Protein AF-A0AB34JCM2-F1 (afdb_monomer)

Sequence (460 aa):
MRFLLFSLGAALAVLPPRTNLAAHYSKSKYFVYRPPQKAAAPPQSQSLVVANSSTLPPAAPATRDASLAARLRAASSPPPALDDALGLPAGADERQLRRQFKRLASQLHPDVNDSADALDKFQRLTAEYEARLRECRSEAQRGELASAWVQLGGMSAVVALVFGTVVPAAATAAVARVASSLPPLPNPKRDVAEAIKEAEAIARGAMAAEEKAAARAAEQREAARHKAHEAFRAERAAVTAARHAKANEAAAGMALARLKQAAREAAREAARRVPPPPPPPRLPPPPPAARPAVARLRQRLSEVQKKAEEKAEEKAEEEEGGEEGEGVAPEWVVRQEAAESALLAARKRLHMCEMEAEMLHAVAARAAEAARALAAEAEAAELHVEAKAADSSVAREACDLRYREKAALEQTEEDARAVVASAAQFGIAVGAAASHALLSTMVAIVLGPAKENGERKDKS

pLDDT: mean 73.48, std 18.71, range [35.56, 98.06]

Organism: Prymnesium parvum (NCBI:txid97485)

Nearest PDB structures (foldseek):
  2ys8-assembly1_A  TM=6.391E-01  e=2.426E-03  Homo sapiens

Secondary structure (DSSP, 8-state):
--SSSSSSSSS-----------------------PPP-PPPPPP-----------PPPPP---HHHHHHHHHHHHTSPPS-GGGSS---TT--HHHHHHHHHHHHHHH-TTT---TTHHHHHHHHHHHHHHHHHHHHHHHHHHHHHHHHHHHHHHHHHHHHHHTTSHHHHHHHHHHHHHHTS---S-HHHHHHHHHHHHHHHHHHHHHHHHHHHHHHHHHHHHHHHHHHHHHHHHHHHHHHHHHHHHHHHHHHHHHHHHHHHHHHHHHHHHHHSPPPPPPP-PPPPPS--SSHHHHHHHHHHHHHHHHHHHHHHHHHHGGG-----S---HHHHHHHHHHHHHHHHHHHHHHHHHHHHHHHHHHHHHHHHHHHHHHHHHHHHHHHHHHHHHHHHHHHHHHHHHHHHHHHHHHHHHHHHHHHHHHHHHHHHHHHHHHHHHHHHHHHHH-------------

Radius of gyration: 55.61 Å; Cα contacts (8 Å, |Δi|>4): 45; chains: 1; bounding box: 149×67×178 Å

Mean predicted aligned error: 21.97 Å

InterPro domains:
  IPR001623 DnaJ domain [PF00226] (85-130)
  IPR001623 DnaJ domain [PS50076] (81-153)
  IPR001623 DnaJ domain [SM00271] (80-137)
  IPR001623 DnaJ domain [cd06257] (84-130)
  IPR036869 Chaperone J-domain superfamily [G3DSA:1.10.287.110] (69-137)
  IPR036869 Chaperone J-domain superfamily [SSF46565] (84-130)

Solvent-accessible surface area (backbone atoms only — not comparable to full-atom values): 27795 Å² total; per-residue (Å²): 145,86,84,88,81,78,87,86,78,85,87,86,85,86,76,83,83,87,83,77,85,84,89,89,89,76,86,83,86,79,81,81,80,75,77,82,78,80,76,77,79,78,85,88,78,82,86,79,92,76,89,80,89,80,86,85,81,87,87,76,96,73,60,72,68,59,56,51,55,48,50,52,50,62,69,62,47,74,72,76,70,72,68,60,79,77,72,53,66,100,79,57,50,67,69,55,52,53,53,46,49,54,53,52,48,64,63,33,30,57,93,75,26,89,54,91,59,20,57,60,52,38,52,50,54,51,55,50,50,54,53,51,52,52,50,46,50,51,49,54,49,42,49,53,46,46,56,48,41,56,60,46,50,66,42,49,60,52,44,50,63,43,60,70,66,40,55,66,51,57,54,48,51,54,51,49,53,55,58,72,72,52,77,90,66,96,51,71,73,63,56,52,57,50,52,50,52,51,52,54,51,51,52,52,52,51,54,54,49,49,52,52,49,52,51,54,54,51,52,51,51,51,53,50,50,51,53,52,51,52,52,52,50,52,50,53,50,51,53,51,51,53,51,50,52,55,50,49,53,52,50,52,52,51,50,51,51,51,53,54,49,51,53,52,51,52,51,53,53,53,55,68,70,48,74,78,75,75,79,74,75,84,72,72,81,82,71,87,78,75,77,62,53,64,61,52,50,54,54,50,51,54,53,51,51,52,51,51,52,56,53,50,55,56,51,57,67,61,62,79,75,70,82,92,74,90,85,69,89,54,74,64,57,63,52,46,54,52,49,52,50,51,49,52,52,50,51,54,52,50,52,51,53,50,52,52,51,51,52,52,50,52,51,52,50,53,52,51,52,52,50,52,52,54,49,53,53,50,53,51,51,51,53,52,51,51,52,53,49,48,55,51,46,51,53,46,52,55,49,51,50,52,51,50,54,50,52,52,51,54,49,53,51,51,52,50,49,50,51,53,52,50,52,50,53,49,51,52,52,52,50,51,53,51,50,50,52,51,51,52,51,50,50,53,63,73,67,44,83,78,75,81,76,76,88,75,86,85,89,130

Structure (mmCIF, N/CA/C/O backbone):
data_AF-A0AB34JCM2-F1
#
_entry.id   AF-A0AB34JCM2-F1
#
loop_
_atom_site.group_PDB
_atom_site.id
_atom_site.type_symbol
_atom_site.label_atom_id
_atom_site.label_alt_id
_atom_site.label_comp_id
_atom_site.label_asym_id
_atom_site.label_entity_id
_atom_site.label_seq_id
_atom_site.pdbx_PDB_ins_code
_atom_site.Cartn_x
_atom_site.Cartn_y
_atom_site.Cartn_z
_atom_site.occupancy
_atom_site.B_iso_or_equiv
_atom_site.auth_seq_id
_atom_site.auth_comp_id
_atom_site.auth_asym_id
_atom_site.auth_atom_id
_atom_site.pdbx_PDB_model_num
ATOM 1 N N . MET A 1 1 ? 28.490 -25.304 -66.374 1.00 47.66 1 MET A N 1
ATOM 2 C CA . MET A 1 1 ? 27.167 -24.940 -65.807 1.00 47.66 1 MET A CA 1
ATOM 3 C C . MET A 1 1 ? 26.306 -26.175 -65.489 1.00 47.66 1 MET A C 1
ATOM 5 O O . MET A 1 1 ? 25.189 -26.278 -65.969 1.00 47.66 1 MET A O 1
ATOM 9 N N . ARG A 1 2 ? 26.798 -27.132 -64.682 1.00 41.25 2 ARG A N 1
ATOM 10 C CA . ARG A 1 2 ? 26.009 -28.306 -64.228 1.00 41.25 2 ARG A CA 1
ATOM 11 C C . ARG A 1 2 ? 26.404 -28.820 -62.827 1.00 41.25 2 ARG A C 1
ATOM 13 O O . ARG A 1 2 ? 26.081 -29.941 -62.475 1.00 41.25 2 ARG A O 1
ATOM 20 N N . PHE A 1 3 ? 27.071 -27.988 -62.022 1.00 39.44 3 PHE A N 1
ATOM 21 C CA . PHE A 1 3 ? 27.558 -28.349 -60.677 1.00 39.44 3 PHE A CA 1
ATOM 22 C C . PHE A 1 3 ? 27.110 -27.378 -59.564 1.00 39.44 3 PHE A C 1
ATOM 24 O O . PHE A 1 3 ? 27.657 -27.393 -58.470 1.00 39.44 3 PHE A O 1
ATOM 31 N N . LEU A 1 4 ? 26.091 -26.548 -59.821 1.00 42.72 4 LEU A N 1
ATOM 32 C CA . LEU A 1 4 ? 25.550 -25.558 -58.871 1.00 42.72 4 LEU A CA 1
ATOM 33 C C . LEU A 1 4 ? 24.054 -25.781 -58.572 1.00 42.72 4 LEU A C 1
ATOM 35 O O . LEU A 1 4 ? 23.292 -24.832 -58.450 1.00 42.72 4 LEU A O 1
ATOM 39 N N . LEU A 1 5 ? 23.615 -27.042 -58.488 1.00 44.75 5 LEU A N 1
ATOM 40 C CA . LEU A 1 5 ? 22.230 -27.392 -58.119 1.00 44.75 5 LEU A CA 1
ATOM 41 C C . LEU A 1 5 ? 22.128 -28.548 -57.105 1.00 44.75 5 LEU A C 1
ATOM 43 O O . LEU A 1 5 ? 21.061 -29.130 -56.956 1.00 44.75 5 LEU A O 1
ATOM 47 N N . PHE A 1 6 ? 23.205 -28.879 -56.380 1.00 42.53 6 PHE A N 1
ATOM 48 C CA . PHE A 1 6 ? 23.190 -29.983 -55.400 1.00 42.53 6 PHE A CA 1
ATOM 49 C C . PHE A 1 6 ? 23.430 -29.563 -53.939 1.00 42.53 6 PHE A C 1
ATOM 51 O O . PHE A 1 6 ? 23.426 -30.405 -53.049 1.00 42.53 6 PHE A O 1
ATOM 58 N N . SER A 1 7 ? 23.593 -28.268 -53.658 1.00 36.78 7 SER A N 1
ATOM 59 C CA . SER A 1 7 ? 23.924 -27.752 -52.318 1.00 36.78 7 SER A CA 1
ATOM 60 C C . SER A 1 7 ? 22.790 -26.972 -51.635 1.00 36.78 7 SER A C 1
ATOM 62 O O . SER A 1 7 ? 23.045 -26.228 -50.695 1.00 36.78 7 SER A O 1
ATOM 64 N N . LEU A 1 8 ? 21.534 -27.168 -52.059 1.00 38.75 8 LEU A N 1
ATOM 65 C CA . LEU A 1 8 ? 20.350 -26.544 -51.439 1.00 38.75 8 LEU A CA 1
ATOM 66 C C . LEU A 1 8 ? 19.368 -27.555 -50.804 1.00 38.75 8 LEU A C 1
ATOM 68 O O . LEU A 1 8 ? 18.194 -27.250 -50.630 1.00 38.75 8 LEU A O 1
ATOM 72 N N . GLY A 1 9 ? 19.834 -28.768 -50.476 1.00 38.47 9 GLY A N 1
ATOM 73 C CA . GLY A 1 9 ? 18.984 -29.880 -50.018 1.00 38.47 9 GLY A CA 1
ATOM 74 C C . GLY A 1 9 ? 19.233 -30.407 -48.599 1.00 38.47 9 GLY A C 1
ATOM 75 O O . GLY A 1 9 ? 18.664 -31.434 -48.251 1.00 38.47 9 GLY A O 1
ATOM 76 N N . ALA A 1 10 ? 20.074 -29.766 -47.777 1.00 40.94 10 ALA A N 1
ATOM 77 C CA . ALA A 1 10 ? 20.547 -30.362 -46.515 1.00 40.94 10 ALA A CA 1
ATOM 78 C C . ALA A 1 10 ? 20.418 -29.462 -45.266 1.00 40.94 10 ALA A C 1
ATOM 80 O O . ALA A 1 10 ? 21.199 -29.600 -44.331 1.00 40.94 10 ALA A O 1
ATOM 81 N N . ALA A 1 11 ? 19.437 -28.551 -45.225 1.00 38.44 11 ALA A N 1
ATOM 82 C CA . ALA A 1 11 ? 19.205 -27.671 -44.066 1.00 38.44 11 ALA A CA 1
ATOM 83 C C . ALA A 1 11 ? 17.730 -27.607 -43.612 1.00 38.44 11 ALA A C 1
ATOM 85 O O . ALA A 1 11 ? 17.263 -26.581 -43.131 1.00 38.44 11 ALA A O 1
ATOM 86 N N . LEU A 1 12 ? 16.986 -28.709 -43.754 1.00 39.03 12 LEU A N 1
ATOM 87 C CA . LEU A 1 12 ? 15.613 -28.864 -43.247 1.00 39.03 12 LEU A CA 1
ATOM 88 C C . LEU A 1 12 ? 15.461 -30.227 -42.552 1.00 39.03 12 LEU A C 1
ATOM 90 O O . LEU A 1 12 ? 14.708 -31.083 -43.000 1.00 39.03 12 LEU A O 1
ATOM 94 N N . ALA A 1 13 ? 16.223 -30.468 -41.481 1.00 42.75 13 ALA A N 1
ATOM 95 C CA . ALA A 1 13 ? 16.088 -31.701 -40.700 1.00 42.75 13 ALA A CA 1
ATOM 96 C C . ALA A 1 13 ? 16.607 -31.581 -39.255 1.00 42.75 13 ALA A C 1
ATOM 98 O O . ALA A 1 13 ? 17.365 -32.434 -38.816 1.00 42.75 13 ALA A O 1
ATOM 99 N N . VAL A 1 14 ? 16.207 -30.554 -38.495 1.00 43.53 14 VAL A N 1
ATOM 100 C CA . VAL A 1 14 ? 16.269 -30.606 -37.018 1.00 43.53 14 VAL A CA 1
ATOM 101 C C . VAL A 1 14 ? 15.078 -29.836 -36.436 1.00 43.53 14 VAL A C 1
ATOM 103 O O . VAL A 1 14 ? 15.173 -28.663 -36.092 1.00 43.53 14 VAL A O 1
ATOM 106 N N . LEU A 1 15 ? 13.926 -30.501 -36.351 1.00 41.41 15 LEU A N 1
ATOM 107 C CA . LEU A 1 15 ? 12.809 -30.093 -35.496 1.00 41.41 15 LEU A CA 1
ATOM 108 C C . LEU A 1 15 ? 12.708 -31.120 -34.360 1.00 41.41 15 LEU A C 1
ATOM 110 O O . LEU A 1 15 ? 12.586 -32.310 -34.660 1.00 41.41 15 LEU A O 1
ATOM 114 N N . PRO A 1 16 ? 12.752 -30.718 -33.078 1.00 49.53 16 PRO A N 1
ATOM 115 C CA . PRO A 1 16 ? 12.452 -31.634 -31.987 1.00 49.53 16 PRO A CA 1
ATOM 116 C C . PRO A 1 16 ? 10.947 -31.975 -31.951 1.00 49.53 16 PRO A C 1
ATOM 118 O O . PRO A 1 16 ? 10.110 -31.189 -32.412 1.00 49.53 16 PRO A O 1
ATOM 121 N N . PRO A 1 17 ? 10.585 -33.159 -31.427 1.00 47.25 17 PRO A N 1
ATOM 122 C CA . PRO A 1 17 ? 9.231 -33.689 -31.497 1.00 47.25 17 PRO A CA 1
ATOM 123 C C . PRO A 1 17 ? 8.248 -32.904 -30.623 1.00 47.25 17 PRO A C 1
ATOM 125 O O . PRO A 1 17 ? 8.523 -32.558 -29.475 1.00 47.25 17 PRO A O 1
ATOM 128 N N . ARG A 1 18 ? 7.049 -32.694 -31.175 1.00 40.03 18 ARG A N 1
ATOM 129 C CA . ARG A 1 18 ? 5.849 -32.267 -30.453 1.00 40.03 18 ARG A CA 1
ATOM 130 C C . ARG A 1 18 ? 5.434 -33.358 -29.466 1.00 40.03 18 ARG A C 1
ATOM 132 O O . ARG A 1 18 ? 4.985 -34.421 -29.890 1.00 40.03 18 ARG A O 1
ATOM 139 N N . THR A 1 19 ? 5.510 -33.079 -28.170 1.00 50.91 19 THR A N 1
ATOM 140 C CA . THR A 1 19 ? 4.754 -33.828 -27.163 1.00 50.91 19 THR A CA 1
ATOM 141 C C . THR A 1 19 ? 3.374 -33.198 -26.993 1.00 50.91 19 THR A C 1
ATOM 143 O O . THR A 1 19 ? 3.213 -32.008 -26.728 1.00 50.91 19 THR A O 1
ATOM 146 N N . ASN A 1 20 ? 2.366 -34.029 -27.239 1.00 37.62 20 ASN A N 1
ATOM 147 C CA . ASN A 1 20 ? 0.951 -33.744 -27.070 1.00 37.62 20 ASN A CA 1
ATOM 148 C C . ASN A 1 20 ? 0.538 -33.841 -25.595 1.00 37.62 20 ASN A C 1
ATOM 150 O O . ASN A 1 20 ? 1.009 -34.719 -24.881 1.00 37.62 20 ASN A O 1
ATOM 154 N N . LEU A 1 21 ? -0.413 -32.970 -25.240 1.00 40.06 21 LEU A N 1
ATOM 155 C CA . LEU A 1 21 ? -1.563 -33.175 -24.350 1.00 40.06 21 LEU A CA 1
ATOM 156 C C . LEU A 1 21 ? -1.379 -33.980 -23.049 1.00 40.06 21 LEU A C 1
ATOM 158 O O . LEU A 1 21 ? -1.199 -35.190 -23.074 1.00 40.06 21 LEU A O 1
ATOM 162 N N . ALA A 1 22 ? -1.747 -33.362 -21.925 1.00 37.53 22 ALA A N 1
ATOM 163 C CA . ALA A 1 22 ? -3.061 -33.558 -21.287 1.00 37.53 22 ALA A CA 1
ATOM 164 C C . ALA A 1 22 ? -2.992 -33.301 -19.773 1.00 37.53 22 ALA A C 1
ATOM 166 O O . ALA A 1 22 ? -2.007 -33.611 -19.120 1.00 37.53 22 ALA A O 1
ATOM 167 N N . ALA A 1 23 ? -4.119 -32.827 -19.237 1.00 42.81 23 ALA A N 1
ATOM 168 C CA . ALA A 1 23 ? -4.474 -32.780 -17.819 1.00 42.81 23 ALA A CA 1
ATOM 169 C C . ALA A 1 23 ? -3.761 -31.723 -16.957 1.00 42.81 23 ALA A C 1
ATOM 171 O O . ALA A 1 23 ? -2.747 -31.988 -16.336 1.00 42.81 23 ALA A O 1
ATOM 172 N N . HIS A 1 24 ? -4.380 -30.544 -16.837 1.00 38.34 24 HIS A N 1
ATOM 173 C CA . HIS A 1 24 ? -4.705 -29.934 -15.536 1.00 38.34 24 HIS A CA 1
ATOM 174 C C . HIS A 1 24 ? -5.607 -28.703 -15.754 1.00 38.34 24 HIS A C 1
ATOM 176 O O . HIS A 1 24 ? -5.193 -27.557 -15.631 1.00 38.34 24 HIS A O 1
ATOM 182 N N . TYR A 1 25 ? -6.878 -28.944 -16.087 1.00 40.09 25 TYR A N 1
ATOM 183 C CA . TYR A 1 25 ? -7.949 -27.952 -15.941 1.00 40.09 25 TYR A CA 1
ATOM 184 C C . TYR A 1 25 ? -8.991 -28.539 -14.989 1.00 40.09 25 TYR A C 1
ATOM 186 O O . TYR A 1 25 ? -9.944 -29.200 -15.393 1.00 40.09 25 TYR A O 1
ATOM 194 N N . SER A 1 26 ? -8.765 -28.349 -13.690 1.00 40.44 26 SER A N 1
ATOM 195 C CA . SER A 1 26 ? -9.718 -28.711 -12.644 1.00 40.44 26 SER A CA 1
ATOM 196 C C . SER A 1 26 ? -10.169 -27.451 -11.915 1.00 40.44 26 SER A C 1
ATOM 198 O O . SER A 1 26 ? -9.426 -26.883 -11.125 1.00 40.44 26 SER A O 1
ATOM 200 N N . LYS A 1 27 ? -11.416 -27.068 -12.202 1.00 47.22 27 LYS A N 1
ATOM 201 C CA . LYS A 1 27 ? -12.420 -26.541 -11.265 1.00 47.22 27 LYS A CA 1
ATOM 202 C C . LYS A 1 27 ? -11.941 -25.518 -10.220 1.00 47.22 27 LYS A C 1
ATOM 204 O O . LYS A 1 27 ? -11.515 -25.887 -9.133 1.00 47.22 27 LYS A O 1
ATOM 209 N N . SER A 1 28 ? -12.305 -24.258 -10.437 1.00 35.56 28 SER A N 1
ATOM 210 C CA . SER A 1 28 ? -12.742 -23.383 -9.342 1.00 35.56 28 SER A CA 1
ATOM 211 C C . SER A 1 28 ? -13.878 -22.469 -9.809 1.00 35.56 28 SER A C 1
ATOM 213 O O . SER A 1 28 ? -13.707 -21.346 -10.272 1.00 35.56 28 SER A O 1
ATOM 215 N N . LYS A 1 29 ? -15.092 -23.018 -9.684 1.00 48.38 29 LYS A N 1
ATOM 216 C CA . LYS A 1 29 ? -16.341 -22.265 -9.561 1.00 48.38 29 LYS A CA 1
ATOM 217 C C . LYS A 1 29 ? -16.254 -21.404 -8.302 1.00 48.38 29 LYS A C 1
ATOM 219 O O . LYS A 1 29 ? -16.236 -21.993 -7.235 1.00 48.38 29 LYS A O 1
ATOM 224 N N . TYR A 1 30 ? -16.322 -20.081 -8.425 1.00 46.19 30 TYR A N 1
ATOM 225 C CA . TYR A 1 30 ? -17.041 -19.215 -7.479 1.00 46.19 30 TYR A CA 1
ATOM 226 C C . TYR A 1 30 ? -17.539 -17.978 -8.230 1.00 46.19 30 TYR A C 1
ATOM 228 O O . TYR A 1 30 ? -16.959 -16.899 -8.174 1.00 46.19 30 TYR A O 1
ATOM 236 N N . PHE A 1 31 ? -18.639 -18.156 -8.961 1.00 36.12 31 PHE A N 1
ATOM 237 C CA . PHE A 1 31 ? -19.516 -17.048 -9.318 1.00 36.12 31 PHE A CA 1
ATOM 238 C C . PHE A 1 31 ? -20.349 -16.763 -8.063 1.00 36.12 31 PHE A C 1
ATOM 240 O O . PHE A 1 31 ? -21.252 -17.528 -7.726 1.00 36.12 31 PHE A O 1
ATOM 247 N N . VAL A 1 32 ? -19.987 -15.729 -7.303 1.00 46.16 32 VAL A N 1
ATOM 248 C CA . VAL A 1 32 ? -20.791 -15.274 -6.163 1.00 46.16 32 VAL A CA 1
ATOM 249 C C . VAL A 1 32 ? -22.000 -14.540 -6.734 1.00 46.16 32 VAL A C 1
ATOM 251 O O . VAL A 1 32 ? -21.934 -13.364 -7.079 1.00 46.16 32 VAL A O 1
ATOM 254 N N . TYR A 1 33 ? -23.102 -15.273 -6.885 1.00 41.38 33 TYR A N 1
ATOM 255 C CA . TYR A 1 33 ? -24.411 -14.718 -7.203 1.00 41.38 33 TYR A CA 1
ATOM 256 C C . TYR A 1 33 ? -24.880 -13.869 -6.016 1.00 41.38 33 TYR A C 1
ATOM 258 O O . TYR A 1 33 ? -25.159 -14.389 -4.935 1.00 41.38 33 TYR A O 1
ATOM 266 N N . ARG A 1 34 ? -24.935 -12.549 -6.207 1.00 44.50 34 ARG A N 1
ATOM 267 C CA . ARG A 1 34 ? -25.562 -11.618 -5.267 1.00 44.50 34 ARG A CA 1
ATOM 268 C C . ARG A 1 34 ? -27.056 -11.580 -5.616 1.00 44.50 34 ARG A C 1
ATOM 270 O O . ARG A 1 34 ? -27.378 -11.123 -6.712 1.00 44.50 34 ARG A O 1
ATOM 277 N N . PRO A 1 35 ? -27.967 -12.085 -4.766 1.00 48.66 35 PRO A N 1
ATOM 278 C CA . PRO A 1 35 ? -29.389 -12.034 -5.077 1.00 48.66 35 PRO A CA 1
ATOM 279 C C . PRO A 1 35 ? -29.848 -10.568 -5.151 1.00 48.66 35 PRO A C 1
ATOM 281 O O . PRO A 1 35 ? -29.361 -9.744 -4.367 1.00 48.66 35 PRO A O 1
ATOM 284 N N . PRO A 1 36 ? -30.769 -10.224 -6.069 1.00 43.66 36 PRO A N 1
ATOM 285 C CA . PRO A 1 36 ? -31.322 -8.881 -6.139 1.00 43.66 36 PRO A CA 1
ATOM 286 C C . PRO A 1 36 ? -32.043 -8.569 -4.826 1.00 43.66 36 PRO A C 1
ATOM 288 O O . PRO A 1 36 ? -32.917 -9.319 -4.381 1.00 43.66 36 PRO A O 1
ATOM 291 N N . GLN A 1 37 ? -31.651 -7.467 -4.185 1.00 46.06 37 GLN A N 1
ATOM 292 C CA . GLN A 1 37 ? -32.399 -6.923 -3.061 1.00 46.06 37 GLN A CA 1
ATOM 293 C C . GLN A 1 37 ? -33.801 -6.579 -3.559 1.00 46.06 37 GLN A C 1
ATOM 295 O O . GLN A 1 37 ? -33.982 -5.775 -4.470 1.00 46.06 37 GLN A O 1
ATOM 300 N N . LYS A 1 38 ? -34.788 -7.246 -2.968 1.00 45.91 38 LYS A N 1
ATOM 301 C CA . LYS A 1 38 ? -36.210 -7.006 -3.171 1.00 45.91 38 LYS A CA 1
ATOM 302 C C . LYS A 1 38 ? -36.486 -5.548 -2.793 1.00 45.91 38 LYS A C 1
ATOM 304 O O . LYS A 1 38 ? -36.491 -5.214 -1.610 1.00 45.91 38 LYS A O 1
ATOM 309 N N . ALA A 1 39 ? -36.634 -4.689 -3.800 1.00 44.00 39 ALA A N 1
ATOM 310 C CA . ALA A 1 39 ? -36.988 -3.290 -3.624 1.00 44.00 39 ALA A CA 1
ATOM 311 C C . ALA A 1 39 ? -38.296 -3.209 -2.828 1.00 44.00 39 ALA A C 1
ATOM 313 O O . ALA A 1 39 ? -39.314 -3.788 -3.216 1.00 44.00 39 ALA A O 1
ATOM 314 N N . ALA A 1 40 ? -38.238 -2.543 -1.677 1.00 46.59 40 ALA A N 1
ATOM 315 C CA . ALA A 1 40 ? -39.418 -2.192 -0.912 1.00 46.59 40 ALA A CA 1
ATOM 316 C C . ALA A 1 40 ? -40.292 -1.264 -1.768 1.00 46.59 40 ALA A C 1
ATOM 318 O O . ALA A 1 40 ? -39.799 -0.304 -2.360 1.00 46.59 40 ALA A O 1
ATOM 319 N N . ALA A 1 41 ? -41.576 -1.602 -1.861 1.00 49.72 41 ALA A N 1
ATOM 320 C CA . ALA A 1 41 ? -42.571 -0.867 -2.624 1.00 49.72 41 ALA A CA 1
ATOM 321 C C . ALA A 1 41 ? -42.640 0.613 -2.193 1.00 49.72 41 ALA A C 1
ATOM 323 O O . ALA A 1 41 ? -42.600 0.891 -0.990 1.00 49.72 41 ALA A O 1
ATOM 324 N N . PRO A 1 42 ? -42.787 1.564 -3.133 1.00 56.88 42 PRO A N 1
ATOM 325 C CA . PRO A 1 42 ? -43.051 2.952 -2.785 1.00 56.88 42 PRO A CA 1
ATOM 326 C C . PRO A 1 42 ? -44.496 3.114 -2.276 1.00 56.88 42 PRO A C 1
ATOM 328 O O . PRO A 1 42 ? -45.409 2.475 -2.813 1.00 56.88 42 PRO A O 1
ATOM 331 N N . PRO A 1 4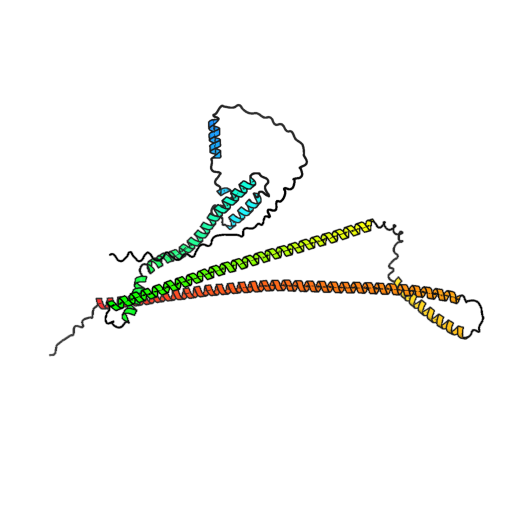3 ? -44.745 3.973 -1.270 1.00 49.75 43 PRO A N 1
ATOM 332 C CA . PRO A 1 43 ? -46.100 4.349 -0.904 1.00 49.75 43 PRO A CA 1
ATOM 333 C C . PRO A 1 43 ? -46.735 5.156 -2.041 1.00 49.75 43 PRO A C 1
ATOM 335 O O . PRO A 1 43 ? -46.170 6.125 -2.547 1.00 49.75 43 PRO A O 1
ATOM 338 N N . GLN A 1 44 ? -47.918 4.704 -2.446 1.00 47.47 44 GLN A N 1
ATOM 339 C CA . GLN A 1 44 ? -48.774 5.356 -3.423 1.00 47.47 44 GLN A CA 1
ATOM 340 C C . GLN A 1 44 ? -49.221 6.721 -2.892 1.00 47.47 44 GLN A C 1
ATOM 342 O O . GLN A 1 44 ? -49.920 6.793 -1.882 1.00 47.47 44 GLN A O 1
ATOM 347 N N . SER A 1 45 ? -48.873 7.781 -3.617 1.00 49.44 45 SER A N 1
ATOM 348 C CA . SER A 1 45 ? -49.458 9.108 -3.439 1.00 49.44 45 SER A CA 1
ATOM 349 C C . SER A 1 45 ? -50.307 9.429 -4.661 1.00 49.44 45 SER A C 1
ATOM 351 O O . SER A 1 45 ? -49.822 9.478 -5.789 1.00 49.44 45 SER A O 1
ATOM 353 N N . GLN A 1 46 ? -51.601 9.572 -4.398 1.00 53.59 46 GLN A N 1
ATOM 354 C CA . GLN A 1 46 ? -52.659 9.925 -5.333 1.00 53.59 46 GLN A CA 1
ATOM 355 C C . GLN A 1 46 ? -52.632 11.422 -5.694 1.00 53.59 46 GLN A C 1
ATOM 357 O O . GLN A 1 46 ? -52.012 12.228 -5.001 1.00 53.59 46 GLN A O 1
ATOM 362 N N . SER A 1 47 ? -53.448 11.764 -6.700 1.00 39.41 47 SER A N 1
ATOM 363 C CA . SER A 1 47 ? -53.786 13.096 -7.238 1.00 39.41 47 SER A CA 1
ATOM 364 C C . SER A 1 47 ? -52.782 13.633 -8.273 1.00 39.41 47 SER A C 1
ATOM 366 O O . SER A 1 47 ? -51.585 13.443 -8.139 1.00 39.41 47 SER A O 1
ATOM 368 N N . LEU A 1 48 ? -53.181 14.256 -9.380 1.00 43.12 48 LEU A N 1
ATOM 369 C CA . LEU A 1 48 ? -54.353 15.092 -9.596 1.00 43.12 48 LEU A CA 1
ATOM 370 C C . LEU A 1 48 ? -54.725 15.092 -11.091 1.00 43.12 48 LEU A C 1
ATOM 372 O O . LEU A 1 48 ? -53.870 15.178 -11.969 1.00 43.12 48 LEU A O 1
ATOM 376 N N . VAL A 1 49 ? -56.027 15.018 -11.346 1.00 46.31 49 VAL A N 1
ATOM 377 C CA . VAL A 1 49 ? -56.682 15.243 -12.636 1.00 46.31 49 VAL A CA 1
ATOM 378 C C . VAL A 1 49 ? -56.507 16.706 -13.047 1.00 46.31 49 VAL A C 1
ATOM 380 O O . VAL A 1 49 ? -56.954 17.585 -12.318 1.00 46.31 49 VAL A O 1
ATOM 383 N N . VAL A 1 50 ? -55.952 16.970 -14.232 1.00 42.03 50 VAL A N 1
ATOM 384 C CA . VAL A 1 50 ? -56.235 18.203 -14.984 1.00 42.03 50 VAL A CA 1
ATOM 385 C C . VAL A 1 50 ? -56.422 17.835 -16.449 1.00 42.03 50 VAL A C 1
ATOM 387 O O . VAL A 1 50 ? -55.490 17.451 -17.152 1.00 42.03 50 VAL A O 1
ATOM 390 N N .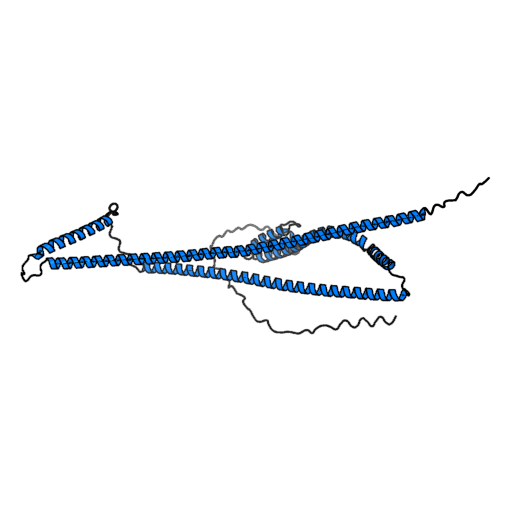 ALA A 1 51 ? -57.676 17.930 -16.880 1.00 44.84 51 ALA A N 1
ATOM 391 C CA . ALA A 1 51 ? -58.065 17.932 -18.274 1.00 44.84 51 ALA A CA 1
ATOM 392 C C . ALA A 1 51 ? -57.472 19.164 -18.967 1.00 44.84 51 ALA A C 1
ATOM 394 O O . ALA A 1 51 ? -57.571 20.271 -18.443 1.00 44.84 51 ALA A O 1
ATOM 395 N N . ASN A 1 52 ? -56.918 18.988 -20.165 1.00 39.19 52 ASN A N 1
ATOM 396 C CA . ASN A 1 52 ? -56.828 20.092 -21.109 1.00 39.19 52 ASN A CA 1
ATOM 397 C C . ASN A 1 52 ? -57.080 19.594 -22.531 1.00 39.19 52 ASN A C 1
ATOM 399 O O . ASN A 1 52 ? -56.229 19.026 -23.210 1.00 39.19 52 ASN A O 1
ATOM 403 N N . SER A 1 53 ? -58.324 19.797 -22.937 1.00 49.12 53 SER A N 1
ATOM 404 C CA . SER A 1 53 ? -58.828 19.790 -24.298 1.00 49.12 53 SER A CA 1
ATOM 405 C C . SER A 1 53 ? -58.375 21.057 -25.026 1.00 49.12 53 SER A C 1
ATOM 407 O O . SER A 1 53 ? -58.706 22.151 -24.575 1.00 49.12 53 SER A O 1
ATOM 409 N N . SER A 1 54 ? -57.690 20.927 -26.167 1.00 40.03 54 SER A N 1
ATOM 410 C CA . SER A 1 54 ? -57.714 21.940 -27.236 1.00 40.03 54 SER A CA 1
ATOM 411 C C . SER A 1 54 ? -57.180 21.404 -28.571 1.00 40.03 54 SER A C 1
ATOM 413 O O . SER A 1 54 ? -55.995 21.142 -28.743 1.00 40.03 54 SER A O 1
ATOM 415 N N . THR A 1 55 ? -58.145 21.228 -29.480 1.00 41.31 55 THR A N 1
ATOM 416 C CA . THR A 1 55 ? -58.159 21.693 -30.881 1.00 41.31 55 THR A CA 1
ATOM 417 C C . THR A 1 55 ? -57.052 21.252 -31.851 1.00 41.31 55 THR A C 1
ATOM 419 O O . THR A 1 55 ? -56.026 21.898 -32.041 1.00 41.31 55 THR A O 1
ATOM 422 N N . LEU A 1 56 ? -57.384 20.195 -32.602 1.00 42.47 56 LEU A N 1
ATOM 423 C CA . LEU A 1 56 ? -56.821 19.837 -33.909 1.00 42.47 56 LEU A CA 1
ATOM 424 C C . LEU A 1 56 ? -57.362 20.756 -35.030 1.00 42.47 56 LEU A C 1
ATOM 426 O O . LEU A 1 56 ? -58.580 20.928 -35.110 1.00 42.47 56 LEU A O 1
ATOM 430 N N . PRO A 1 57 ? -56.517 21.262 -35.948 1.00 62.69 57 PRO A N 1
ATOM 431 C CA . PRO A 1 57 ? -56.948 21.733 -37.265 1.00 62.69 57 PRO A CA 1
ATOM 432 C C . PRO A 1 57 ? -56.991 20.592 -38.313 1.00 62.69 57 PRO A C 1
ATOM 434 O O . PRO A 1 57 ? -56.328 19.563 -38.143 1.00 62.69 57 PRO A O 1
ATOM 437 N N . PRO A 1 58 ? -57.784 20.748 -39.393 1.00 54.56 58 PRO A N 1
ATOM 438 C CA . PRO A 1 58 ? -58.112 19.679 -40.334 1.00 54.56 58 PRO A CA 1
ATOM 439 C C . PRO A 1 58 ? -56.978 19.355 -41.315 1.00 54.56 58 PRO A C 1
ATOM 441 O O . PRO A 1 58 ? -56.241 20.220 -41.787 1.00 54.56 58 PRO A O 1
ATOM 444 N N . ALA A 1 59 ? -56.883 18.064 -41.623 1.00 42.50 59 ALA A N 1
ATOM 445 C CA . ALA A 1 59 ? -55.878 17.438 -42.464 1.00 42.50 59 ALA A CA 1
ATOM 446 C C . ALA A 1 59 ? -56.019 17.801 -43.953 1.00 42.50 59 ALA A C 1
ATOM 448 O O . ALA A 1 59 ? -57.081 17.626 -44.548 1.00 42.50 59 ALA A O 1
ATOM 449 N N . ALA A 1 60 ? -54.904 18.199 -44.568 1.00 50.50 60 ALA A N 1
ATOM 450 C CA . ALA A 1 60 ? -54.707 18.132 -46.012 1.00 50.50 60 ALA A CA 1
ATOM 451 C C . ALA A 1 60 ? -54.097 16.761 -46.385 1.00 50.50 60 ALA A C 1
ATOM 453 O O . ALA A 1 60 ? -53.189 16.290 -45.690 1.00 50.50 60 ALA A O 1
ATOM 454 N N . PRO A 1 61 ? -54.555 16.094 -47.461 1.00 60.31 61 PRO A N 1
ATOM 455 C CA . PRO A 1 61 ? -54.042 14.791 -47.869 1.00 60.31 61 PRO A CA 1
ATOM 456 C C . PRO A 1 61 ? -52.726 14.950 -48.644 1.00 60.31 61 PRO A C 1
ATOM 458 O O . PRO A 1 61 ? -52.719 15.053 -49.867 1.00 60.31 61 PRO A O 1
ATOM 461 N N . ALA A 1 62 ? -51.596 14.957 -47.936 1.00 51.88 62 ALA A N 1
ATOM 462 C CA . ALA A 1 62 ? -50.268 14.913 -48.545 1.00 51.88 62 ALA A CA 1
ATOM 463 C C . ALA A 1 62 ? -49.536 13.620 -48.145 1.00 51.88 62 ALA A C 1
ATOM 465 O O . ALA A 1 62 ? -49.061 13.463 -47.023 1.00 51.88 62 ALA A O 1
ATOM 466 N N . THR A 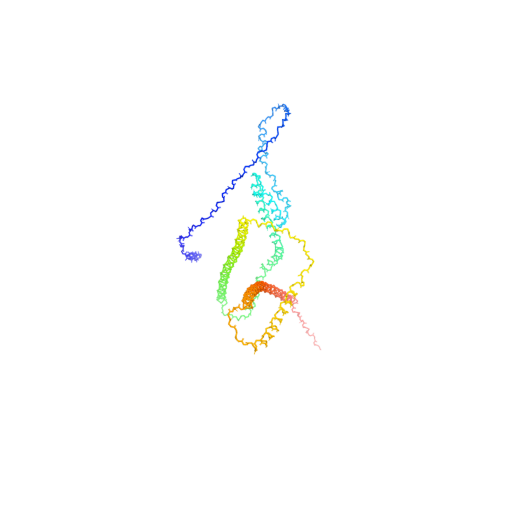1 63 ? -49.532 12.671 -49.085 1.00 56.22 63 THR A N 1
ATOM 467 C CA . THR A 1 63 ? -48.487 11.658 -49.329 1.00 56.22 63 THR A CA 1
ATOM 468 C C . THR A 1 63 ? -47.826 11.021 -48.094 1.00 56.22 63 THR A C 1
ATOM 470 O O . THR A 1 63 ? -46.691 11.324 -47.719 1.00 56.22 63 THR A O 1
ATOM 473 N N . ARG A 1 64 ? -48.499 10.014 -47.514 1.00 57.25 64 ARG A N 1
ATOM 474 C CA . ARG A 1 64 ? -47.933 9.114 -46.483 1.00 57.25 64 ARG A CA 1
ATOM 475 C C . ARG A 1 64 ? -46.558 8.544 -46.867 1.00 57.25 64 ARG A C 1
ATOM 477 O O . ARG A 1 64 ? -45.702 8.427 -45.989 1.00 57.25 64 ARG A O 1
ATOM 484 N N . ASP A 1 65 ? -46.315 8.312 -48.156 1.00 57.38 65 ASP A N 1
ATOM 485 C CA . ASP A 1 65 ? -45.064 7.727 -48.655 1.00 57.38 65 ASP A CA 1
ATOM 486 C C . ASP A 1 65 ? -43.871 8.698 -48.597 1.00 57.38 65 ASP A C 1
ATOM 488 O O . ASP A 1 65 ? -42.740 8.279 -48.350 1.00 57.38 65 ASP A O 1
ATOM 492 N N . ALA A 1 66 ? -44.107 10.012 -48.699 1.00 59.25 66 ALA A N 1
ATOM 493 C CA . ALA A 1 66 ? -43.045 11.011 -48.570 1.00 59.25 66 ALA A CA 1
ATOM 494 C C . ALA A 1 66 ? -42.589 11.187 -47.110 1.00 59.25 66 ALA A C 1
ATOM 496 O O . ALA A 1 66 ? -41.396 11.349 -46.850 1.00 59.25 66 ALA A O 1
ATOM 497 N N . SER A 1 67 ? -43.506 11.088 -46.138 1.00 59.34 67 SER A N 1
ATOM 498 C CA . SER A 1 67 ? -43.155 11.193 -44.714 1.00 59.34 67 SER A CA 1
ATOM 499 C C . SER A 1 67 ? -42.367 9.985 -44.203 1.00 59.34 67 SER A C 1
ATOM 501 O O . SER A 1 67 ? -41.532 10.126 -43.311 1.00 59.34 67 SER A O 1
ATOM 503 N N . LEU A 1 68 ? -42.596 8.801 -44.782 1.00 67.56 68 LEU A N 1
ATOM 504 C CA . LEU A 1 68 ? -41.917 7.573 -44.377 1.00 67.56 68 LEU A CA 1
ATOM 505 C C . LEU A 1 68 ? -40.505 7.533 -44.971 1.00 67.56 68 LEU A C 1
ATOM 507 O O . LEU A 1 68 ? -39.554 7.237 -44.252 1.00 67.56 68 LEU A O 1
ATOM 511 N N . ALA A 1 69 ? -40.338 7.979 -46.220 1.00 67.88 69 ALA A N 1
ATOM 512 C CA . ALA A 1 69 ? -39.023 8.199 -46.819 1.00 67.88 69 ALA A CA 1
ATOM 513 C C . ALA A 1 69 ? -38.222 9.308 -46.107 1.00 67.88 69 ALA A C 1
ATOM 515 O O . ALA A 1 69 ? -37.018 9.157 -45.907 1.00 67.88 69 ALA 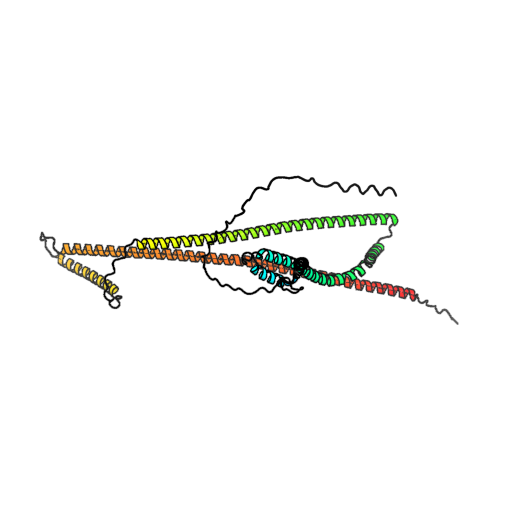A O 1
ATOM 516 N N . ALA A 1 70 ? -38.870 10.392 -45.659 1.00 63.56 70 ALA A N 1
ATOM 517 C CA . ALA A 1 70 ? -38.224 11.440 -44.863 1.00 63.56 70 ALA A CA 1
ATOM 518 C C . ALA A 1 70 ? -37.847 10.957 -43.450 1.00 63.56 70 ALA A C 1
ATOM 520 O O . ALA A 1 70 ? -36.761 11.272 -42.972 1.00 63.56 70 ALA A O 1
ATOM 521 N N . ARG A 1 71 ? -38.689 10.140 -42.801 1.00 65.62 71 ARG A N 1
ATOM 522 C CA . ARG A 1 71 ? -38.386 9.518 -41.499 1.00 65.62 71 ARG A CA 1
ATOM 523 C C . ARG A 1 71 ? -37.273 8.477 -41.591 1.00 65.62 71 ARG A C 1
ATOM 525 O O . ARG A 1 71 ? -36.426 8.437 -40.707 1.00 65.62 71 ARG A O 1
ATOM 532 N N . LEU A 1 72 ? -37.229 7.689 -42.665 1.00 70.44 72 LEU A N 1
ATOM 533 C CA . LEU A 1 72 ? -36.141 6.742 -42.910 1.00 70.44 72 LEU A CA 1
ATOM 534 C C . LEU A 1 72 ? -34.835 7.451 -43.300 1.00 70.44 72 LEU A C 1
ATOM 536 O O . LEU A 1 72 ? -33.784 7.027 -42.838 1.00 70.44 72 LEU A O 1
ATOM 540 N N . ARG A 1 73 ? -34.873 8.570 -44.044 1.00 65.12 73 ARG A N 1
ATOM 541 C CA . ARG A 1 73 ? -33.682 9.418 -44.276 1.00 65.12 73 ARG A CA 1
ATOM 542 C C . ARG A 1 73 ? -33.207 10.149 -43.023 1.00 65.12 73 ARG A C 1
ATOM 544 O O . ARG A 1 73 ? -32.006 10.271 -42.834 1.00 65.12 73 ARG A O 1
ATOM 551 N N . ALA A 1 74 ? -34.114 10.610 -42.163 1.00 53.81 74 ALA A N 1
ATOM 552 C CA . ALA A 1 74 ? -33.751 11.220 -40.883 1.00 53.81 74 ALA A CA 1
ATOM 553 C C . ALA A 1 74 ? -33.156 10.186 -39.910 1.00 53.81 74 ALA A C 1
ATOM 555 O O . ALA A 1 74 ? -32.223 10.504 -39.181 1.00 53.81 74 ALA A O 1
ATOM 556 N N . ALA A 1 75 ? -33.637 8.938 -39.946 1.00 57.44 75 ALA A N 1
ATOM 557 C CA . ALA A 1 75 ? -33.059 7.821 -39.199 1.00 57.44 75 ALA A CA 1
ATOM 558 C C . ALA A 1 75 ? -31.760 7.270 -39.823 1.00 57.44 75 ALA A C 1
ATOM 560 O O . ALA A 1 75 ? -30.997 6.605 -39.128 1.00 57.44 75 ALA A O 1
ATOM 561 N N . SER A 1 76 ? -31.497 7.544 -41.110 1.00 48.16 76 SER A N 1
ATOM 562 C CA . SER A 1 76 ? -30.248 7.187 -41.800 1.00 48.16 76 SER A CA 1
ATOM 563 C C . SER A 1 76 ? -29.261 8.348 -41.933 1.00 48.16 76 SER A C 1
ATOM 565 O O . SER A 1 76 ? -28.242 8.189 -42.611 1.00 48.16 76 SER A O 1
ATOM 567 N N . SER A 1 77 ? -29.535 9.510 -41.331 1.00 42.09 77 SER A N 1
ATOM 568 C CA . SER A 1 77 ? -28.480 10.497 -41.124 1.00 42.09 77 SER A CA 1
ATOM 569 C C . SER A 1 77 ? -27.439 9.821 -40.234 1.00 42.09 77 SER A C 1
ATOM 571 O O . SER A 1 77 ? -27.832 9.286 -39.191 1.00 42.09 77 SER A O 1
ATOM 573 N N . PRO A 1 78 ? -26.145 9.792 -40.612 1.00 56.41 78 PRO A N 1
ATOM 574 C CA . PRO A 1 78 ? -25.120 9.351 -39.680 1.00 56.41 78 PRO A CA 1
ATOM 575 C C . PRO A 1 78 ? -25.340 10.135 -38.378 1.0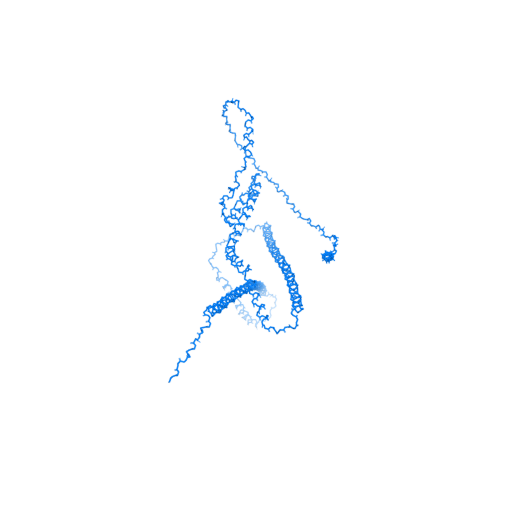0 56.41 78 PRO A C 1
ATOM 577 O O . PRO A 1 78 ? -25.640 11.337 -38.459 1.00 56.41 78 PRO A O 1
ATOM 580 N N . PRO A 1 79 ? -25.315 9.472 -37.204 1.00 58.00 79 PRO A N 1
ATOM 581 C CA . PRO A 1 79 ? -25.442 10.178 -35.936 1.00 58.00 79 PRO A CA 1
ATOM 582 C C . PRO A 1 79 ? -24.484 11.376 -35.972 1.00 58.00 79 PRO A C 1
ATOM 584 O O . PRO A 1 79 ? -23.396 11.221 -36.541 1.00 58.00 79 PRO A O 1
ATOM 587 N N . PRO A 1 80 ? -24.906 12.561 -35.478 1.00 55.66 80 PRO A N 1
ATOM 588 C CA . PRO A 1 80 ? -24.089 13.773 -35.531 1.00 55.66 80 PRO A CA 1
ATOM 589 C C . PRO A 1 80 ? -22.660 13.410 -35.141 1.00 55.66 80 PRO A C 1
ATOM 591 O O . PRO A 1 80 ? -22.482 12.647 -34.187 1.00 55.66 80 PRO A O 1
ATOM 594 N N . ALA A 1 81 ? -21.701 13.838 -35.972 1.00 55.62 81 ALA A N 1
ATOM 595 C CA . ALA A 1 81 ? -20.319 13.376 -35.929 1.00 55.62 81 ALA A CA 1
ATOM 596 C C . ALA A 1 81 ? -19.849 13.276 -34.474 1.00 55.62 81 ALA A C 1
ATOM 598 O O . ALA A 1 81 ? -19.977 14.227 -33.705 1.00 55.62 81 ALA A O 1
ATOM 599 N N . LEU A 1 82 ? -19.383 12.080 -34.108 1.00 53.06 82 LEU A N 1
ATOM 600 C CA . LEU A 1 82 ? -19.115 11.653 -32.733 1.00 53.06 82 LEU A CA 1
ATOM 601 C C . LEU A 1 82 ? -18.143 12.580 -31.978 1.00 53.06 82 LEU A C 1
ATOM 603 O O . LEU A 1 82 ? -18.058 12.495 -30.764 1.00 53.06 82 LEU A O 1
ATOM 607 N N . ASP A 1 83 ? -17.451 13.478 -32.678 1.00 56.00 83 ASP A N 1
ATOM 608 C CA . ASP A 1 83 ? -16.446 14.401 -32.152 1.00 56.00 83 ASP A CA 1
ATOM 609 C C . ASP A 1 83 ? -16.943 15.356 -31.054 1.00 56.00 83 ASP A C 1
ATOM 611 O O . ASP A 1 83 ? -16.127 15.875 -30.284 1.00 56.00 83 ASP A O 1
ATOM 615 N N . ASP A 1 84 ? -18.259 15.555 -30.938 1.00 68.12 84 ASP A N 1
ATOM 616 C CA . ASP A 1 84 ? -18.855 16.433 -29.929 1.00 68.12 84 ASP A CA 1
ATOM 617 C C . ASP A 1 84 ? -19.079 15.760 -28.561 1.00 68.12 84 ASP A C 1
ATOM 619 O O . ASP A 1 84 ? -19.297 16.466 -27.572 1.00 68.12 84 ASP A O 1
ATOM 623 N N . ALA A 1 85 ? -19.020 14.426 -28.437 1.00 75.31 85 ALA A N 1
ATOM 624 C CA . ALA A 1 85 ? -19.458 13.767 -27.199 1.00 75.31 85 ALA A CA 1
ATOM 625 C C . ALA A 1 85 ? -18.503 14.010 -26.017 1.00 75.31 85 ALA A C 1
ATOM 627 O O . ALA A 1 85 ? -18.943 14.156 -24.872 1.00 75.31 85 ALA A O 1
ATOM 628 N N . LEU A 1 86 ? -17.196 14.094 -26.282 1.00 83.25 86 LEU A N 1
ATOM 629 C CA . LEU A 1 86 ? -16.194 14.468 -25.280 1.00 83.25 86 LEU A CA 1
ATOM 630 C C . LEU A 1 86 ? -16.045 15.991 -25.112 1.00 83.25 86 LEU A C 1
ATOM 632 O O . LEU A 1 86 ? -15.440 16.433 -24.129 1.00 83.25 86 LEU A O 1
ATOM 636 N N . GLY A 1 87 ? -16.588 16.794 -26.039 1.00 89.75 87 GLY A N 1
ATOM 637 C CA . GLY A 1 87 ? -16.514 18.260 -26.025 1.00 89.75 87 GLY A CA 1
ATOM 638 C C . GLY A 1 87 ? -15.081 18.807 -26.021 1.00 89.75 87 GLY A C 1
ATOM 639 O O . GLY A 1 87 ? -14.819 19.868 -25.451 1.00 89.75 87 GLY A O 1
ATOM 640 N N . LEU A 1 88 ? -14.132 18.048 -26.577 1.00 91.38 88 LEU A N 1
ATOM 641 C CA . LEU A 1 88 ? -12.712 18.388 -26.614 1.00 91.38 88 LEU A CA 1
ATOM 642 C C . LEU A 1 88 ? -12.275 18.705 -28.051 1.00 91.38 88 LEU A C 1
ATOM 644 O O . LEU A 1 88 ? -12.649 17.966 -28.966 1.00 91.38 88 LEU A O 1
ATOM 648 N N . PRO A 1 89 ? -11.428 19.730 -28.267 1.00 88.44 89 PRO A N 1
ATOM 649 C CA . PRO A 1 89 ? -10.877 20.015 -29.590 1.00 88.44 89 PRO A CA 1
ATOM 650 C C . PRO A 1 89 ? -10.028 18.837 -30.103 1.00 88.44 89 PRO A C 1
ATOM 652 O O . PRO A 1 89 ? -9.509 18.049 -29.310 1.00 88.44 89 PRO A O 1
ATOM 655 N N . ALA A 1 90 ? -9.855 18.738 -31.425 1.00 84.00 90 ALA A N 1
ATOM 656 C CA . ALA A 1 90 ? -9.158 17.633 -32.104 1.00 84.00 90 ALA A CA 1
ATOM 657 C C . ALA A 1 90 ? -7.657 17.477 -31.753 1.00 84.00 90 ALA A C 1
ATOM 659 O O . ALA A 1 90 ? -7.040 16.509 -32.165 1.00 84.00 90 ALA A O 1
ATOM 660 N N . GLY A 1 91 ? -7.078 18.387 -30.961 1.00 83.00 91 GLY A N 1
ATOM 661 C CA . GLY A 1 91 ? -5.694 18.318 -30.467 1.00 83.00 91 GLY A CA 1
ATOM 662 C C . GLY A 1 91 ? -5.584 18.306 -28.940 1.00 83.00 91 GLY A C 1
ATOM 663 O O . GLY A 1 91 ? -4.597 18.787 -28.389 1.00 83.00 91 GLY A O 1
ATOM 664 N N . ALA A 1 92 ? -6.626 17.863 -28.230 1.00 89.62 92 ALA A N 1
ATOM 665 C CA . ALA A 1 92 ? -6.588 17.791 -26.772 1.00 89.62 92 ALA A CA 1
ATOM 666 C C . ALA A 1 92 ? -5.536 16.774 -26.291 1.00 89.62 92 ALA A C 1
ATOM 668 O O . ALA A 1 92 ? -5.499 15.635 -26.753 1.00 89.62 92 ALA A O 1
ATOM 669 N N . ASP A 1 93 ? -4.715 17.182 -25.320 1.00 88.50 93 ASP A N 1
ATOM 670 C CA . ASP A 1 93 ? -3.682 16.326 -24.728 1.00 88.50 93 ASP A CA 1
ATOM 671 C C . ASP A 1 93 ? -4.306 15.103 -24.027 1.00 88.50 93 ASP A C 1
ATOM 673 O O . ASP A 1 93 ? -5.418 15.164 -23.487 1.00 88.50 93 ASP A O 1
ATOM 677 N N . GLU A 1 94 ? -3.565 13.996 -23.950 1.00 91.62 94 GLU A N 1
ATOM 678 C CA . GLU A 1 94 ? -4.007 12.746 -23.323 1.00 91.62 94 GLU A CA 1
ATOM 679 C C . GLU A 1 94 ? -4.487 12.981 -21.880 1.00 91.62 94 GLU A C 1
ATOM 681 O O . GLU A 1 94 ? -5.455 12.372 -21.411 1.00 91.62 94 GLU A O 1
ATOM 686 N N . ARG A 1 95 ? -3.853 13.917 -21.163 1.00 88.31 95 ARG A N 1
ATOM 687 C CA . ARG A 1 95 ? -4.259 14.308 -19.806 1.00 88.31 95 ARG A CA 1
ATOM 688 C C . ARG A 1 95 ? -5.653 14.934 -19.775 1.00 88.31 95 ARG A C 1
ATOM 690 O O . ARG A 1 95 ? -6.432 14.642 -18.864 1.00 88.31 95 ARG A O 1
ATOM 697 N N . GLN A 1 96 ? -5.973 15.783 -20.750 1.00 92.00 96 GLN A N 1
ATOM 698 C CA . GLN A 1 96 ? -7.284 16.424 -20.876 1.00 92.00 96 GLN A CA 1
ATOM 699 C C . GLN A 1 96 ? -8.350 15.401 -21.276 1.00 92.00 96 GLN A C 1
ATOM 701 O O . GLN A 1 96 ? -9.418 15.369 -20.658 1.00 92.00 96 GLN A O 1
ATOM 706 N N . LEU A 1 97 ? -8.013 14.506 -22.212 1.00 93.69 97 LEU A N 1
ATOM 707 C CA . LEU A 1 97 ? -8.857 13.393 -22.642 1.00 93.69 97 LEU A CA 1
ATOM 708 C C . LEU A 1 97 ? -9.232 12.481 -21.463 1.00 93.69 97 LEU A C 1
ATOM 710 O O . LEU A 1 97 ? -10.412 12.259 -21.194 1.00 93.69 97 LEU A O 1
ATOM 714 N N . ARG A 1 98 ? -8.241 12.032 -20.678 1.00 93.88 98 ARG A N 1
ATOM 715 C CA . ARG A 1 98 ? -8.456 11.211 -19.470 1.00 93.88 98 ARG A CA 1
ATOM 716 C C . ARG A 1 98 ? -9.308 11.922 -18.420 1.00 93.88 98 ARG A C 1
ATOM 718 O O . ARG A 1 98 ? -10.154 11.295 -17.779 1.00 93.88 98 ARG A O 1
ATOM 725 N N . ARG A 1 99 ? -9.091 13.227 -18.216 1.00 95.06 99 ARG A N 1
ATOM 726 C CA . ARG A 1 99 ? -9.835 14.020 -17.226 1.00 95.06 99 ARG A CA 1
ATOM 727 C C . ARG A 1 99 ? -11.309 14.154 -17.606 1.00 95.06 99 ARG A C 1
ATOM 729 O O . ARG A 1 99 ? -12.160 13.959 -16.738 1.00 95.06 99 ARG A O 1
ATOM 736 N N . GLN A 1 100 ? -11.608 14.463 -18.868 1.00 95.81 100 GLN A N 1
ATOM 737 C CA . GLN A 1 100 ? -12.991 14.559 -19.343 1.00 95.81 100 GLN A CA 1
ATOM 738 C C . GLN A 1 100 ? -13.681 13.203 -19.367 1.00 95.81 100 GLN A C 1
ATOM 740 O O . GLN A 1 100 ? -14.790 13.090 -18.847 1.00 95.81 100 GLN A O 1
ATOM 745 N N . PHE A 1 101 ? -13.000 12.164 -19.859 1.00 96.12 101 PHE A N 1
ATOM 746 C CA . PHE A 1 101 ? -13.526 10.804 -19.826 1.00 96.12 101 PHE A CA 1
ATOM 747 C C . PHE A 1 101 ? -13.917 10.402 -18.403 1.00 96.12 101 PHE A C 1
ATOM 749 O O . PHE A 1 101 ? -15.045 9.986 -18.182 1.00 96.12 101 PHE A O 1
ATOM 756 N N . LYS A 1 102 ? -13.048 10.618 -17.404 1.00 96.81 102 LYS A N 1
ATOM 757 C CA . LYS A 1 102 ? -13.364 10.301 -16.002 1.00 96.81 102 LYS A CA 1
ATOM 758 C C . LYS A 1 102 ? -14.591 11.065 -15.489 1.00 96.81 102 LYS A C 1
ATOM 760 O O . LYS A 1 102 ? -15.403 10.491 -14.764 1.00 96.81 102 LYS A O 1
ATOM 765 N N . ARG A 1 103 ? -14.733 12.344 -15.855 1.00 97.00 103 ARG A N 1
ATOM 766 C CA . ARG A 1 103 ? -15.887 13.169 -15.469 1.00 97.00 103 ARG A CA 1
ATOM 767 C C . ARG A 1 103 ? -17.179 12.618 -16.075 1.00 97.00 103 ARG A C 1
ATOM 769 O O . ARG A 1 103 ? -18.116 12.342 -15.332 1.00 97.00 103 ARG A O 1
ATOM 776 N N . LEU A 1 104 ? -17.208 12.406 -17.388 1.00 95.69 104 LEU A N 1
ATOM 777 C CA . LEU A 1 104 ? -18.383 11.903 -18.105 1.00 95.69 104 LEU A CA 1
ATOM 778 C C . LEU A 1 104 ? -18.717 10.456 -17.729 1.00 95.69 104 LEU A C 1
ATOM 780 O O . LEU A 1 104 ? -19.879 10.144 -17.498 1.00 95.69 104 LEU A O 1
ATOM 784 N N . ALA A 1 105 ? -17.709 9.601 -17.553 1.00 96.12 105 ALA A N 1
ATOM 785 C CA . ALA A 1 105 ? -17.872 8.223 -17.103 1.00 96.12 105 ALA A CA 1
ATOM 786 C C . ALA A 1 105 ? -18.550 8.155 -15.730 1.00 96.12 105 ALA A C 1
ATOM 788 O O . ALA A 1 105 ? -19.421 7.320 -15.533 1.00 96.12 105 ALA A O 1
ATOM 789 N N . SER A 1 106 ? -18.208 9.055 -14.798 1.00 96.56 106 SER A N 1
ATOM 790 C CA . SER A 1 106 ? -18.874 9.113 -13.488 1.00 96.56 106 SER A CA 1
ATOM 791 C C . SER A 1 106 ? -20.333 9.588 -13.552 1.00 96.56 106 SER A C 1
ATOM 793 O O . SER A 1 106 ? -21.130 9.191 -12.711 1.00 96.56 106 SER A O 1
ATOM 795 N N . GLN A 1 107 ? -20.694 10.402 -14.550 1.00 95.75 107 GLN A N 1
ATOM 796 C CA . GLN A 1 107 ? -22.056 10.923 -14.743 1.00 95.75 107 GLN A CA 1
ATOM 797 C C . GLN A 1 107 ? -22.957 9.961 -15.533 1.00 95.75 107 GLN A C 1
ATOM 799 O O . GLN A 1 107 ? -24.169 9.924 -15.328 1.00 95.75 107 GLN A O 1
ATOM 804 N N . LEU A 1 108 ? -22.366 9.195 -16.453 1.00 96.19 108 LEU A N 1
ATOM 805 C CA . LEU A 1 108 ? -23.057 8.256 -17.339 1.00 96.19 108 LEU A CA 1
ATOM 806 C C . LEU A 1 108 ? -22.950 6.797 -16.869 1.00 96.19 108 LEU A C 1
ATOM 808 O O . LEU A 1 108 ? -23.381 5.902 -17.588 1.00 96.19 108 LEU A O 1
ATOM 812 N N . HIS A 1 109 ? -22.373 6.534 -15.693 1.00 96.00 109 HIS A N 1
ATOM 813 C CA . HIS A 1 109 ? -22.256 5.174 -15.172 1.00 96.00 109 HIS A CA 1
ATOM 814 C C . HIS A 1 109 ? -23.651 4.576 -14.904 1.00 96.00 109 HIS A C 1
ATOM 816 O O . HIS A 1 109 ? -24.458 5.244 -14.251 1.00 96.00 109 HIS A O 1
ATOM 822 N N . PRO A 1 110 ? -23.937 3.326 -15.321 1.00 97.19 110 PRO A N 1
ATOM 823 C CA . PRO A 1 110 ? -25.254 2.708 -15.128 1.00 97.19 110 PRO A CA 1
ATOM 824 C C . PRO A 1 110 ? -25.655 2.569 -13.650 1.00 97.19 110 PRO A C 1
ATOM 826 O O . PRO A 1 110 ? -26.836 2.562 -13.340 1.00 97.19 110 PRO A O 1
ATOM 829 N N . ASP A 1 111 ? -24.688 2.515 -12.728 1.00 96.38 111 ASP A N 1
ATOM 830 C CA . ASP A 1 111 ? -24.981 2.472 -11.282 1.00 96.38 111 ASP A CA 1
ATOM 831 C C . ASP A 1 111 ? -25.460 3.816 -10.701 1.00 96.38 111 ASP A C 1
ATOM 833 O O . ASP A 1 111 ? -26.029 3.842 -9.615 1.00 96.38 111 ASP A O 1
ATOM 837 N N . VAL A 1 112 ? -25.162 4.937 -11.366 1.00 97.12 112 VAL A N 1
ATOM 838 C CA . VAL A 1 112 ? -25.503 6.293 -10.887 1.00 97.12 112 VAL A CA 1
ATOM 839 C C . VAL A 1 112 ? -26.664 6.883 -11.690 1.00 97.12 112 VAL A C 1
ATOM 841 O O . VAL A 1 112 ? -27.344 7.793 -11.220 1.00 97.12 112 VAL A O 1
ATOM 844 N N . ASN A 1 113 ? -26.882 6.388 -12.908 1.00 96.12 113 ASN A N 1
ATOM 845 C CA . ASN A 1 113 ? -27.859 6.916 -13.842 1.00 96.12 113 ASN A CA 1
ATOM 846 C C . ASN A 1 113 ? -28.916 5.855 -14.168 1.00 96.12 113 ASN A C 1
ATOM 848 O O . ASN A 1 113 ? -28.644 4.916 -14.910 1.00 96.12 113 ASN A O 1
ATOM 852 N N . ASP A 1 114 ? -30.135 6.060 -13.665 1.00 97.12 114 ASP A N 1
ATOM 853 C CA . ASP A 1 114 ? -31.264 5.128 -13.807 1.00 97.12 114 ASP A CA 1
ATOM 854 C C . ASP A 1 114 ? -31.899 5.113 -15.212 1.00 97.12 114 ASP A C 1
ATOM 856 O O . ASP A 1 114 ? -32.892 4.421 -15.451 1.00 97.12 114 ASP A O 1
ATOM 860 N N . SER A 1 115 ? -31.383 5.900 -16.164 1.00 96.12 115 SER A N 1
ATOM 861 C CA . SER A 1 115 ? -31.921 5.894 -17.526 1.00 96.12 115 SER A CA 1
ATOM 862 C C . SER A 1 115 ? -31.620 4.573 -18.240 1.00 96.12 115 SER A C 1
ATOM 864 O O . SER A 1 115 ? -30.504 4.060 -18.189 1.00 96.12 115 SER A O 1
ATOM 866 N N . ALA A 1 116 ? -32.606 4.045 -18.973 1.00 95.25 116 ALA A N 1
ATOM 867 C CA . ALA A 1 116 ? -32.453 2.801 -19.735 1.00 95.25 116 ALA A CA 1
ATOM 868 C C . ALA A 1 116 ? -31.307 2.865 -20.770 1.00 95.25 116 ALA A C 1
ATOM 870 O O . ALA A 1 116 ? -30.693 1.848 -21.074 1.00 95.25 116 ALA A O 1
ATOM 871 N N . ASP A 1 117 ? -30.968 4.071 -21.238 1.00 93.62 117 ASP A N 1
ATOM 872 C CA . ASP A 1 117 ? -29.905 4.315 -22.218 1.00 93.62 117 ASP A CA 1
ATOM 873 C C . ASP A 1 117 ? -28.518 4.543 -21.583 1.00 93.62 117 ASP A C 1
ATOM 875 O O . ASP A 1 117 ? -27.555 4.831 -22.300 1.00 93.62 117 ASP A O 1
ATOM 879 N N . ALA A 1 118 ? -28.387 4.505 -20.249 1.00 93.38 118 ALA A N 1
ATOM 880 C CA . ALA A 1 118 ? -27.127 4.816 -19.566 1.00 93.38 118 ALA A CA 1
ATOM 881 C C . ALA A 1 118 ? -25.995 3.873 -20.001 1.00 93.38 118 ALA A C 1
ATOM 883 O O . ALA A 1 118 ? -24.881 4.321 -20.279 1.00 93.38 118 ALA A O 1
ATOM 884 N N . LEU A 1 119 ? -26.305 2.580 -20.140 1.00 94.56 119 LEU A N 1
ATOM 885 C CA . LEU A 1 119 ? -25.355 1.567 -20.593 1.00 94.56 119 LEU A CA 1
ATOM 886 C C . LEU A 1 119 ? -24.842 1.863 -22.010 1.00 94.56 119 LEU A C 1
ATOM 888 O O . LEU A 1 119 ? -23.632 1.867 -22.237 1.00 94.56 119 LEU A O 1
ATOM 892 N N . ASP A 1 120 ? -25.745 2.174 -22.938 1.00 95.19 120 ASP A N 1
ATOM 893 C CA . ASP A 1 120 ? -25.398 2.453 -24.334 1.00 95.19 120 ASP A CA 1
ATOM 894 C C . ASP A 1 120 ? -24.566 3.735 -24.460 1.00 95.19 120 ASP A C 1
ATOM 896 O O . ASP A 1 120 ? -23.584 3.785 -25.205 1.00 95.19 120 ASP A O 1
ATOM 900 N N . LYS A 1 121 ? -24.907 4.775 -23.689 1.00 94.19 121 LYS A N 1
ATOM 901 C CA . LYS A 1 121 ? -24.142 6.032 -23.635 1.00 94.19 121 LYS A CA 1
ATOM 902 C C . LYS A 1 121 ? -22.742 5.815 -23.068 1.00 94.19 121 LYS A C 1
ATOM 904 O O . LYS A 1 121 ? -21.778 6.360 -23.603 1.00 94.19 121 LYS A O 1
ATOM 909 N N . PHE A 1 122 ? -22.611 4.992 -22.029 1.00 95.12 122 PHE A N 1
ATOM 910 C CA . PHE A 1 122 ? -21.319 4.659 -21.439 1.00 95.12 122 PHE A CA 1
ATOM 911 C C . PHE A 1 122 ? -20.433 3.848 -22.397 1.00 95.12 122 PHE A C 1
ATOM 913 O O . PHE A 1 122 ? -19.237 4.126 -22.523 1.00 95.12 122 PHE A O 1
ATOM 920 N N . GLN A 1 123 ? -21.008 2.884 -23.122 1.00 94.56 123 GLN A N 1
ATOM 921 C CA . GLN A 1 123 ? -20.279 2.108 -24.130 1.00 94.56 123 GLN A CA 1
ATOM 922 C C . GLN A 1 123 ? -19.778 2.995 -25.274 1.00 94.56 123 GLN A C 1
ATOM 924 O O . GLN A 1 123 ? -18.615 2.888 -25.662 1.00 94.56 123 GLN A O 1
ATOM 929 N N . ARG A 1 124 ? -20.615 3.921 -25.761 1.00 92.56 124 ARG A N 1
ATOM 930 C CA . ARG A 1 124 ? -20.226 4.900 -26.790 1.00 92.56 124 ARG A CA 1
ATOM 931 C C . ARG A 1 124 ? -19.092 5.809 -26.318 1.00 92.56 124 ARG A C 1
ATOM 933 O O . ARG A 1 124 ? -18.088 5.917 -27.013 1.00 92.56 124 ARG A O 1
ATOM 940 N N . LEU A 1 125 ? -19.208 6.369 -25.111 1.00 94.69 125 LEU A N 1
ATOM 941 C CA . LEU A 1 125 ? -18.155 7.182 -24.492 1.00 94.69 125 LEU A CA 1
ATOM 942 C C . LEU A 1 125 ? -16.824 6.418 -24.398 1.00 94.69 125 LEU A C 1
ATOM 944 O O . LEU A 1 125 ? -15.759 6.977 -24.653 1.00 94.69 125 LEU A O 1
ATOM 948 N N . THR A 1 126 ? -16.879 5.136 -24.030 1.00 94.75 126 THR A N 1
ATOM 949 C CA . THR A 1 126 ? -15.686 4.285 -23.913 1.00 94.75 126 THR A CA 1
ATOM 950 C C . THR A 1 126 ? -15.039 4.023 -25.272 1.00 94.75 126 THR A C 1
ATOM 952 O O . THR A 1 126 ? -13.825 4.171 -25.404 1.00 94.75 126 THR A O 1
ATOM 955 N N . ALA A 1 127 ? -15.834 3.687 -26.291 1.00 93.56 127 ALA A N 1
ATOM 956 C CA . ALA A 1 127 ? -15.337 3.448 -27.645 1.00 93.56 127 ALA A CA 1
ATOM 957 C C . ALA A 1 127 ? -14.657 4.694 -28.240 1.00 93.56 127 ALA A C 1
ATOM 959 O O . ALA A 1 127 ? -13.591 4.595 -28.846 1.00 93.56 127 ALA A O 1
ATOM 960 N N . GLU A 1 128 ? -15.238 5.872 -28.018 1.00 92.81 128 GLU A N 1
ATOM 961 C CA . GLU A 1 128 ? -14.689 7.144 -28.489 1.00 92.81 128 GLU A CA 1
ATOM 962 C C . GLU A 1 128 ? -13.403 7.534 -27.754 1.00 92.81 128 GLU A C 1
ATOM 964 O O . GLU A 1 128 ? -12.424 7.948 -28.378 1.00 92.81 128 GLU A O 1
ATOM 969 N N . TYR A 1 129 ? -13.359 7.328 -26.434 1.00 94.31 129 TYR A N 1
ATOM 970 C CA . TYR A 1 129 ? -12.138 7.509 -25.652 1.00 94.31 129 TYR A CA 1
ATOM 971 C C . TYR A 1 129 ? -10.999 6.624 -26.169 1.00 94.31 129 TYR A C 1
ATOM 973 O O . TYR A 1 129 ? -9.880 7.106 -26.334 1.00 94.31 129 TYR A O 1
ATOM 981 N N . GLU A 1 130 ? -11.263 5.349 -26.465 1.00 92.62 130 GLU A N 1
ATOM 982 C CA . GLU A 1 130 ? -10.252 4.452 -27.031 1.00 92.62 130 GLU A CA 1
ATOM 983 C C . GLU A 1 130 ? -9.792 4.881 -28.428 1.00 92.62 130 GLU A C 1
ATOM 985 O O . GLU A 1 130 ? -8.596 4.790 -28.721 1.00 92.62 130 GLU A O 1
ATOM 990 N N . ALA A 1 131 ? -10.709 5.356 -29.277 1.00 90.94 131 ALA A N 1
ATOM 991 C CA . ALA A 1 131 ? -10.382 5.875 -30.602 1.00 90.94 131 ALA A CA 1
ATOM 992 C C . ALA A 1 131 ? -9.447 7.091 -30.503 1.00 90.94 131 ALA A C 1
ATOM 994 O O . ALA A 1 131 ? -8.334 7.050 -31.034 1.00 90.94 131 ALA A O 1
ATOM 995 N N . ARG A 1 132 ? -9.820 8.106 -29.710 1.00 88.44 132 ARG A N 1
ATOM 996 C CA . ARG A 1 132 ? -8.979 9.294 -29.497 1.00 88.44 132 ARG A CA 1
ATOM 997 C C . ARG A 1 132 ? -7.669 8.980 -28.790 1.00 88.44 132 ARG A C 1
ATOM 999 O O . ARG A 1 132 ? -6.645 9.574 -29.101 1.00 88.44 132 ARG A O 1
ATOM 1006 N N . LEU A 1 133 ? -7.645 8.011 -27.877 1.00 89.38 133 LEU A N 1
ATOM 1007 C CA . LEU A 1 133 ? -6.405 7.602 -27.219 1.00 89.38 133 LEU A CA 1
ATOM 1008 C C . LEU A 1 133 ? -5.402 6.992 -28.214 1.00 89.38 133 LEU A C 1
ATOM 1010 O O . LEU A 1 133 ? -4.193 7.184 -28.063 1.00 89.38 133 LEU A O 1
ATOM 1014 N N . ARG A 1 134 ? -5.882 6.270 -29.237 1.00 87.38 134 ARG A N 1
ATOM 1015 C CA . ARG A 1 134 ? -5.031 5.763 -30.328 1.00 87.38 134 ARG A CA 1
ATOM 1016 C C . ARG A 1 134 ? -4.498 6.905 -31.194 1.00 87.38 134 ARG A C 1
ATOM 1018 O O . ARG A 1 134 ? -3.324 6.871 -31.556 1.00 87.38 134 ARG A O 1
ATOM 1025 N N . GLU A 1 135 ? -5.315 7.920 -31.461 1.00 84.88 135 GLU A N 1
ATOM 1026 C CA . GLU A 1 135 ? -4.910 9.122 -32.200 1.00 84.88 135 GLU A CA 1
ATOM 1027 C C . GLU A 1 135 ? -3.860 9.932 -31.431 1.00 84.88 135 GLU A C 1
ATOM 1029 O O . GLU A 1 135 ? -2.773 10.148 -31.971 1.00 84.88 135 GLU A O 1
ATOM 1034 N N . CYS A 1 136 ? -4.106 10.251 -30.151 1.00 80.19 136 CYS A N 1
ATOM 1035 C CA . CYS A 1 136 ? -3.164 10.954 -29.272 1.00 80.19 136 CYS A CA 1
ATOM 1036 C C . CYS A 1 136 ? -1.832 10.208 -29.144 1.00 80.19 136 CYS A C 1
ATOM 1038 O O . CYS A 1 136 ? -0.772 10.825 -29.220 1.00 80.19 136 CYS A O 1
ATOM 1040 N N . ARG A 1 137 ? -1.856 8.873 -28.990 1.00 71.38 137 ARG A N 1
ATOM 1041 C CA . ARG A 1 137 ? -0.622 8.070 -28.997 1.00 71.38 137 ARG A CA 1
ATOM 1042 C C . ARG A 1 137 ? 0.111 8.197 -30.317 1.00 71.38 137 ARG A C 1
ATOM 1044 O O . ARG A 1 137 ? 1.325 8.332 -30.302 1.00 71.38 137 ARG A O 1
ATOM 1051 N N . SER A 1 138 ? -0.606 8.171 -31.436 1.00 66.44 138 SER A N 1
ATOM 1052 C CA . SER A 1 138 ? 0.011 8.284 -32.752 1.00 66.44 138 SER A CA 1
ATOM 1053 C C . SER A 1 138 ? 0.578 9.674 -33.018 1.00 66.44 138 SER A C 1
ATOM 1055 O O . SER A 1 138 ? 1.549 9.761 -33.752 1.00 66.44 138 SER A O 1
ATOM 1057 N N . GLU A 1 139 ? 0.009 10.741 -32.450 1.00 66.81 139 GLU A N 1
ATOM 1058 C CA . GLU A 1 139 ? 0.507 12.111 -32.607 1.00 66.81 139 GLU A CA 1
ATOM 1059 C C . GLU A 1 139 ? 1.644 12.435 -31.646 1.00 66.81 139 GLU A C 1
ATOM 1061 O O . GLU A 1 139 ? 2.623 13.026 -32.077 1.00 66.81 139 GLU A O 1
ATOM 1066 N N . ALA A 1 140 ? 1.588 11.987 -30.390 1.00 65.19 140 ALA A N 1
ATOM 1067 C CA . ALA A 1 140 ? 2.720 12.086 -29.471 1.00 65.19 140 ALA A CA 1
ATOM 1068 C C . ALA A 1 140 ? 3.899 11.231 -29.963 1.00 65.19 140 ALA A C 1
ATOM 1070 O O . ALA A 1 140 ? 5.022 11.720 -30.031 1.00 65.19 140 ALA A O 1
ATOM 1071 N N . GLN A 1 141 ? 3.637 9.999 -30.425 1.00 63.12 141 GLN A N 1
ATOM 1072 C CA . GLN A 1 141 ? 4.652 9.169 -31.079 1.00 63.12 141 GLN A CA 1
ATOM 1073 C C . GLN A 1 141 ? 5.093 9.750 -32.420 1.00 63.12 141 GLN A C 1
ATOM 1075 O O . GLN A 1 141 ? 6.259 9.608 -32.748 1.00 63.12 141 GLN A O 1
ATOM 1080 N N . ARG A 1 142 ? 4.228 10.417 -33.200 1.00 60.03 142 ARG A N 1
ATOM 1081 C CA . ARG A 1 142 ? 4.644 11.137 -34.419 1.00 60.03 142 ARG A CA 1
ATOM 1082 C C . ARG A 1 142 ? 5.413 12.410 -34.104 1.00 60.03 142 ARG A C 1
ATOM 1084 O O . ARG A 1 142 ? 6.269 12.755 -34.895 1.00 60.03 142 ARG A O 1
ATOM 1091 N N . GLY A 1 143 ? 5.155 13.080 -32.988 1.00 63.69 143 GLY A N 1
ATOM 1092 C CA . GLY A 1 143 ? 5.904 14.239 -32.514 1.00 63.69 143 GLY A CA 1
ATOM 1093 C C . GLY A 1 143 ? 7.294 13.828 -32.047 1.00 63.69 143 GLY A C 1
ATOM 1094 O O . GLY A 1 143 ? 8.275 14.400 -32.506 1.00 63.69 143 GLY A O 1
ATOM 1095 N N . GLU A 1 144 ? 7.382 12.763 -31.246 1.00 62.38 144 GLU A N 1
ATOM 1096 C CA . GLU A 1 144 ? 8.646 12.144 -30.840 1.00 62.38 144 GLU A CA 1
ATOM 1097 C C . GLU A 1 144 ? 9.395 11.552 -32.035 1.00 62.38 144 GLU A C 1
ATOM 1099 O O . GLU A 1 144 ? 10.596 11.767 -32.164 1.00 62.38 144 GLU A O 1
ATOM 1104 N N . LEU A 1 145 ? 8.702 10.873 -32.956 1.00 51.69 145 LEU A N 1
ATOM 1105 C CA . LEU A 1 145 ? 9.293 10.367 -34.192 1.00 51.69 145 LEU A CA 1
ATOM 1106 C C . LEU A 1 145 ? 9.635 11.484 -35.166 1.00 51.69 145 LEU A C 1
ATOM 1108 O O . LEU A 1 145 ? 10.589 11.299 -35.888 1.00 51.69 145 LEU A O 1
ATOM 1112 N N . ALA A 1 146 ? 8.943 12.623 -35.204 1.00 53.47 146 ALA A N 1
ATOM 1113 C CA . ALA A 1 146 ? 9.300 13.765 -36.045 1.00 53.47 146 ALA A CA 1
ATOM 1114 C C . ALA A 1 146 ? 10.495 14.518 -35.458 1.00 53.47 146 ALA A C 1
ATOM 1116 O O . ALA A 1 146 ? 11.398 14.871 -36.207 1.00 53.47 146 ALA A O 1
ATOM 1117 N N . SER A 1 147 ? 10.580 14.689 -34.133 1.00 59.84 147 SER A N 1
ATOM 1118 C CA . SER A 1 147 ? 11.790 15.207 -33.484 1.00 59.84 147 SER A CA 1
ATOM 1119 C C . SER A 1 147 ? 12.963 14.237 -33.623 1.00 59.84 147 SER A C 1
ATOM 1121 O O . SER A 1 147 ? 14.079 14.662 -33.915 1.00 59.84 147 SER A O 1
ATOM 1123 N N . ALA A 1 148 ? 12.703 12.930 -33.518 1.00 56.16 148 ALA A N 1
ATOM 1124 C CA . ALA A 1 148 ? 13.702 11.892 -33.725 1.00 56.16 148 ALA A CA 1
ATOM 1125 C C . ALA A 1 148 ? 14.064 11.739 -35.206 1.00 56.16 148 ALA A C 1
ATOM 1127 O O . ALA A 1 148 ? 15.217 11.476 -35.486 1.00 56.16 148 ALA A O 1
ATOM 1128 N N . TRP A 1 149 ? 13.154 11.953 -36.161 1.00 49.72 149 TRP A N 1
ATOM 1129 C CA . TRP A 1 149 ? 13.425 11.946 -37.607 1.00 49.72 149 TRP A CA 1
ATOM 1130 C C . TRP A 1 149 ? 14.090 13.234 -38.081 1.00 49.72 149 TRP A C 1
ATOM 1132 O O . TRP A 1 149 ? 14.849 13.186 -39.037 1.00 49.72 149 TRP A O 1
ATOM 1142 N N . VAL A 1 150 ? 13.876 14.375 -37.430 1.00 58.56 150 VAL A N 1
ATOM 1143 C CA . VAL A 1 150 ? 14.673 15.586 -37.676 1.00 58.56 150 VAL A CA 1
ATOM 1144 C C . VAL A 1 150 ? 16.092 15.399 -37.116 1.00 58.56 150 VAL A C 1
ATOM 1146 O O . VAL A 1 150 ? 17.054 15.818 -37.757 1.00 58.56 150 VAL A O 1
ATOM 1149 N N . GLN A 1 151 ? 16.256 14.668 -36.005 1.00 54.69 151 GLN A N 1
ATOM 1150 C CA . GLN A 1 151 ? 17.571 14.288 -35.467 1.00 54.69 151 GLN A CA 1
ATOM 1151 C C . GLN A 1 151 ? 18.264 13.141 -36.238 1.00 54.69 151 GLN A C 1
ATOM 1153 O O . GLN A 1 151 ? 19.469 13.212 -36.465 1.00 54.69 151 GLN A O 1
ATOM 1158 N N . LEU A 1 152 ? 17.540 12.113 -36.698 1.00 48.56 152 LEU A N 1
ATOM 1159 C CA . LEU A 1 152 ? 18.087 10.983 -37.472 1.00 48.56 152 LEU A CA 1
ATOM 1160 C C . LEU A 1 152 ? 18.184 11.289 -38.971 1.00 48.56 152 LEU A C 1
ATOM 1162 O O . LEU A 1 152 ? 19.138 10.880 -39.623 1.00 48.56 152 LEU A O 1
ATOM 1166 N N . GLY A 1 153 ? 17.221 12.008 -39.541 1.00 41.50 153 GLY A N 1
ATOM 1167 C CA . GLY A 1 153 ? 17.172 12.378 -40.959 1.00 41.50 153 GLY A CA 1
ATOM 1168 C C . GLY A 1 153 ? 18.179 13.468 -41.325 1.00 41.50 153 GLY A C 1
ATOM 1169 O O . GLY A 1 153 ? 18.714 13.446 -42.433 1.00 41.50 153 GLY A O 1
ATOM 1170 N N . GLY A 1 154 ? 18.540 14.334 -40.370 1.00 45.72 154 GLY A N 1
ATOM 1171 C CA . GLY A 1 154 ? 19.696 15.227 -40.492 1.00 45.72 154 GLY A CA 1
ATOM 1172 C C . GLY A 1 154 ? 21.034 14.479 -40.578 1.00 45.72 154 GLY A C 1
ATOM 1173 O O . GLY A 1 154 ? 21.976 14.984 -41.182 1.00 45.72 154 GLY A O 1
ATOM 1174 N N . MET A 1 155 ? 21.111 13.246 -40.056 1.00 46.56 155 MET A N 1
ATOM 1175 C CA . MET A 1 155 ? 22.301 12.394 -40.157 1.00 46.56 155 MET A CA 1
ATOM 1176 C C . MET A 1 155 ? 22.225 11.343 -41.269 1.00 46.56 155 MET A C 1
ATOM 1178 O O . MET A 1 155 ? 23.264 10.984 -41.810 1.00 46.56 155 MET A O 1
ATOM 1182 N N . SER A 1 156 ? 21.046 10.885 -41.696 1.00 41.38 156 SER A N 1
ATOM 1183 C CA . SER A 1 156 ? 20.939 9.888 -42.773 1.00 41.38 156 SER A CA 1
ATOM 1184 C C . SER A 1 156 ? 21.334 10.444 -44.142 1.00 41.38 156 SER A C 1
ATOM 1186 O O . SER A 1 156 ? 21.838 9.684 -44.965 1.00 41.38 156 SER A O 1
ATOM 1188 N N . ALA A 1 157 ? 21.156 11.745 -44.399 1.00 47.28 157 ALA A N 1
ATOM 1189 C CA . ALA A 1 157 ? 21.658 12.362 -45.627 1.00 47.28 157 ALA A CA 1
ATOM 1190 C C . ALA A 1 157 ? 23.196 12.424 -45.640 1.00 47.28 157 ALA A C 1
ATOM 1192 O O . ALA A 1 157 ? 23.802 12.206 -46.682 1.00 47.28 157 ALA A O 1
ATOM 1193 N N . VAL A 1 158 ? 23.831 12.622 -44.478 1.00 49.75 158 VAL A N 1
ATOM 1194 C CA . VAL A 1 158 ? 25.297 12.639 -44.333 1.00 49.75 158 VAL A CA 1
ATOM 1195 C C . VAL A 1 158 ? 25.868 11.221 -44.313 1.00 49.75 158 VAL A C 1
ATOM 1197 O O . VAL A 1 158 ? 26.878 10.967 -44.952 1.00 49.75 158 VAL A O 1
ATOM 1200 N N . VAL A 1 159 ? 25.199 10.256 -43.680 1.00 50.03 159 VAL A N 1
ATOM 1201 C CA . VAL A 1 159 ? 25.619 8.848 -43.678 1.00 50.03 159 VAL A CA 1
ATOM 1202 C C . VAL A 1 159 ? 25.383 8.199 -45.043 1.00 50.03 159 VAL A C 1
ATOM 1204 O O . VAL A 1 159 ? 26.226 7.426 -45.465 1.00 50.03 159 VAL A O 1
ATOM 1207 N N . ALA A 1 160 ? 24.347 8.548 -45.810 1.00 47.25 160 ALA A N 1
ATOM 1208 C CA . ALA A 1 160 ? 24.225 8.075 -47.195 1.00 47.25 160 ALA A CA 1
ATOM 1209 C C . ALA A 1 160 ? 25.279 8.708 -48.131 1.00 47.25 160 ALA A C 1
ATOM 1211 O O . ALA A 1 160 ? 25.782 8.024 -49.022 1.00 47.25 160 ALA A O 1
ATOM 1212 N N . LEU A 1 161 ? 25.686 9.965 -47.898 1.00 48.53 161 LEU A N 1
ATOM 1213 C CA . LEU A 1 161 ? 26.773 10.618 -48.650 1.00 48.53 161 LEU A CA 1
ATOM 1214 C C . LEU A 1 161 ? 28.177 10.154 -48.228 1.00 48.53 161 LEU A C 1
ATOM 1216 O O . LEU A 1 161 ? 29.084 10.165 -49.054 1.00 48.53 161 LEU A O 1
ATOM 1220 N N . VAL A 1 162 ? 28.358 9.720 -46.978 1.00 51.34 162 VAL A N 1
ATOM 1221 C CA . VAL A 1 162 ? 29.645 9.246 -46.439 1.00 51.34 162 VAL A CA 1
ATOM 1222 C C . VAL A 1 162 ? 29.788 7.724 -46.581 1.00 51.34 162 VAL A C 1
ATOM 1224 O O . VAL A 1 162 ? 30.842 7.244 -46.983 1.00 51.34 162 VAL A O 1
ATOM 1227 N N . PHE A 1 163 ? 28.742 6.928 -46.361 1.00 46.78 163 PHE A N 1
ATOM 1228 C CA . PHE A 1 163 ? 28.806 5.466 -46.501 1.00 46.78 163 PHE A CA 1
ATOM 1229 C C . PHE A 1 163 ? 28.459 4.947 -47.903 1.00 46.78 163 PHE A C 1
ATOM 1231 O O . PHE A 1 163 ? 28.867 3.839 -48.240 1.00 46.78 163 PHE A O 1
ATOM 1238 N N . GLY A 1 164 ? 27.788 5.737 -48.749 1.00 43.06 164 GLY A N 1
ATOM 1239 C CA . GLY A 1 164 ? 27.525 5.368 -50.146 1.00 43.06 164 GLY A CA 1
ATOM 1240 C C . GLY A 1 164 ? 28.744 5.485 -51.071 1.00 43.06 164 GLY A C 1
ATOM 1241 O O . GLY A 1 164 ? 28.766 4.855 -52.125 1.00 43.06 164 GLY A O 1
ATOM 1242 N N . THR A 1 165 ? 29.769 6.260 -50.692 1.00 47.97 165 THR A N 1
ATOM 1243 C CA . THR A 1 165 ? 30.944 6.516 -51.552 1.00 47.97 165 THR A CA 1
ATOM 1244 C C . THR A 1 165 ? 32.303 6.440 -50.846 1.00 47.97 165 THR A C 1
ATOM 1246 O O . THR A 1 165 ? 33.307 6.283 -51.539 1.00 47.97 165 THR A O 1
ATOM 1249 N N . VAL A 1 166 ? 32.387 6.484 -49.503 1.00 47.53 166 VAL A N 1
ATOM 1250 C CA . VAL A 1 166 ? 33.688 6.586 -48.794 1.00 47.53 166 VAL A CA 1
ATOM 1251 C C . VAL A 1 166 ? 34.130 5.289 -48.100 1.00 47.53 166 VAL A C 1
ATOM 1253 O O . VAL A 1 166 ? 35.330 5.094 -47.890 1.00 47.53 166 VAL A O 1
ATOM 1256 N N . VAL A 1 167 ? 33.236 4.325 -47.844 1.00 45.88 167 VAL A N 1
ATOM 1257 C CA . VAL A 1 167 ? 33.668 2.999 -47.343 1.00 45.88 167 VAL A CA 1
ATOM 1258 C C . VAL A 1 167 ? 34.548 2.219 -48.333 1.00 45.88 167 VAL A C 1
ATOM 1260 O O . VAL A 1 167 ? 35.475 1.556 -47.861 1.00 45.88 167 VAL A O 1
ATOM 1263 N N . PRO A 1 168 ? 34.414 2.337 -49.674 1.00 50.03 168 PRO A N 1
ATOM 1264 C CA . PRO A 1 168 ? 35.391 1.724 -50.566 1.00 50.03 168 PRO A CA 1
ATOM 1265 C C . PRO A 1 168 ? 36.783 2.343 -50.396 1.00 50.03 168 PRO A C 1
ATOM 1267 O O . PRO A 1 168 ? 37.767 1.621 -50.492 1.00 50.03 168 PRO A O 1
ATOM 1270 N N . ALA A 1 169 ? 36.888 3.648 -50.107 1.00 50.38 169 ALA A N 1
ATOM 1271 C CA . ALA A 1 169 ? 38.151 4.392 -50.101 1.00 50.38 169 ALA A CA 1
ATOM 1272 C C . ALA A 1 169 ? 38.983 4.189 -48.821 1.00 50.38 169 ALA A C 1
ATOM 1274 O O . ALA A 1 169 ? 40.195 3.990 -48.893 1.00 50.38 169 ALA A O 1
ATOM 1275 N N . ALA A 1 170 ? 38.354 4.183 -47.642 1.00 52.06 170 ALA A N 1
ATOM 1276 C CA . ALA A 1 170 ? 39.081 3.957 -46.388 1.00 52.06 170 ALA A CA 1
ATOM 1277 C C . ALA A 1 170 ? 39.519 2.488 -46.235 1.00 52.06 170 ALA A C 1
ATOM 1279 O O . ALA A 1 170 ? 40.643 2.216 -45.807 1.00 52.06 170 ALA A O 1
ATOM 1280 N N . ALA A 1 171 ? 38.676 1.541 -46.665 1.00 54.00 171 ALA A N 1
ATOM 1281 C CA . ALA A 1 171 ? 39.040 0.128 -46.709 1.00 54.00 171 ALA A CA 1
ATOM 1282 C C . ALA A 1 171 ? 40.130 -0.149 -47.765 1.00 54.00 171 ALA A C 1
ATOM 1284 O O . ALA A 1 171 ? 41.075 -0.879 -47.474 1.00 54.00 171 ALA A O 1
ATOM 1285 N N . THR A 1 172 ? 40.085 0.482 -48.950 1.00 55.62 172 THR A N 1
ATOM 1286 C CA . THR A 1 172 ? 41.172 0.351 -49.947 1.00 55.62 172 THR A CA 1
ATOM 1287 C C . THR A 1 172 ? 42.472 1.010 -49.502 1.00 55.62 172 THR A C 1
ATOM 1289 O O . THR A 1 172 ? 43.528 0.452 -49.775 1.00 55.62 172 THR A O 1
ATOM 1292 N N . ALA A 1 173 ? 42.441 2.128 -48.772 1.00 59.84 173 ALA A N 1
ATOM 1293 C CA . ALA A 1 173 ? 43.654 2.756 -48.243 1.00 59.84 173 ALA A CA 1
ATOM 1294 C C . ALA A 1 173 ? 44.321 1.911 -47.142 1.00 59.84 173 ALA A C 1
ATOM 1296 O O . ALA A 1 173 ? 45.546 1.789 -47.125 1.00 59.84 173 ALA A O 1
ATOM 1297 N N . ALA A 1 174 ? 43.538 1.285 -46.256 1.00 60.19 174 ALA A N 1
ATOM 1298 C CA . ALA A 1 174 ? 44.063 0.361 -45.250 1.00 60.19 174 ALA A CA 1
ATOM 1299 C C . ALA A 1 174 ? 44.643 -0.910 -45.897 1.00 60.19 174 ALA A C 1
ATOM 1301 O O . ALA A 1 174 ? 45.751 -1.324 -45.555 1.00 60.19 174 ALA A O 1
ATOM 1302 N N . VAL A 1 175 ? 43.955 -1.467 -46.899 1.00 62.81 175 VAL A N 1
ATOM 1303 C CA . VAL A 1 175 ? 44.448 -2.612 -47.682 1.00 62.81 175 VAL A CA 1
ATOM 1304 C C . VAL A 1 175 ? 45.698 -2.244 -48.490 1.00 62.81 175 VAL A C 1
ATOM 1306 O O . VAL A 1 175 ? 46.640 -3.027 -48.514 1.00 62.81 175 VAL A O 1
ATOM 1309 N N . ALA A 1 176 ? 45.776 -1.047 -49.081 1.00 64.19 176 ALA A N 1
ATOM 1310 C CA . ALA A 1 176 ? 46.951 -0.579 -49.820 1.00 64.19 176 ALA A CA 1
ATOM 1311 C C . ALA A 1 176 ? 48.171 -0.368 -48.910 1.00 64.19 176 ALA A C 1
ATOM 1313 O O . ALA A 1 176 ? 49.293 -0.690 -49.299 1.00 64.19 176 ALA A O 1
ATOM 1314 N N . ARG A 1 177 ? 47.965 0.117 -47.678 1.00 67.94 177 ARG A N 1
ATOM 1315 C CA . ARG A 1 177 ? 49.051 0.291 -46.701 1.00 67.94 177 ARG A CA 1
ATOM 1316 C C . ARG A 1 177 ? 49.602 -1.051 -46.226 1.00 67.94 177 ARG A C 1
ATOM 1318 O O . ARG A 1 177 ? 50.817 -1.225 -46.214 1.00 67.94 177 ARG A O 1
ATOM 1325 N N . VAL A 1 178 ? 48.727 -2.013 -45.931 1.00 64.31 178 VAL A N 1
ATOM 1326 C CA . VAL A 1 178 ? 49.132 -3.385 -45.582 1.00 64.31 178 VAL A CA 1
ATOM 1327 C C . VAL A 1 178 ? 49.794 -4.084 -46.779 1.00 64.31 178 VAL A C 1
ATOM 1329 O O . VAL A 1 178 ? 50.834 -4.721 -46.614 1.00 64.31 178 VAL A O 1
ATOM 1332 N N . ALA A 1 179 ? 49.277 -3.886 -47.997 1.00 59.88 179 ALA A N 1
ATOM 1333 C CA . ALA A 1 179 ? 49.866 -4.416 -49.228 1.00 59.88 179 ALA A CA 1
ATOM 1334 C C . ALA A 1 179 ? 51.262 -3.840 -49.520 1.00 59.88 179 ALA A C 1
ATOM 1336 O O . ALA A 1 179 ? 52.118 -4.558 -50.024 1.00 59.88 179 ALA A O 1
ATOM 1337 N N . SER A 1 180 ? 51.523 -2.576 -49.163 1.00 68.25 180 SER A N 1
ATOM 1338 C CA . SER A 1 180 ? 52.838 -1.940 -49.343 1.00 68.25 180 SER A CA 1
ATOM 1339 C C . SER A 1 180 ? 53.903 -2.378 -48.328 1.00 68.25 180 SER A C 1
ATOM 1341 O O . SER A 1 180 ? 55.087 -2.156 -48.561 1.00 68.25 180 SER A O 1
ATOM 1343 N N . SER A 1 181 ? 53.500 -3.007 -47.217 1.00 68.31 181 SER A N 1
ATOM 1344 C CA . SER A 1 181 ? 54.416 -3.512 -46.181 1.00 68.31 181 SER A CA 1
ATOM 1345 C C . SER A 1 181 ? 54.740 -5.005 -46.293 1.00 68.31 181 SER A C 1
ATOM 1347 O O . SER A 1 181 ? 55.552 -5.508 -45.519 1.00 68.31 181 SER A O 1
ATOM 1349 N N . LEU A 1 182 ? 54.111 -5.729 -47.225 1.00 56.38 182 LEU A N 1
ATOM 1350 C CA . LEU A 1 182 ? 54.342 -7.161 -47.407 1.00 56.38 182 LEU A CA 1
ATOM 1351 C C . LEU A 1 182 ? 55.502 -7.400 -48.396 1.00 56.38 182 LEU A C 1
ATOM 1353 O O . LEU A 1 182 ? 55.530 -6.781 -49.461 1.00 56.38 182 LEU A O 1
ATOM 1357 N N . PRO A 1 183 ? 56.467 -8.284 -48.076 1.00 73.38 183 PRO A N 1
ATOM 1358 C CA . PRO A 1 183 ? 57.546 -8.639 -48.995 1.00 73.38 183 PRO A CA 1
ATOM 1359 C C . PRO A 1 183 ? 56.984 -9.271 -50.285 1.00 73.38 183 PRO A C 1
ATOM 1361 O O . PRO A 1 183 ? 55.942 -9.928 -50.232 1.00 73.38 183 PRO A O 1
ATOM 1364 N N . PRO A 1 184 ? 57.647 -9.100 -51.447 1.00 63.25 184 PRO A N 1
ATOM 1365 C CA . PRO A 1 184 ? 57.164 -9.624 -52.723 1.00 63.25 184 PRO A CA 1
ATOM 1366 C C . PRO A 1 184 ? 57.071 -11.153 -52.667 1.00 63.25 184 PRO A C 1
ATOM 1368 O O . PRO A 1 184 ? 58.081 -11.854 -52.609 1.00 63.25 184 PRO A O 1
ATOM 1371 N N . LEU A 1 185 ? 55.840 -11.666 -52.656 1.00 55.53 185 LEU A N 1
ATOM 1372 C CA . LEU A 1 185 ? 55.568 -13.097 -52.583 1.00 55.53 185 LEU A CA 1
ATOM 1373 C C . LEU A 1 185 ? 55.883 -13.785 -53.927 1.00 55.53 185 LEU A C 1
ATOM 1375 O O . LEU A 1 185 ? 55.529 -13.257 -54.986 1.00 55.53 185 LEU A O 1
ATOM 1379 N N . PRO A 1 186 ? 56.513 -14.974 -53.918 1.00 56.47 186 PRO A N 1
ATOM 1380 C CA . PRO A 1 186 ? 56.988 -15.647 -55.126 1.00 56.47 186 PRO A CA 1
ATOM 1381 C C . PRO A 1 186 ? 55.899 -16.279 -56.021 1.00 56.47 186 PRO A C 1
ATOM 1383 O O . PRO A 1 186 ? 56.253 -16.907 -57.016 1.00 56.47 186 PRO A O 1
ATOM 1386 N N . ASN A 1 187 ? 54.593 -16.125 -55.753 1.00 63.31 187 ASN A N 1
ATOM 1387 C CA . ASN A 1 187 ? 53.532 -16.520 -56.697 1.00 63.31 187 ASN A CA 1
ATOM 1388 C C . ASN A 1 187 ? 52.182 -15.806 -56.422 1.00 63.31 187 ASN A C 1
ATOM 1390 O O . ASN A 1 187 ? 51.291 -16.358 -55.773 1.00 63.31 187 ASN A O 1
ATOM 1394 N N . PRO A 1 188 ? 51.941 -14.612 -56.998 1.00 66.31 188 PRO A N 1
ATOM 1395 C CA . PRO A 1 188 ? 50.862 -13.711 -56.569 1.00 66.31 188 PRO A CA 1
ATOM 1396 C C . PRO A 1 188 ? 49.441 -14.257 -56.773 1.00 66.31 188 PRO A C 1
ATOM 1398 O O . PRO A 1 188 ? 48.501 -13.786 -56.145 1.00 66.31 188 PRO A O 1
ATOM 1401 N N . LYS A 1 189 ? 49.240 -15.245 -57.652 1.00 71.50 189 LYS A N 1
ATOM 1402 C CA . LYS A 1 189 ? 47.896 -15.774 -57.940 1.00 71.50 189 LYS A CA 1
ATOM 1403 C C . LYS A 1 189 ? 47.437 -16.850 -56.957 1.00 71.50 189 LYS A C 1
ATOM 1405 O O . LYS A 1 189 ? 46.237 -16.968 -56.727 1.00 71.50 189 LYS A O 1
ATOM 1410 N N . ARG A 1 190 ? 48.361 -17.646 -56.409 1.00 70.56 190 ARG A N 1
ATOM 1411 C CA . ARG A 1 190 ? 48.016 -18.728 -55.475 1.00 70.56 190 ARG A CA 1
ATOM 1412 C C . ARG A 1 190 ? 47.821 -18.177 -54.062 1.00 70.56 190 ARG A C 1
ATOM 1414 O O . ARG A 1 190 ? 46.836 -18.524 -53.418 1.00 70.56 190 ARG A O 1
ATOM 1421 N N . ASP A 1 191 ? 48.667 -17.229 -53.672 1.00 77.12 191 ASP A N 1
ATOM 1422 C CA . ASP A 1 191 ? 48.689 -16.674 -52.316 1.00 77.12 191 ASP A CA 1
ATOM 1423 C C . ASP A 1 191 ? 47.496 -15.738 -52.051 1.00 77.12 191 ASP A C 1
ATOM 1425 O O . ASP A 1 191 ? 46.912 -15.760 -50.972 1.00 77.12 191 ASP A O 1
ATOM 1429 N N . VAL A 1 192 ? 47.037 -14.982 -53.060 1.00 80.62 192 VAL A N 1
ATOM 1430 C CA . VAL A 1 192 ? 45.838 -14.128 -52.929 1.00 80.62 192 VAL A CA 1
ATOM 1431 C C . VAL A 1 192 ? 44.564 -14.965 -52.777 1.00 80.62 192 VAL A C 1
ATOM 1433 O O . VAL A 1 192 ? 43.678 -14.607 -52.005 1.00 80.62 192 VAL A O 1
ATOM 1436 N N . ALA A 1 193 ? 44.461 -16.098 -53.477 1.00 80.94 193 ALA A N 1
ATOM 1437 C CA . ALA A 1 193 ? 43.294 -16.972 -53.371 1.00 80.94 193 ALA A CA 1
ATOM 1438 C C . ALA A 1 193 ? 43.215 -17.682 -52.008 1.00 80.94 193 ALA A C 1
ATOM 1440 O O . ALA A 1 193 ? 42.113 -17.897 -51.502 1.00 80.94 193 ALA A O 1
ATOM 1441 N N . GLU A 1 194 ? 44.355 -18.042 -51.408 1.00 86.62 194 GLU A N 1
ATOM 1442 C CA . GLU A 1 194 ? 44.394 -18.566 -50.036 1.00 86.62 194 GLU A CA 1
ATOM 1443 C C . GLU A 1 194 ? 44.098 -17.475 -49.001 1.00 86.62 194 GLU A C 1
ATOM 1445 O O . GLU A 1 194 ? 43.254 -17.698 -48.135 1.00 86.62 194 GLU A O 1
ATOM 1450 N N . ALA A 1 195 ? 44.655 -16.269 -49.155 1.00 82.31 195 ALA A N 1
ATOM 1451 C CA . ALA A 1 195 ? 44.376 -15.144 -48.260 1.00 82.31 195 ALA A CA 1
ATOM 1452 C C . ALA A 1 195 ? 42.889 -14.732 -48.258 1.00 82.31 195 ALA A C 1
ATOM 1454 O O . ALA A 1 195 ? 42.323 -14.456 -47.201 1.00 82.31 195 ALA A O 1
ATOM 1455 N N . ILE A 1 196 ? 42.221 -14.739 -49.421 1.00 85.19 196 ILE A N 1
ATOM 1456 C CA . ILE A 1 196 ? 40.773 -14.475 -49.506 1.00 85.19 196 ILE A CA 1
ATOM 1457 C C . ILE A 1 196 ? 39.980 -15.561 -48.766 1.00 85.19 196 ILE A C 1
ATOM 1459 O O . ILE A 1 196 ? 39.067 -15.240 -48.008 1.00 85.19 196 ILE A O 1
ATOM 1463 N N . LYS A 1 197 ? 40.343 -16.841 -48.929 1.00 91.00 197 LYS A N 1
ATOM 1464 C CA . LYS A 1 197 ? 39.676 -17.949 -48.223 1.00 91.00 197 LYS A CA 1
ATOM 1465 C C . LYS A 1 197 ? 39.866 -17.871 -46.709 1.00 91.00 197 LYS A C 1
ATOM 1467 O O . LYS A 1 197 ? 38.930 -18.178 -45.970 1.00 91.00 197 LYS A O 1
ATOM 1472 N N . GLU A 1 198 ? 41.048 -17.472 -46.249 1.00 91.81 198 GLU A N 1
ATOM 1473 C CA . GLU A 1 198 ? 41.335 -17.284 -44.827 1.00 91.81 198 GLU A CA 1
ATOM 1474 C C . GLU A 1 198 ? 40.538 -16.104 -44.251 1.00 91.81 198 GLU A C 1
ATOM 1476 O O . GLU A 1 198 ? 39.871 -16.255 -43.227 1.00 91.81 198 GLU A O 1
ATOM 1481 N N . ALA A 1 199 ? 40.482 -14.973 -44.960 1.00 87.19 199 ALA A N 1
ATOM 1482 C CA . ALA A 1 199 ? 39.659 -13.827 -44.570 1.00 87.19 199 ALA A CA 1
ATOM 1483 C C . ALA A 1 199 ? 38.158 -14.175 -44.510 1.00 87.19 199 ALA A C 1
ATOM 1485 O O . ALA A 1 199 ? 37.474 -13.812 -43.551 1.00 87.19 199 ALA A O 1
ATOM 1486 N N . GLU A 1 200 ? 37.640 -14.937 -45.479 1.00 93.38 200 GLU A N 1
ATOM 1487 C CA . GLU A 1 200 ? 36.258 -15.436 -45.460 1.00 93.38 200 GLU A CA 1
ATOM 1488 C C . GLU A 1 200 ? 35.991 -16.408 -44.300 1.00 93.38 200 GLU A C 1
ATOM 1490 O O . GLU A 1 200 ? 34.875 -16.459 -43.775 1.00 93.38 200 GLU A O 1
ATOM 1495 N N . ALA A 1 201 ? 36.981 -17.212 -43.901 1.00 93.25 201 ALA A N 1
ATOM 1496 C CA . ALA A 1 201 ? 36.862 -18.100 -42.748 1.00 93.25 201 ALA A CA 1
ATOM 1497 C C . ALA A 1 201 ? 36.810 -17.303 -41.435 1.00 93.25 201 ALA A C 1
ATOM 1499 O O . ALA A 1 201 ? 35.956 -17.581 -40.590 1.00 93.25 201 ALA A O 1
ATOM 1500 N N . ILE A 1 202 ? 37.650 -16.272 -41.298 1.00 91.62 202 ILE A N 1
ATOM 1501 C CA . ILE A 1 202 ? 37.657 -15.370 -40.138 1.00 91.62 202 ILE A CA 1
ATOM 1502 C C . ILE A 1 202 ? 36.331 -14.605 -40.043 1.00 91.62 202 ILE A C 1
ATOM 1504 O O . ILE A 1 202 ? 35.716 -14.584 -38.978 1.00 91.62 202 ILE A O 1
ATOM 1508 N N . ALA A 1 203 ? 35.838 -14.047 -41.154 1.00 90.62 203 ALA A N 1
ATOM 1509 C CA . ALA A 1 203 ? 34.566 -13.325 -41.184 1.00 90.62 203 ALA A CA 1
ATOM 1510 C C . ALA A 1 203 ? 33.379 -14.225 -40.797 1.00 90.62 203 ALA A C 1
ATOM 1512 O O . ALA A 1 203 ? 32.539 -13.834 -39.987 1.00 90.62 203 ALA A O 1
ATOM 1513 N N . ARG A 1 204 ? 33.333 -15.466 -41.305 1.00 93.94 204 ARG A N 1
ATOM 1514 C CA . ARG A 1 204 ? 32.310 -16.446 -40.896 1.00 93.94 204 ARG A CA 1
ATOM 1515 C C . ARG A 1 204 ? 32.419 -16.818 -39.419 1.00 93.94 204 ARG A C 1
ATOM 1517 O O . ARG A 1 204 ? 31.393 -16.958 -38.757 1.00 93.94 204 ARG A O 1
ATOM 1524 N N . GLY A 1 205 ? 33.639 -16.947 -38.897 1.00 94.94 205 GLY A N 1
ATOM 1525 C CA . GLY A 1 205 ? 33.884 -17.171 -37.473 1.00 94.94 205 GLY A CA 1
ATOM 1526 C C . GLY A 1 205 ? 33.367 -16.026 -36.598 1.00 94.94 205 GLY A C 1
ATOM 1527 O O . GLY A 1 205 ? 32.704 -16.282 -35.594 1.00 94.94 205 GLY A O 1
ATOM 1528 N N . ALA A 1 206 ? 33.606 -14.777 -37.007 1.00 91.50 206 ALA A N 1
ATOM 1529 C CA . ALA A 1 206 ? 33.140 -13.586 -36.301 1.00 91.50 206 ALA A CA 1
ATOM 1530 C C . ALA A 1 206 ? 31.605 -13.484 -36.289 1.00 91.50 206 ALA A C 1
ATOM 1532 O O . ALA A 1 206 ? 31.018 -13.346 -35.218 1.00 91.50 206 ALA A O 1
ATOM 1533 N N . MET A 1 207 ? 30.948 -13.667 -37.440 1.00 93.31 207 MET A N 1
ATOM 1534 C CA . MET A 1 207 ? 29.479 -13.652 -37.530 1.00 93.31 207 MET A CA 1
ATOM 1535 C C . MET A 1 207 ? 28.839 -14.743 -36.656 1.00 93.31 207 MET A C 1
ATOM 1537 O O . MET A 1 207 ? 27.870 -14.487 -35.945 1.00 93.31 207 MET A O 1
ATOM 1541 N N . ALA A 1 208 ? 29.413 -15.953 -36.638 1.00 95.31 208 ALA A N 1
ATOM 1542 C CA . ALA A 1 208 ? 28.932 -17.038 -35.781 1.00 95.31 208 ALA A CA 1
ATOM 1543 C C . ALA A 1 208 ? 29.154 -16.759 -34.281 1.00 95.31 208 ALA A C 1
ATOM 1545 O O . ALA A 1 208 ? 28.386 -17.229 -33.435 1.00 95.31 208 ALA A O 1
ATOM 1546 N N . ALA A 1 209 ? 30.207 -16.017 -33.924 1.00 93.75 209 ALA A N 1
ATOM 1547 C CA . ALA A 1 209 ? 30.446 -15.586 -32.550 1.00 93.75 209 ALA A CA 1
ATOM 1548 C C . ALA A 1 209 ? 29.447 -14.501 -32.115 1.00 93.75 209 ALA A C 1
ATOM 1550 O O . ALA A 1 209 ? 28.905 -14.594 -31.012 1.00 93.75 209 ALA A O 1
ATOM 1551 N N . GLU A 1 210 ? 29.148 -13.531 -32.985 1.00 92.44 210 GLU A N 1
ATOM 1552 C CA . GLU A 1 210 ? 28.122 -12.509 -32.742 1.00 92.44 210 GLU A CA 1
ATOM 1553 C C . GLU A 1 210 ? 26.727 -13.121 -32.604 1.00 92.44 210 GLU A C 1
ATOM 1555 O O . GLU A 1 210 ? 26.006 -12.786 -31.666 1.00 92.44 210 GLU A O 1
ATOM 1560 N N . GLU A 1 211 ? 26.365 -14.079 -33.459 1.00 96.19 211 GLU A N 1
ATOM 1561 C CA . GLU A 1 211 ? 25.084 -14.786 -33.367 1.00 96.19 211 GLU A CA 1
ATOM 1562 C C . GLU A 1 211 ? 24.946 -15.528 -32.026 1.00 96.19 211 GLU A C 1
ATOM 1564 O O . GLU A 1 211 ? 23.922 -15.424 -31.345 1.00 96.19 211 GLU A O 1
ATOM 1569 N N . LYS A 1 212 ? 26.010 -16.207 -31.572 1.00 96.50 212 LYS A N 1
ATOM 1570 C CA . LYS A 1 212 ? 26.038 -16.850 -30.247 1.00 96.50 212 LYS A CA 1
ATOM 1571 C C . LYS A 1 212 ? 25.944 -15.840 -29.104 1.00 96.50 212 LYS A C 1
ATOM 1573 O O . LYS A 1 212 ? 25.289 -16.122 -28.099 1.00 96.50 212 LYS A O 1
ATOM 1578 N N . ALA A 1 213 ? 26.592 -14.683 -29.223 1.00 93.81 213 ALA A N 1
ATOM 1579 C CA . ALA A 1 213 ? 26.507 -13.621 -28.223 1.00 93.81 213 ALA A CA 1
ATOM 1580 C C . ALA A 1 213 ? 25.092 -13.022 -28.162 1.00 93.81 213 ALA A C 1
ATOM 1582 O O . ALA A 1 213 ? 24.544 -12.851 -27.072 1.00 93.81 213 ALA A O 1
ATOM 1583 N N . ALA A 1 214 ? 24.464 -12.791 -29.318 1.00 93.81 214 ALA A N 1
ATOM 1584 C CA . ALA A 1 214 ? 23.089 -12.318 -29.422 1.00 93.81 214 ALA A CA 1
ATOM 1585 C C . ALA A 1 214 ? 22.092 -13.322 -28.820 1.00 93.81 214 ALA A C 1
ATOM 1587 O O . ALA A 1 214 ? 21.199 -12.918 -28.073 1.00 93.81 214 ALA A O 1
ATOM 1588 N N . ALA A 1 215 ? 22.280 -14.623 -29.063 1.00 96.25 215 ALA A N 1
ATOM 1589 C CA . ALA A 1 215 ? 21.459 -15.677 -28.467 1.00 96.25 215 ALA A CA 1
ATOM 1590 C C . ALA A 1 215 ? 21.563 -15.694 -26.930 1.00 96.25 215 ALA A C 1
ATOM 1592 O O . ALA A 1 215 ? 20.542 -15.705 -26.243 1.00 96.25 215 ALA A O 1
ATOM 1593 N N . ARG A 1 216 ? 22.780 -15.597 -26.375 1.00 97.38 216 ARG A N 1
ATOM 1594 C CA . ARG A 1 216 ? 22.989 -15.499 -24.916 1.00 97.38 216 ARG A CA 1
ATOM 1595 C C . ARG A 1 216 ? 22.360 -14.238 -24.326 1.00 97.38 216 ARG A C 1
ATOM 1597 O O . ARG A 1 216 ? 21.764 -14.291 -23.254 1.00 97.38 216 ARG A O 1
ATOM 1604 N N . ALA A 1 217 ? 22.462 -13.107 -25.021 1.00 94.00 217 ALA A N 1
ATOM 1605 C CA . ALA A 1 217 ? 21.832 -11.864 -24.588 1.00 94.00 217 ALA A CA 1
ATOM 1606 C C . ALA A 1 217 ? 20.295 -11.962 -24.601 1.00 94.00 217 ALA A C 1
ATOM 1608 O O . ALA A 1 217 ? 19.635 -11.414 -23.717 1.00 94.00 217 ALA A O 1
ATOM 1609 N N . ALA A 1 218 ? 19.710 -12.670 -25.572 1.00 95.38 218 ALA A N 1
ATOM 1610 C CA . ALA A 1 218 ? 18.273 -12.932 -25.613 1.00 95.38 218 ALA A CA 1
ATOM 1611 C C . ALA A 1 218 ? 17.823 -13.813 -24.436 1.00 95.38 218 ALA A C 1
ATOM 1613 O O . ALA A 1 218 ? 16.885 -13.441 -23.731 1.00 95.38 218 ALA A O 1
ATOM 1614 N N . GLU A 1 219 ? 18.542 -14.902 -24.156 1.00 97.50 219 GLU A N 1
ATOM 1615 C CA . GLU A 1 219 ? 18.274 -15.787 -23.013 1.00 97.50 219 GLU A CA 1
ATOM 1616 C C . GLU A 1 219 ? 18.354 -15.031 -21.675 1.00 97.50 219 GLU A C 1
ATOM 1618 O O . GLU A 1 219 ? 17.456 -15.127 -20.837 1.00 97.50 219 GLU A O 1
ATOM 1623 N N . GLN A 1 220 ? 19.371 -14.181 -21.495 1.00 96.12 220 GLN A N 1
ATOM 1624 C CA . GLN A 1 220 ? 19.495 -13.337 -20.301 1.00 96.12 220 GLN A CA 1
ATOM 1625 C C . GLN A 1 220 ? 18.332 -12.347 -20.153 1.00 96.12 220 GLN A C 1
ATOM 1627 O O . GLN A 1 220 ? 17.851 -12.117 -19.040 1.00 96.12 220 GLN A O 1
ATOM 1632 N N . ARG A 1 221 ? 17.838 -11.772 -21.258 1.00 96.69 221 ARG A N 1
ATOM 1633 C CA . ARG A 1 221 ? 16.664 -10.883 -21.239 1.00 96.69 221 ARG A CA 1
ATOM 1634 C C . ARG A 1 221 ? 15.392 -11.635 -20.856 1.00 96.69 221 ARG A C 1
ATOM 1636 O O . ARG A 1 221 ? 14.575 -11.089 -20.115 1.00 96.69 221 ARG A O 1
ATOM 1643 N N . GLU A 1 222 ? 15.211 -12.865 -21.325 1.00 97.00 222 GLU A N 1
ATOM 1644 C CA . GLU A 1 222 ? 14.070 -13.700 -20.936 1.00 97.00 222 GLU A CA 1
ATOM 1645 C C . GLU A 1 222 ? 14.138 -14.110 -19.461 1.00 97.00 222 GLU A C 1
ATOM 1647 O O . GLU A 1 222 ? 13.149 -13.953 -18.741 1.00 97.00 222 GLU A O 1
ATOM 1652 N N . ALA A 1 223 ? 15.314 -14.511 -18.971 1.00 96.50 223 ALA A N 1
ATOM 1653 C CA . ALA A 1 223 ? 15.533 -14.798 -17.554 1.00 96.50 223 ALA A CA 1
ATOM 1654 C C . ALA A 1 223 ? 15.248 -13.570 -16.668 1.00 96.50 223 ALA A C 1
ATOM 1656 O O . ALA A 1 223 ? 14.570 -13.674 -15.642 1.00 96.50 223 ALA A O 1
ATOM 1657 N N . ALA A 1 224 ? 15.691 -12.381 -17.090 1.00 94.44 224 ALA A N 1
ATOM 1658 C CA . ALA A 1 224 ? 15.402 -11.130 -16.392 1.00 94.44 224 ALA A CA 1
ATOM 1659 C C . ALA A 1 224 ? 13.897 -10.806 -16.374 1.00 94.44 224 ALA A C 1
ATOM 1661 O O . ALA A 1 224 ? 13.370 -10.390 -15.341 1.00 94.44 224 ALA A O 1
ATOM 1662 N N . ARG A 1 225 ? 13.179 -11.045 -17.483 1.00 96.56 225 ARG A N 1
ATOM 1663 C CA . ARG A 1 225 ? 11.715 -10.888 -17.549 1.00 96.56 225 ARG A CA 1
ATOM 1664 C C . ARG A 1 225 ? 10.994 -11.854 -16.612 1.00 96.56 225 ARG A C 1
ATOM 1666 O O . ARG A 1 225 ? 10.069 -11.431 -15.920 1.00 96.56 225 ARG A O 1
ATOM 1673 N N . HIS A 1 226 ? 11.423 -13.116 -16.553 1.00 96.56 226 HIS A N 1
ATOM 1674 C CA . HIS A 1 226 ? 10.849 -14.100 -15.634 1.00 96.56 226 HIS A CA 1
ATOM 1675 C C . HIS A 1 226 ? 11.037 -13.667 -14.176 1.00 96.56 226 HIS A C 1
ATOM 1677 O O . HIS A 1 226 ? 10.064 -13.582 -13.428 1.00 96.56 226 HIS A O 1
ATOM 1683 N N . LYS A 1 227 ? 12.261 -13.271 -13.807 1.00 96.25 227 LYS A N 1
ATOM 1684 C CA . LYS A 1 227 ? 12.582 -12.772 -12.464 1.00 96.25 227 LYS A CA 1
ATOM 1685 C C . LYS A 1 227 ? 11.771 -11.524 -12.095 1.00 96.25 227 LYS A C 1
ATOM 1687 O O . LYS A 1 227 ? 11.268 -11.424 -10.979 1.00 96.25 227 LYS A O 1
ATOM 1692 N N . ALA A 1 228 ? 11.594 -10.588 -13.029 1.00 94.56 228 ALA A N 1
ATOM 1693 C CA . ALA A 1 228 ? 10.766 -9.401 -12.813 1.00 94.56 228 ALA A CA 1
ATOM 1694 C C . ALA A 1 228 ? 9.285 -9.758 -12.588 1.00 94.56 228 ALA A C 1
ATOM 1696 O O . ALA A 1 228 ? 8.626 -9.185 -11.721 1.00 94.56 228 ALA A O 1
ATOM 1697 N N . HIS A 1 229 ? 8.761 -10.734 -13.331 1.00 96.69 229 HIS A N 1
ATOM 1698 C CA . HIS A 1 229 ? 7.386 -11.195 -13.172 1.00 96.69 229 HIS A CA 1
ATOM 1699 C C . HIS A 1 229 ? 7.162 -11.950 -11.849 1.00 96.69 229 HIS A C 1
ATOM 1701 O O . HIS A 1 229 ? 6.120 -11.779 -11.213 1.00 96.69 229 HIS A O 1
ATOM 1707 N N . GLU A 1 230 ? 8.136 -12.742 -11.395 1.00 96.50 230 GLU A N 1
ATOM 1708 C CA . GLU A 1 230 ? 8.107 -13.373 -10.070 1.00 96.50 230 GLU A CA 1
ATOM 1709 C C . GLU A 1 230 ? 8.141 -12.341 -8.941 1.00 96.50 230 GLU A C 1
ATOM 1711 O O . GLU A 1 230 ? 7.322 -12.421 -8.025 1.00 96.50 230 GLU A O 1
ATOM 1716 N N . ALA A 1 231 ? 9.006 -11.327 -9.043 1.00 94.19 231 ALA A N 1
ATOM 1717 C CA . ALA A 1 231 ? 9.053 -10.226 -8.082 1.00 94.19 231 ALA A CA 1
ATOM 1718 C C . ALA A 1 231 ? 7.705 -9.487 -8.002 1.00 94.19 231 ALA A C 1
ATOM 1720 O O . ALA A 1 231 ? 7.175 -9.274 -6.912 1.00 94.19 231 ALA A O 1
ATOM 1721 N N . PHE A 1 232 ? 7.089 -9.186 -9.149 1.00 96.06 232 PHE A N 1
ATOM 1722 C CA . PHE A 1 232 ? 5.769 -8.553 -9.201 1.00 96.06 232 PHE A CA 1
ATOM 1723 C C . PHE A 1 232 ? 4.659 -9.427 -8.590 1.00 96.06 232 PHE A C 1
ATOM 1725 O O . PHE A 1 232 ? 3.758 -8.928 -7.910 1.00 96.06 232 PHE A O 1
ATOM 1732 N N . ARG A 1 233 ? 4.705 -10.750 -8.803 1.00 97.12 233 ARG A N 1
ATOM 1733 C CA . ARG A 1 233 ? 3.772 -11.689 -8.158 1.00 97.12 233 ARG A CA 1
ATOM 1734 C C . ARG A 1 233 ? 3.946 -11.703 -6.640 1.00 97.12 233 ARG A C 1
ATOM 1736 O O . ARG A 1 233 ? 2.937 -11.668 -5.936 1.00 97.12 233 ARG A O 1
ATOM 1743 N N . ALA A 1 234 ? 5.185 -11.725 -6.151 1.00 94.69 234 ALA A N 1
ATOM 1744 C CA . ALA A 1 234 ? 5.486 -11.673 -4.723 1.00 94.69 234 ALA A CA 1
ATOM 1745 C C . ALA A 1 234 ? 4.989 -10.363 -4.087 1.00 94.69 234 ALA A C 1
ATOM 1747 O O . ALA A 1 234 ? 4.345 -10.392 -3.039 1.00 94.69 234 ALA A O 1
ATOM 1748 N N . GLU A 1 235 ? 5.184 -9.228 -4.762 1.00 95.12 235 GLU A N 1
ATOM 1749 C CA . GLU A 1 235 ? 4.685 -7.926 -4.312 1.00 95.12 235 GLU A CA 1
ATOM 1750 C C . GLU A 1 235 ? 3.152 -7.903 -4.223 1.00 95.12 235 GLU A C 1
ATOM 1752 O O . GLU A 1 235 ? 2.588 -7.523 -3.193 1.00 95.12 235 GLU A O 1
ATOM 1757 N N . ARG A 1 236 ? 2.441 -8.384 -5.255 1.00 97.06 236 ARG A N 1
ATOM 1758 C CA . ARG A 1 236 ? 0.971 -8.483 -5.196 1.00 97.06 236 ARG A CA 1
ATOM 1759 C C . ARG A 1 236 ? 0.506 -9.397 -4.066 1.00 97.06 236 ARG A C 1
ATOM 1761 O O . ARG A 1 236 ? -0.463 -9.046 -3.393 1.00 97.06 236 ARG A O 1
ATOM 1768 N N . ALA A 1 237 ? 1.182 -10.525 -3.845 1.00 95.00 237 ALA A N 1
ATOM 1769 C CA . ALA A 1 237 ? 0.867 -11.437 -2.748 1.00 95.00 237 ALA A CA 1
ATOM 1770 C C . ALA A 1 237 ? 1.028 -10.746 -1.381 1.00 95.00 237 ALA A C 1
ATOM 1772 O O . ALA A 1 237 ? 0.114 -10.804 -0.554 1.00 95.00 237 ALA A O 1
ATOM 1773 N N . ALA A 1 238 ? 2.121 -10.005 -1.178 1.00 93.06 238 ALA A N 1
ATOM 1774 C CA . ALA A 1 238 ? 2.357 -9.228 0.037 1.00 93.06 238 ALA A CA 1
ATOM 1775 C C . ALA A 1 238 ? 1.276 -8.155 0.261 1.00 93.06 238 ALA A C 1
ATOM 1777 O O . ALA A 1 238 ? 0.720 -8.049 1.355 1.00 93.06 238 ALA A O 1
ATOM 1778 N N . VAL A 1 239 ? 0.888 -7.416 -0.786 1.00 95.94 239 VAL A N 1
ATOM 1779 C CA . VAL A 1 239 ? -0.195 -6.419 -0.707 1.00 95.94 239 VAL A CA 1
ATOM 1780 C C . VAL A 1 239 ? -1.535 -7.073 -0.359 1.00 95.94 239 VAL A C 1
ATOM 1782 O O . VAL A 1 239 ? -2.296 -6.534 0.449 1.00 95.94 239 VAL A O 1
ATOM 1785 N N . THR A 1 240 ? -1.848 -8.238 -0.937 1.00 95.31 240 THR A N 1
ATOM 1786 C CA . THR A 1 240 ? -3.072 -8.971 -0.579 1.00 95.31 240 THR A CA 1
ATOM 1787 C C . THR A 1 240 ? -3.042 -9.466 0.863 1.00 95.31 240 THR A C 1
ATOM 1789 O O . THR A 1 240 ? -4.031 -9.288 1.573 1.00 95.31 240 THR A O 1
ATOM 1792 N N . ALA A 1 241 ? -1.909 -9.992 1.336 1.00 93.44 241 ALA A N 1
ATOM 1793 C CA . ALA A 1 241 ? -1.743 -10.424 2.721 1.00 93.44 241 ALA A CA 1
ATOM 1794 C C . ALA A 1 241 ? -1.923 -9.255 3.704 1.00 93.44 241 ALA A C 1
ATOM 1796 O O . ALA A 1 241 ? -2.675 -9.376 4.670 1.00 93.44 241 ALA A O 1
ATOM 1797 N N . ALA A 1 242 ? -1.342 -8.088 3.409 1.00 93.25 242 ALA A N 1
ATOM 1798 C CA . ALA A 1 242 ? -1.509 -6.880 4.218 1.00 93.25 242 ALA A CA 1
ATOM 1799 C C . ALA A 1 242 ? -2.975 -6.408 4.282 1.00 93.25 242 ALA A C 1
ATOM 1801 O O . ALA A 1 242 ? -3.460 -6.001 5.339 1.00 93.25 242 ALA A O 1
ATOM 1802 N N . ARG A 1 243 ? -3.723 -6.502 3.172 1.00 95.81 243 ARG A N 1
ATOM 1803 C CA . ARG A 1 243 ? -5.166 -6.198 3.164 1.00 95.81 243 ARG A CA 1
ATOM 1804 C C . ARG A 1 243 ? -5.965 -7.172 4.025 1.00 95.81 243 ARG A C 1
ATOM 1806 O O . ARG A 1 243 ? -6.865 -6.730 4.735 1.00 95.81 243 ARG A O 1
ATOM 1813 N N . HIS A 1 244 ? -5.639 -8.463 3.986 1.00 95.19 244 HIS A N 1
ATOM 1814 C CA . HIS A 1 244 ? -6.279 -9.462 4.843 1.00 95.19 244 HIS A CA 1
ATOM 1815 C C . HIS A 1 244 ? -5.966 -9.235 6.325 1.00 95.19 244 HIS A C 1
ATOM 1817 O O . HIS A 1 244 ? -6.883 -9.290 7.140 1.00 95.19 244 HIS A O 1
ATOM 1823 N N . ALA A 1 245 ? -4.722 -8.896 6.671 1.00 93.62 245 ALA A N 1
ATOM 1824 C CA . ALA A 1 245 ? -4.348 -8.545 8.041 1.00 93.62 245 ALA A CA 1
ATOM 1825 C C . ALA A 1 245 ? -5.173 -7.355 8.563 1.00 93.62 245 ALA A C 1
ATOM 1827 O O . ALA A 1 245 ? -5.832 -7.465 9.594 1.00 93.62 245 ALA A O 1
ATOM 1828 N N . LYS A 1 246 ? -5.263 -6.269 7.784 1.00 94.38 246 LYS A N 1
ATOM 1829 C CA . LYS A 1 246 ? -6.070 -5.092 8.145 1.00 94.38 246 LYS A CA 1
ATOM 1830 C C . LYS A 1 246 ? -7.569 -5.401 8.255 1.00 94.38 246 LYS A C 1
ATOM 1832 O O . LYS A 1 246 ? -8.263 -4.849 9.107 1.00 94.38 246 LYS A O 1
ATOM 1837 N N . ALA A 1 247 ? -8.090 -6.280 7.398 1.00 95.00 247 ALA A N 1
ATOM 1838 C CA . ALA A 1 247 ? -9.477 -6.732 7.485 1.00 95.00 247 ALA A CA 1
ATOM 1839 C C . ALA A 1 247 ? -9.735 -7.543 8.767 1.00 95.00 247 ALA A C 1
ATOM 1841 O O . ALA A 1 247 ? -10.777 -7.366 9.398 1.00 95.00 247 ALA A O 1
ATOM 1842 N N . ASN A 1 248 ? -8.779 -8.379 9.183 1.00 94.44 248 ASN A N 1
ATOM 1843 C CA . ASN A 1 248 ? -8.863 -9.143 10.427 1.00 94.44 248 ASN A CA 1
ATOM 1844 C C . ASN A 1 248 ? -8.804 -8.233 11.661 1.00 94.44 248 ASN A C 1
ATOM 1846 O O . ASN A 1 248 ? -9.599 -8.415 12.580 1.00 94.44 248 ASN A O 1
ATOM 1850 N N . GLU A 1 249 ? -7.941 -7.215 11.665 1.00 95.06 249 GLU A N 1
ATOM 1851 C CA . GLU A 1 249 ? -7.901 -6.197 12.727 1.00 95.06 249 GLU A CA 1
ATOM 1852 C C . GLU A 1 249 ? -9.236 -5.448 12.844 1.00 95.06 249 GLU A C 1
ATOM 1854 O O . GLU A 1 249 ? -9.782 -5.300 13.938 1.00 95.06 249 GLU A O 1
ATOM 1859 N N . ALA A 1 250 ? -9.818 -5.034 11.714 1.00 94.44 250 ALA A N 1
ATOM 1860 C CA . ALA A 1 250 ? -11.128 -4.388 11.698 1.00 94.44 250 ALA A CA 1
ATOM 1861 C C . ALA A 1 250 ? -12.239 -5.323 12.211 1.00 94.44 250 ALA A C 1
ATOM 1863 O O . ALA A 1 250 ? -13.110 -4.898 12.974 1.00 94.44 250 ALA A O 1
ATOM 1864 N N . ALA A 1 251 ? -12.200 -6.606 11.835 1.00 95.12 251 ALA A N 1
ATOM 1865 C CA . ALA A 1 251 ? -13.137 -7.611 12.328 1.00 95.12 251 ALA A CA 1
ATOM 1866 C C . ALA A 1 251 ? -13.004 -7.827 13.845 1.00 95.12 251 ALA A C 1
ATOM 1868 O O . ALA A 1 251 ? -14.019 -7.861 14.546 1.00 95.12 251 ALA A O 1
ATOM 1869 N N . ALA A 1 252 ? -11.776 -7.894 14.366 1.00 94.94 252 ALA A N 1
ATOM 1870 C CA . ALA A 1 252 ? -11.504 -7.989 15.798 1.00 94.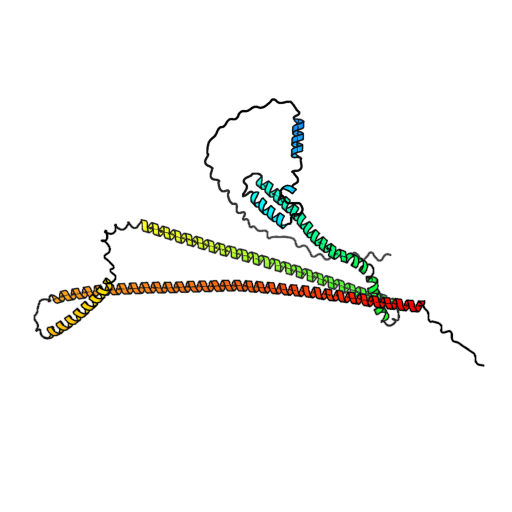94 252 ALA A CA 1
ATOM 1871 C C . ALA A 1 252 ? -12.002 -6.745 16.555 1.00 94.94 252 ALA A C 1
ATOM 1873 O O . ALA A 1 252 ? -12.669 -6.870 17.585 1.00 94.94 252 ALA A O 1
ATOM 1874 N N . GLY A 1 253 ? -11.778 -5.546 16.006 1.00 95.88 253 GLY A N 1
ATOM 1875 C CA . GLY A 1 253 ? -12.297 -4.294 16.560 1.00 95.88 253 GLY A CA 1
ATOM 1876 C C . GLY A 1 253 ? -13.827 -4.268 16.641 1.00 95.88 253 GLY A C 1
ATOM 1877 O O . GLY A 1 253 ? -14.391 -3.910 17.678 1.00 95.88 253 GLY A O 1
ATOM 1878 N N . MET A 1 254 ? -14.518 -4.719 15.588 1.00 97.19 254 MET A N 1
ATOM 1879 C CA . MET A 1 254 ? -15.980 -4.851 15.598 1.00 97.19 254 MET A CA 1
ATOM 1880 C C . MET A 1 254 ? -16.471 -5.890 16.614 1.00 97.19 254 MET A C 1
ATOM 1882 O O . MET A 1 254 ? -17.478 -5.658 17.286 1.00 97.19 254 MET A O 1
ATOM 1886 N N . ALA A 1 255 ? -15.775 -7.021 16.759 1.00 96.00 255 ALA A N 1
ATOM 1887 C CA . ALA A 1 255 ? -16.114 -8.039 17.752 1.00 96.00 255 ALA A CA 1
ATOM 1888 C C . ALA A 1 255 ? -15.986 -7.494 19.187 1.00 96.00 255 ALA A C 1
ATOM 1890 O O . ALA A 1 255 ? -16.903 -7.657 19.994 1.00 96.00 255 ALA A O 1
ATOM 1891 N N . LEU A 1 256 ? -14.907 -6.762 19.483 1.00 97.50 256 LEU A N 1
ATOM 1892 C CA . LEU A 1 256 ? -14.714 -6.109 20.779 1.00 97.50 256 LEU A CA 1
ATOM 1893 C C . LEU A 1 256 ? -15.790 -5.049 21.057 1.00 97.50 256 LEU A C 1
ATOM 1895 O O . LEU A 1 256 ? -16.298 -4.960 22.176 1.00 97.50 256 LEU A O 1
ATOM 1899 N N . ALA A 1 257 ? -16.171 -4.259 20.049 1.00 96.50 257 ALA A N 1
ATOM 1900 C CA . ALA A 1 257 ? -17.248 -3.279 20.177 1.00 96.50 257 ALA A CA 1
ATOM 1901 C C . ALA A 1 257 ? -18.592 -3.947 20.520 1.00 96.50 257 ALA A C 1
ATOM 1903 O O . ALA A 1 257 ? -19.297 -3.478 21.416 1.00 96.50 257 ALA A O 1
ATOM 1904 N N . ARG A 1 258 ? -18.910 -5.081 19.878 1.00 98.06 258 ARG A N 1
ATOM 1905 C CA . ARG A 1 258 ? -20.110 -5.880 20.182 1.00 98.06 258 ARG A CA 1
ATOM 1906 C C . ARG A 1 258 ? -20.088 -6.438 21.602 1.00 98.06 258 ARG A C 1
ATOM 1908 O O . ARG A 1 258 ? -21.095 -6.337 22.294 1.00 98.06 258 ARG A O 1
ATOM 1915 N N . LEU A 1 259 ? -18.948 -6.953 22.068 1.00 97.56 259 LEU A N 1
ATOM 1916 C CA . LEU A 1 259 ? -18.80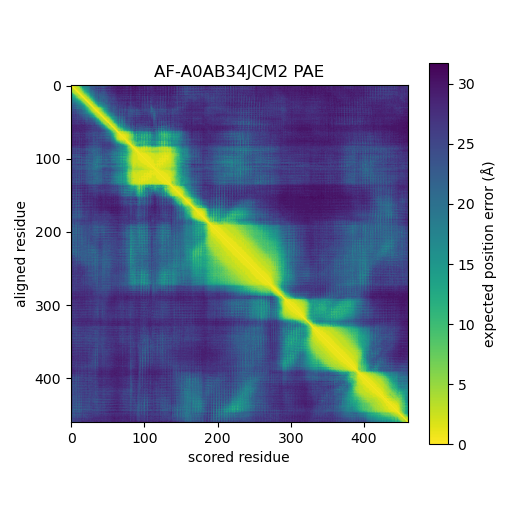1 -7.423 23.451 1.00 97.56 259 LEU A CA 1
ATOM 1917 C C . LEU A 1 259 ? -19.005 -6.290 24.466 1.00 97.56 259 LEU A C 1
ATOM 1919 O O . LEU A 1 259 ? -19.733 -6.461 25.442 1.00 97.56 259 LEU A O 1
ATOM 1923 N N . LYS A 1 260 ? -18.429 -5.105 24.220 1.00 97.19 260 LYS A N 1
ATOM 1924 C CA . LYS A 1 260 ? -18.636 -3.922 25.076 1.00 97.19 260 LYS A CA 1
ATOM 1925 C C . LYS A 1 260 ? -20.100 -3.483 25.107 1.00 97.19 260 LYS A C 1
ATOM 1927 O O . LYS A 1 260 ? -20.594 -3.086 26.161 1.00 97.19 260 LYS A O 1
ATOM 1932 N N . GLN A 1 261 ? -20.794 -3.539 23.972 1.00 97.69 261 GLN A N 1
ATOM 1933 C CA . GLN A 1 261 ? -22.219 -3.230 23.909 1.00 97.69 261 GLN A CA 1
ATOM 1934 C C . GLN A 1 261 ? -23.051 -4.254 24.692 1.00 97.69 261 GLN A C 1
ATOM 1936 O O . GLN A 1 261 ? -23.840 -3.849 25.543 1.00 97.69 261 GLN A O 1
ATOM 1941 N N . ALA A 1 262 ? -22.812 -5.551 24.484 1.00 96.62 262 ALA A N 1
ATOM 1942 C CA . ALA A 1 262 ? -23.491 -6.620 25.213 1.00 96.62 262 ALA A CA 1
ATOM 1943 C C . ALA A 1 262 ? -23.280 -6.502 26.734 1.00 96.62 262 ALA A C 1
ATOM 1945 O O . ALA A 1 262 ? -24.228 -6.628 27.503 1.00 96.62 262 ALA A O 1
ATOM 1946 N N . ALA A 1 263 ? -22.065 -6.163 27.181 1.00 95.81 263 ALA A N 1
ATOM 1947 C CA . ALA A 1 263 ? -21.776 -5.928 28.596 1.00 95.81 263 ALA A CA 1
ATOM 1948 C C . ALA A 1 263 ? -22.570 -4.741 29.176 1.00 95.81 263 ALA A C 1
ATOM 1950 O O . ALA A 1 263 ? -23.081 -4.816 30.293 1.00 95.81 263 ALA A O 1
ATOM 1951 N N . ARG A 1 264 ? -22.721 -3.646 28.415 1.00 97.56 264 ARG A N 1
ATOM 1952 C CA . ARG A 1 264 ? -23.542 -2.491 28.826 1.00 97.56 264 ARG A CA 1
ATOM 1953 C C . ARG A 1 264 ? -25.026 -2.840 28.899 1.00 97.56 264 ARG A C 1
ATOM 1955 O O . ARG A 1 264 ? -25.711 -2.370 29.803 1.00 97.56 264 ARG A O 1
ATOM 1962 N N . GLU A 1 265 ? -25.526 -3.629 27.956 1.00 97.19 265 GLU A N 1
ATOM 1963 C CA . GLU A 1 265 ? -26.914 -4.101 27.952 1.00 97.19 265 GLU A CA 1
ATOM 1964 C C . GLU A 1 265 ? -27.181 -5.034 29.139 1.00 97.19 265 GLU A C 1
ATOM 1966 O O . GLU A 1 265 ? -28.139 -4.805 29.876 1.00 97.19 265 GLU A O 1
ATOM 1971 N N . ALA A 1 266 ? -26.276 -5.974 29.420 1.00 95.75 266 ALA A N 1
ATOM 1972 C CA . ALA A 1 266 ? -26.353 -6.838 30.597 1.00 95.75 266 ALA A CA 1
ATOM 1973 C C . ALA A 1 266 ? -26.345 -6.035 31.911 1.00 95.75 266 ALA A C 1
ATOM 1975 O O . ALA A 1 266 ? -27.149 -6.303 32.802 1.00 95.75 266 ALA A O 1
ATOM 1976 N N . ALA A 1 267 ? -25.500 -5.003 32.024 1.00 95.19 267 ALA A N 1
ATOM 1977 C CA . ALA A 1 267 ? -25.480 -4.118 33.191 1.00 95.19 267 ALA A CA 1
ATOM 1978 C C . ALA A 1 267 ? -26.791 -3.328 33.354 1.00 95.19 267 ALA A C 1
ATOM 1980 O O . ALA A 1 267 ? -27.296 -3.179 34.467 1.00 95.19 267 ALA A O 1
ATOM 1981 N N . ARG A 1 268 ? -27.377 -2.849 32.247 1.00 96.81 268 ARG A N 1
ATOM 1982 C CA . ARG A 1 268 ? -28.692 -2.186 32.260 1.00 96.81 268 ARG A CA 1
ATOM 1983 C C . ARG A 1 268 ? -29.796 -3.141 32.691 1.00 96.81 268 ARG A C 1
ATOM 1985 O O . ARG A 1 268 ? -30.682 -2.735 33.436 1.00 96.81 268 ARG A O 1
ATOM 1992 N N . GLU A 1 269 ? -29.758 -4.386 32.235 1.00 96.69 269 GLU A N 1
ATOM 1993 C CA . GLU A 1 269 ? -30.750 -5.381 32.626 1.00 96.69 269 GLU A CA 1
ATOM 1994 C C . GLU A 1 269 ? -30.602 -5.796 34.093 1.00 96.69 269 GLU A C 1
ATOM 1996 O O . GLU A 1 269 ? -31.602 -5.871 34.805 1.00 96.69 269 GLU A O 1
ATOM 2001 N N . ALA A 1 270 ? -29.371 -5.953 34.585 1.00 94.62 270 ALA A N 1
ATOM 2002 C CA . ALA A 1 270 ? -29.106 -6.163 36.005 1.00 94.62 270 ALA A CA 1
ATOM 2003 C C . ALA A 1 270 ? -29.652 -5.002 36.855 1.00 94.62 270 ALA A C 1
ATOM 2005 O O . ALA A 1 270 ? -30.359 -5.240 37.831 1.00 94.62 270 ALA A O 1
ATOM 2006 N N . ALA A 1 271 ? -29.424 -3.752 36.438 1.00 93.25 271 ALA A N 1
ATOM 2007 C CA . ALA A 1 271 ? -29.956 -2.573 37.122 1.00 93.25 271 ALA A CA 1
ATOM 2008 C C . ALA A 1 271 ? -31.494 -2.518 37.127 1.00 93.25 271 ALA A C 1
ATOM 2010 O O . ALA A 1 271 ? -32.075 -2.043 38.095 1.00 93.25 271 ALA A O 1
ATOM 2011 N N . ARG A 1 272 ? -32.166 -3.032 36.085 1.00 94.81 272 ARG A N 1
ATOM 2012 C CA . ARG A 1 272 ? -33.639 -3.136 36.046 1.00 94.81 272 ARG A CA 1
ATOM 2013 C C . ARG A 1 272 ? -34.196 -4.181 37.012 1.00 94.81 272 ARG A C 1
ATOM 2015 O O . ARG A 1 272 ? -35.346 -4.058 37.418 1.00 94.81 272 ARG A O 1
ATOM 2022 N N . ARG A 1 273 ? -33.418 -5.217 37.343 1.00 94.25 273 ARG A N 1
ATOM 2023 C CA . ARG A 1 273 ? -33.829 -6.269 38.289 1.00 94.25 273 ARG A CA 1
ATOM 2024 C C . ARG A 1 273 ? -33.657 -5.852 39.746 1.00 94.25 273 ARG A C 1
ATOM 2026 O O . ARG A 1 273 ? -34.342 -6.398 40.605 1.00 94.25 273 ARG A O 1
ATOM 2033 N N . VAL A 1 274 ? -32.763 -4.907 40.027 1.00 92.31 274 VAL A N 1
ATOM 2034 C CA . VAL A 1 274 ? -32.616 -4.345 41.370 1.00 92.31 274 VAL A CA 1
ATOM 2035 C C . VAL A 1 274 ? -33.766 -3.356 41.591 1.00 92.31 274 VAL A C 1
ATOM 2037 O O . VAL A 1 274 ? -33.876 -2.392 40.831 1.00 92.31 274 VAL A O 1
ATOM 2040 N N . PRO A 1 275 ? -34.651 -3.572 42.583 1.00 89.12 275 PRO A N 1
ATOM 2041 C CA . PRO A 1 275 ? -35.692 -2.602 42.89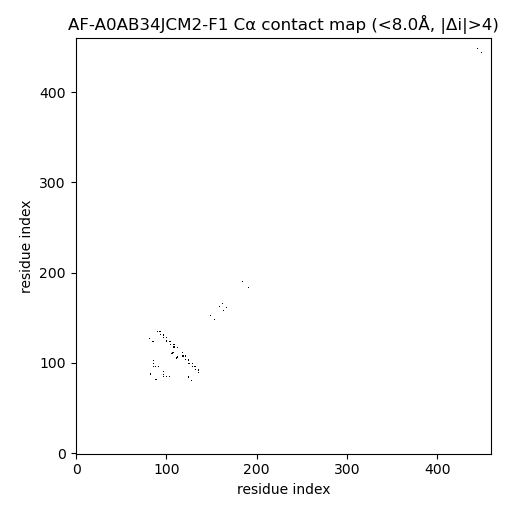3 1.00 89.12 275 PRO A CA 1
ATOM 2042 C C . PRO A 1 275 ? -35.037 -1.251 43.210 1.00 89.12 275 PRO A C 1
ATOM 2044 O O . PRO A 1 275 ? -33.967 -1.231 43.829 1.00 89.12 275 PRO A O 1
ATOM 2047 N N . PRO A 1 276 ? -35.633 -0.123 42.777 1.00 85.81 276 PRO A N 1
ATOM 2048 C CA . PRO A 1 276 ? -35.072 1.187 43.065 1.00 85.81 276 PRO A CA 1
ATOM 2049 C C . PRO A 1 276 ? -34.856 1.299 44.578 1.00 85.81 276 PRO A C 1
ATOM 2051 O O . PRO A 1 276 ? -35.754 0.922 45.341 1.00 85.81 276 PRO A O 1
ATOM 2054 N N . PRO A 1 277 ? -33.675 1.761 45.028 1.00 83.88 277 PRO A N 1
ATOM 2055 C CA . PRO A 1 277 ? -33.446 1.934 46.449 1.00 83.88 277 PRO A CA 1
ATOM 2056 C C . PRO A 1 277 ? -34.538 2.857 47.003 1.00 83.88 277 PRO A C 1
ATOM 2058 O O . PRO A 1 277 ? -34.946 3.798 46.307 1.00 83.88 277 PRO A O 1
ATOM 2061 N N . PRO A 1 278 ? -35.040 2.594 48.222 1.00 86.44 278 PRO A N 1
ATOM 2062 C CA . PRO A 1 278 ? -36.008 3.480 48.846 1.00 86.44 278 PRO A CA 1
ATOM 2063 C C . PRO A 1 278 ? -35.459 4.912 48.822 1.00 86.44 278 PRO A C 1
ATOM 2065 O O . PRO A 1 278 ? -34.243 5.095 48.961 1.00 86.44 278 PRO A O 1
ATOM 2068 N N . PRO A 1 279 ? -36.322 5.922 48.604 1.00 84.06 279 PRO A N 1
ATOM 2069 C CA . PRO A 1 279 ? -35.885 7.307 48.550 1.00 84.06 279 PRO A CA 1
ATOM 2070 C C . PRO A 1 279 ? -35.054 7.595 49.802 1.00 84.06 279 PRO A C 1
ATOM 2072 O O . PRO A 1 279 ? -35.506 7.266 50.906 1.00 84.06 279 PRO A O 1
ATOM 2075 N N . PRO A 1 280 ? -33.837 8.149 49.654 1.00 79.19 280 PRO A N 1
ATOM 2076 C CA . PRO A 1 280 ? -33.016 8.433 50.812 1.00 79.19 280 PRO A CA 1
ATOM 2077 C C . PRO A 1 280 ? -33.824 9.342 51.745 1.00 79.19 280 PRO A C 1
ATOM 2079 O O . PRO A 1 280 ? -34.489 10.270 51.261 1.00 79.19 280 PRO A O 1
ATOM 2082 N N . PRO A 1 281 ? -33.818 9.081 53.064 1.00 80.12 281 PRO A N 1
ATOM 2083 C CA . PRO A 1 281 ? -34.442 9.988 54.014 1.00 80.12 281 PRO A CA 1
ATOM 2084 C C . PRO A 1 281 ? -33.905 11.393 53.744 1.00 80.12 281 PRO A C 1
ATOM 2086 O O . PRO A 1 281 ? -32.706 11.555 53.506 1.00 80.12 281 PRO A O 1
ATOM 2089 N N . ARG A 1 282 ? -34.800 12.391 53.709 1.00 71.25 282 ARG A N 1
ATOM 2090 C CA . ARG A 1 282 ? -34.438 13.791 53.449 1.00 71.25 282 ARG A CA 1
ATOM 2091 C C . ARG A 1 282 ? -33.318 14.173 54.408 1.00 71.25 282 ARG A C 1
ATOM 2093 O O . ARG A 1 282 ? -33.560 14.338 55.602 1.00 71.25 282 ARG A O 1
ATOM 2100 N N . LEU A 1 283 ? -32.097 14.252 53.886 1.00 59.19 283 LEU A N 1
ATOM 2101 C CA . LEU A 1 283 ? -30.955 14.629 54.695 1.00 59.19 283 LEU A CA 1
ATOM 2102 C C . LEU A 1 283 ? -31.159 16.090 55.116 1.00 59.19 283 LEU A C 1
ATOM 2104 O O . LEU A 1 283 ? -31.483 16.924 54.262 1.00 59.19 283 LEU A O 1
ATOM 2108 N N . PRO A 1 284 ? -31.007 16.410 56.411 1.00 70.75 284 PRO A N 1
ATOM 2109 C CA . PRO A 1 284 ? -30.947 17.794 56.848 1.00 70.75 284 PRO A CA 1
ATOM 2110 C C . PRO A 1 284 ? -29.802 18.518 56.117 1.00 70.75 284 PRO A C 1
ATOM 2112 O O . PRO A 1 284 ? -28.847 17.866 55.675 1.00 70.75 284 PRO A O 1
ATOM 2115 N N . PRO A 1 285 ? -29.894 19.851 55.953 1.00 62.06 285 PRO A N 1
ATOM 2116 C CA . PRO A 1 285 ? -28.888 20.632 55.242 1.00 62.06 285 PRO A CA 1
ATOM 2117 C C . PRO A 1 285 ? -27.484 20.324 55.782 1.00 62.06 285 PRO A C 1
ATOM 2119 O O . PRO A 1 285 ? -27.320 20.201 57.001 1.00 62.06 285 PRO A O 1
ATOM 2122 N N . PRO A 1 286 ? -26.474 20.176 54.904 1.00 51.25 286 PRO A N 1
ATOM 2123 C CA . PRO A 1 286 ? -25.131 19.829 55.334 1.00 51.25 286 PRO A CA 1
ATOM 2124 C C . PRO A 1 286 ? -24.604 20.928 56.269 1.00 51.25 286 PRO A C 1
ATOM 2126 O O . PRO A 1 286 ? -24.553 22.093 55.862 1.00 51.25 286 PRO A O 1
ATOM 2129 N N . PRO A 1 287 ? -24.213 20.600 57.513 1.00 59.91 287 PRO A N 1
ATOM 2130 C CA . PRO A 1 287 ? -23.543 21.563 58.367 1.00 59.91 287 PRO A CA 1
ATOM 2131 C C . PRO A 1 287 ? -22.183 21.944 57.754 1.00 59.91 287 PRO A C 1
ATOM 2133 O O . PRO A 1 287 ? -21.566 21.136 57.048 1.00 59.91 287 PRO A O 1
ATOM 2136 N N . PRO A 1 288 ? -21.699 23.170 58.008 1.00 50.34 288 PRO A N 1
ATOM 2137 C CA . PRO A 1 288 ? -20.461 23.673 57.427 1.00 50.34 288 PRO A CA 1
ATOM 2138 C C . PRO A 1 288 ? -19.262 22.763 57.755 1.00 50.34 288 PRO A C 1
ATOM 2140 O O . PRO A 1 288 ? -18.955 22.500 58.913 1.00 50.34 288 PRO A O 1
ATOM 2143 N N . ALA A 1 289 ? -18.597 22.288 56.696 1.00 55.78 289 ALA A N 1
ATOM 2144 C CA . ALA A 1 289 ? -17.244 21.723 56.645 1.00 55.78 289 ALA A CA 1
ATOM 2145 C C . ALA A 1 289 ? -16.798 20.834 57.833 1.00 55.78 289 ALA A C 1
ATOM 2147 O O . ALA A 1 289 ? -15.981 21.224 58.666 1.00 55.78 289 ALA A O 1
ATOM 2148 N N . ALA A 1 290 ? -17.206 19.561 57.832 1.00 53.88 290 ALA A N 1
ATOM 2149 C CA . ALA A 1 290 ? -16.772 18.535 58.791 1.00 53.88 290 ALA A CA 1
ATOM 2150 C C . ALA A 1 290 ? -15.367 17.933 58.521 1.00 53.88 290 ALA A C 1
ATOM 2152 O O . ALA A 1 290 ? -15.122 16.762 58.807 1.00 53.88 290 ALA A O 1
ATOM 2153 N N . ARG A 1 291 ? -14.406 18.709 57.998 1.00 52.81 291 ARG A N 1
ATOM 2154 C CA . ARG A 1 291 ? -13.002 18.261 57.882 1.00 52.81 291 ARG A CA 1
ATOM 2155 C C . ARG A 1 291 ? -12.202 18.212 59.208 1.00 52.81 291 ARG A C 1
ATOM 2157 O O . ARG A 1 291 ? -11.268 17.418 59.255 1.00 52.81 291 ARG A O 1
ATOM 2164 N N . PRO A 1 292 ? -12.547 18.913 60.317 1.00 56.91 292 PRO A N 1
ATOM 2165 C CA . PRO A 1 292 ? -11.814 18.752 61.581 1.00 56.91 292 PRO A CA 1
ATOM 2166 C C . PRO A 1 292 ? -12.319 17.597 62.470 1.00 56.91 292 PRO A C 1
ATOM 2168 O O . PRO A 1 292 ? -11.703 17.311 63.495 1.00 56.91 292 PRO A O 1
ATOM 2171 N N . ALA A 1 293 ? -13.418 16.918 62.121 1.00 58.31 293 ALA A N 1
ATOM 2172 C CA . ALA A 1 293 ? -14.045 15.924 63.001 1.00 58.31 293 ALA A CA 1
ATOM 2173 C C . ALA A 1 293 ? -13.222 14.630 63.145 1.00 58.31 293 ALA A C 1
ATOM 2175 O O . ALA A 1 293 ? -13.100 14.098 64.246 1.00 58.31 293 ALA A O 1
ATOM 2176 N N . VAL A 1 294 ? -12.597 14.159 62.059 1.00 65.38 294 VAL A N 1
ATOM 2177 C CA . VAL A 1 294 ? -11.784 12.928 62.076 1.00 65.38 294 VAL A CA 1
ATOM 2178 C C . VAL A 1 294 ? -10.480 13.130 62.859 1.00 65.38 294 VAL A C 1
ATOM 2180 O O . VAL A 1 294 ? -10.078 12.253 63.619 1.00 65.38 294 VAL A O 1
ATOM 2183 N N . ALA A 1 295 ? -9.858 14.310 62.752 1.00 68.75 295 ALA A N 1
ATOM 2184 C CA . ALA A 1 295 ? -8.671 14.658 63.536 1.00 68.75 295 ALA A CA 1
ATOM 2185 C C . ALA A 1 295 ? -8.986 14.763 65.041 1.00 68.75 295 ALA A C 1
ATOM 2187 O O . ALA A 1 295 ? -8.259 14.211 65.863 1.00 68.75 295 ALA A O 1
ATOM 2188 N N . ARG A 1 296 ? -10.122 15.380 65.402 1.00 73.12 296 ARG A N 1
ATOM 2189 C CA . ARG A 1 296 ? -10.579 15.468 66.802 1.00 73.12 296 ARG A CA 1
ATOM 2190 C C . ARG A 1 296 ? -10.963 14.109 67.388 1.00 73.12 296 ARG A C 1
ATOM 2192 O O . ARG A 1 296 ? -10.737 13.882 68.572 1.00 73.12 296 ARG A O 1
ATOM 2199 N N . LEU A 1 297 ? -11.518 13.199 66.583 1.00 74.75 297 LEU A N 1
ATOM 2200 C CA . LEU A 1 297 ? -11.813 11.831 67.021 1.00 74.75 297 LEU A CA 1
ATOM 2201 C C . LEU A 1 297 ? -10.538 11.037 67.313 1.00 74.75 297 LEU A C 1
ATOM 2203 O O . LEU A 1 297 ? -10.487 10.373 68.342 1.00 74.75 297 LEU A O 1
ATOM 2207 N N . ARG A 1 298 ? -9.499 11.151 66.472 1.00 77.25 298 ARG A N 1
ATOM 2208 C CA . ARG A 1 298 ? -8.195 10.514 66.734 1.00 77.25 298 ARG A CA 1
ATOM 2209 C C . ARG A 1 298 ? -7.553 11.031 68.022 1.00 77.25 298 ARG A C 1
ATOM 2211 O O . ARG A 1 298 ? -7.117 10.225 68.834 1.00 77.25 298 ARG A O 1
ATOM 2218 N N . GLN A 1 299 ? -7.577 12.346 68.240 1.00 83.56 299 GLN A N 1
ATOM 2219 C CA . GLN A 1 299 ? -7.033 12.958 69.455 1.00 83.56 299 GLN A CA 1
ATOM 2220 C C . GLN A 1 299 ? -7.799 12.534 70.722 1.00 83.56 299 GLN A C 1
ATOM 2222 O O . GLN A 1 299 ? -7.198 12.196 71.738 1.00 83.56 299 GLN A O 1
ATOM 2227 N N . ARG A 1 300 ? -9.134 12.463 70.653 1.00 82.31 300 ARG A N 1
ATOM 2228 C CA . ARG A 1 300 ? -9.952 11.970 71.772 1.00 82.31 300 ARG A CA 1
ATOM 2229 C C . ARG A 1 300 ? -9.701 10.499 72.090 1.00 82.31 300 ARG A C 1
ATOM 2231 O O . ARG A 1 300 ? -9.725 10.128 73.256 1.00 82.31 300 ARG A O 1
ATOM 2238 N N . LEU A 1 301 ? -9.460 9.668 71.077 1.00 81.44 301 LEU A N 1
ATOM 2239 C CA . LEU A 1 301 ? -9.160 8.250 71.280 1.00 81.44 301 LEU A CA 1
ATOM 2240 C C . LEU A 1 301 ? -7.818 8.057 72.000 1.00 81.44 301 LEU A C 1
ATOM 2242 O O . LEU A 1 301 ? -7.759 7.264 72.936 1.00 81.44 301 LEU A O 1
ATOM 2246 N N . SER A 1 302 ? -6.790 8.843 71.651 1.00 82.31 302 SER A N 1
ATOM 2247 C CA . SER A 1 302 ? -5.503 8.815 72.365 1.00 82.31 302 SER A CA 1
ATOM 2248 C C . SER A 1 302 ? -5.605 9.316 73.809 1.00 82.31 302 SER A C 1
ATOM 2250 O O . SER A 1 302 ? -4.961 8.767 74.695 1.00 82.31 302 SER A O 1
ATOM 2252 N N . GLU A 1 303 ? -6.443 10.322 74.081 1.00 86.75 303 GLU A N 1
ATOM 2253 C CA . GLU A 1 303 ? -6.664 10.815 75.450 1.00 86.75 303 GLU A CA 1
ATOM 2254 C C . GLU A 1 303 ? -7.406 9.795 76.325 1.00 86.75 303 GLU A C 1
ATOM 2256 O O . GLU A 1 303 ? -7.102 9.662 77.508 1.00 86.75 303 GLU A O 1
ATOM 2261 N N . VAL A 1 304 ? -8.372 9.063 75.757 1.00 84.12 304 VAL A N 1
ATOM 2262 C CA . VAL A 1 304 ? -9.104 8.009 76.478 1.00 84.12 304 VAL A CA 1
ATOM 2263 C C . VAL A 1 304 ? -8.198 6.819 76.787 1.00 84.12 304 VAL A C 1
ATOM 2265 O O . VAL A 1 304 ? -8.275 6.296 77.893 1.00 84.12 304 VAL A O 1
ATOM 2268 N N . GLN A 1 305 ? -7.327 6.421 75.854 1.00 81.31 305 GLN A N 1
ATOM 2269 C CA . GLN A 1 305 ? -6.344 5.359 76.098 1.00 81.31 305 GLN A CA 1
ATOM 2270 C C . GLN A 1 305 ? -5.389 5.736 77.231 1.00 81.31 305 GLN A C 1
ATOM 2272 O O . GLN A 1 305 ? -5.277 4.986 78.194 1.00 81.31 305 GLN A O 1
ATOM 2277 N N . LYS A 1 306 ? -4.815 6.943 77.181 1.00 88.62 306 LYS A N 1
ATOM 2278 C CA . LYS A 1 306 ? -3.897 7.416 78.222 1.00 88.62 306 LYS A CA 1
ATOM 2279 C C . LYS A 1 306 ? -4.552 7.470 79.610 1.00 88.62 306 LYS A C 1
ATOM 2281 O O . LYS A 1 306 ? -3.963 7.041 80.591 1.00 88.62 306 LYS A O 1
ATOM 2286 N N . LYS A 1 307 ? -5.801 7.943 79.698 1.00 85.00 307 LYS A N 1
ATOM 2287 C CA . LYS A 1 307 ? -6.546 7.963 80.970 1.00 85.00 307 LYS A CA 1
ATOM 2288 C C . LYS A 1 307 ? -6.909 6.573 81.484 1.00 85.00 307 LYS A C 1
ATOM 2290 O O . LYS A 1 307 ? -7.071 6.404 82.686 1.00 85.00 307 LYS A O 1
ATOM 2295 N N . ALA A 1 308 ? -7.115 5.605 80.593 1.00 77.06 308 ALA A N 1
ATOM 2296 C CA . ALA A 1 308 ? -7.365 4.228 80.998 1.00 77.06 308 ALA A CA 1
ATOM 2297 C C . ALA A 1 308 ? -6.096 3.580 81.571 1.00 77.06 308 ALA A C 1
ATOM 2299 O O . ALA A 1 308 ? -6.205 2.849 82.547 1.00 77.06 308 ALA A O 1
ATOM 2300 N N . GLU A 1 309 ? -4.923 3.894 81.012 1.00 81.94 309 GLU A N 1
ATOM 2301 C CA . GLU A 1 309 ? -3.617 3.465 81.533 1.00 81.94 309 GLU A CA 1
ATOM 2302 C C . GLU A 1 309 ? -3.331 4.087 82.909 1.00 81.94 309 GLU A C 1
ATOM 2304 O O . GLU A 1 309 ? -3.122 3.347 83.864 1.00 81.94 309 GLU A O 1
ATOM 2309 N N . GLU A 1 310 ? -3.460 5.414 83.056 1.00 88.06 310 GLU A N 1
ATOM 2310 C CA . GLU A 1 310 ? -3.255 6.111 84.344 1.00 88.06 310 GLU A CA 1
ATOM 2311 C C . GLU A 1 310 ? -4.183 5.566 85.450 1.00 88.06 310 GLU A C 1
ATOM 2313 O O . GLU A 1 310 ? -3.771 5.370 86.589 1.00 88.06 310 GLU A O 1
ATOM 2318 N N . LYS A 1 311 ? -5.443 5.260 85.114 1.00 81.81 311 LYS A N 1
ATOM 2319 C CA . LYS A 1 311 ? -6.418 4.731 86.080 1.00 81.81 311 LYS A CA 1
ATOM 2320 C C . LYS A 1 311 ? -6.213 3.247 86.404 1.00 81.81 311 LYS A C 1
ATOM 2322 O O . LYS A 1 311 ? -6.666 2.784 87.448 1.00 81.81 311 LYS A O 1
ATOM 2327 N N . ALA A 1 312 ? -5.587 2.491 85.503 1.00 74.06 312 ALA A N 1
ATOM 2328 C CA . ALA A 1 312 ? -5.196 1.110 85.764 1.00 74.06 312 ALA A CA 1
ATOM 2329 C C . ALA A 1 312 ? -3.985 1.051 86.706 1.00 74.06 312 ALA A C 1
ATOM 2331 O O . ALA A 1 312 ? -3.960 0.189 87.578 1.00 74.06 312 ALA A O 1
ATOM 2332 N N . GLU A 1 313 ? -3.040 1.988 86.575 1.00 80.12 313 GLU A N 1
ATOM 2333 C CA . GLU A 1 313 ? -1.912 2.142 87.505 1.00 80.12 313 GLU A CA 1
ATOM 2334 C C . GLU A 1 313 ? -2.393 2.551 88.907 1.00 80.12 313 GLU A C 1
ATOM 2336 O O . GLU A 1 313 ? -2.050 1.885 89.878 1.00 80.12 313 GLU A O 1
ATOM 2341 N N . GLU A 1 314 ? -3.283 3.545 89.019 1.00 81.12 314 GLU A N 1
ATOM 2342 C CA . GLU A 1 314 ? -3.845 3.983 90.314 1.00 81.12 314 GLU A CA 1
ATOM 2343 C C . GLU A 1 314 ? -4.603 2.850 91.036 1.00 81.12 314 GLU A C 1
ATOM 2345 O O . GLU A 1 314 ? -4.466 2.662 92.243 1.00 81.12 314 GLU A O 1
ATOM 2350 N N . LYS A 1 315 ? -5.359 2.025 90.295 1.00 74.06 315 LYS A N 1
ATOM 2351 C CA . LYS A 1 315 ? -6.078 0.876 90.872 1.00 74.06 315 LYS A CA 1
ATOM 2352 C C . LYS A 1 315 ? -5.145 -0.278 91.262 1.00 74.06 315 LYS A C 1
ATOM 2354 O O . LYS A 1 315 ? -5.460 -1.009 92.197 1.00 74.06 315 LYS A O 1
ATOM 2359 N N . ALA A 1 316 ? -4.020 -0.447 90.561 1.00 71.75 316 ALA A N 1
ATOM 2360 C CA . ALA A 1 316 ? -3.007 -1.441 90.912 1.00 71.75 316 ALA A CA 1
ATOM 2361 C C . ALA A 1 316 ? -2.290 -1.086 92.227 1.00 71.75 316 ALA A C 1
ATOM 2363 O O . ALA A 1 316 ? -1.950 -1.990 92.984 1.00 71.75 316 ALA A O 1
ATOM 2364 N N . GLU A 1 317 ? -2.120 0.206 92.525 1.00 75.50 317 GLU A N 1
ATOM 2365 C CA . GLU A 1 317 ? -1.566 0.672 93.805 1.00 75.50 317 GLU A CA 1
ATOM 2366 C C . GLU A 1 317 ? -2.566 0.535 94.972 1.00 75.50 317 GLU A C 1
ATOM 2368 O O . GLU A 1 317 ? -2.161 0.260 96.100 1.00 75.50 317 GLU A O 1
ATOM 2373 N N . GLU A 1 318 ? -3.877 0.668 94.728 1.00 68.31 318 GLU A N 1
ATOM 2374 C CA . GLU A 1 318 ? -4.908 0.497 95.769 1.00 68.31 318 GLU A CA 1
ATOM 2375 C C . GLU A 1 318 ? -5.199 -0.976 96.128 1.00 68.31 318 GLU A C 1
ATOM 2377 O O . GLU A 1 318 ? -5.570 -1.270 97.267 1.00 68.31 318 GLU A O 1
ATOM 2382 N N . GLU A 1 319 ? -5.035 -1.921 95.193 1.00 60.47 319 GLU A N 1
ATOM 2383 C CA . GLU A 1 319 ? -5.313 -3.352 95.428 1.00 60.47 319 GLU A CA 1
ATOM 2384 C C . GLU A 1 319 ? -4.193 -4.096 96.186 1.00 60.47 319 GLU A C 1
ATOM 2386 O O . GLU A 1 319 ? -4.417 -5.213 96.649 1.00 60.47 319 GLU A O 1
ATOM 2391 N N . GLU A 1 320 ? -3.027 -3.479 96.421 1.00 61.16 320 GLU A N 1
ATOM 2392 C CA . GLU A 1 320 ? -1.921 -4.090 97.184 1.00 61.16 320 GLU A CA 1
ATOM 2393 C C . GLU A 1 320 ? -2.176 -4.151 98.716 1.00 61.16 320 GLU A C 1
ATOM 2395 O O . GLU A 1 320 ? -1.341 -4.653 99.467 1.00 61.16 320 GLU A O 1
ATOM 2400 N N . GLY A 1 321 ? -3.339 -3.681 99.203 1.00 58.94 321 GLY A N 1
ATOM 2401 C CA . GLY A 1 321 ? -3.652 -3.575 100.640 1.00 58.94 321 GLY A CA 1
ATOM 2402 C C . GLY A 1 321 ? -4.961 -4.205 101.149 1.00 58.94 321 GLY A C 1
ATOM 2403 O O . GLY A 1 321 ? -5.294 -3.996 102.315 1.00 58.94 321 GLY A O 1
ATOM 2404 N N . GLY A 1 322 ? -5.735 -4.930 100.331 1.00 57.34 322 GLY A N 1
ATOM 2405 C CA . GLY A 1 322 ? -7.090 -5.382 100.700 1.00 57.34 322 GLY A CA 1
ATOM 2406 C C . GLY A 1 322 ? -7.217 -6.879 101.006 1.00 57.34 322 GLY A C 1
ATOM 2407 O O . GLY A 1 322 ? -7.203 -7.693 100.088 1.00 57.34 322 GLY A O 1
ATOM 2408 N N . GLU A 1 323 ? -7.396 -7.230 102.284 1.00 54.75 323 GLU A N 1
ATOM 2409 C CA . GLU A 1 323 ? -7.671 -8.593 102.768 1.00 54.75 323 GLU A CA 1
ATOM 2410 C C . GLU A 1 323 ? -8.970 -9.207 102.203 1.00 54.75 323 GLU A C 1
ATOM 2412 O O . GLU A 1 323 ? -9.980 -8.539 101.975 1.00 54.75 323 GLU A O 1
ATOM 2417 N N . GLU A 1 324 ? -8.905 -10.525 102.008 1.00 50.59 324 GLU A N 1
ATOM 2418 C CA . GLU A 1 324 ? -9.855 -11.408 101.332 1.00 50.59 324 GLU A CA 1
ATOM 2419 C C . GLU A 1 324 ? -11.268 -11.396 101.952 1.00 50.59 324 GLU A C 1
ATOM 2421 O O . GLU A 1 324 ? -11.479 -11.810 103.092 1.00 50.59 324 GLU A O 1
ATOM 2426 N N . GLY A 1 325 ? -12.266 -10.980 101.164 1.00 54.47 325 GLY A N 1
ATOM 2427 C CA . GLY A 1 325 ? -13.689 -11.095 101.493 1.00 54.47 325 GLY A CA 1
ATOM 2428 C C . GLY A 1 325 ? -14.466 -11.779 100.368 1.00 54.47 325 GLY A C 1
ATOM 2429 O O . GLY A 1 325 ? -14.648 -11.211 99.291 1.00 54.47 325 GLY A O 1
ATOM 2430 N N . GLU A 1 326 ? -14.919 -13.009 100.614 1.00 53.25 326 GLU A N 1
ATOM 2431 C CA . GLU A 1 326 ? -15.676 -13.836 99.671 1.00 53.25 326 GLU A CA 1
ATOM 2432 C C . GLU A 1 326 ? -17.024 -13.214 99.258 1.00 53.25 326 GLU A C 1
ATOM 2434 O O . GLU A 1 326 ? -17.839 -12.818 100.092 1.00 53.25 326 GLU A O 1
ATOM 2439 N N . GLY A 1 327 ? -17.333 -13.300 97.957 1.00 57.69 327 GLY A N 1
ATOM 2440 C CA . GLY A 1 327 ? -18.640 -13.846 97.584 1.00 57.69 327 GLY A CA 1
ATOM 2441 C C . GLY A 1 327 ? -19.627 -12.985 96.799 1.00 57.69 327 GLY A C 1
ATOM 2442 O O . GLY A 1 327 ? -20.803 -13.321 96.821 1.00 57.69 327 GLY A O 1
ATOM 2443 N N . VAL A 1 328 ? -19.224 -11.943 96.065 1.00 58.66 328 VAL A N 1
ATOM 2444 C CA . VAL A 1 328 ? -20.035 -11.404 94.949 1.00 58.66 328 VAL A CA 1
ATOM 2445 C C . VAL A 1 328 ? -19.087 -10.886 93.874 1.00 58.66 328 VAL A C 1
ATOM 2447 O O . VAL A 1 328 ? -18.261 -10.032 94.176 1.00 58.66 328 VAL A O 1
ATOM 2450 N N . ALA A 1 329 ? -19.198 -11.385 92.634 1.00 56.88 329 ALA A N 1
ATOM 2451 C CA . ALA A 1 329 ? -18.418 -10.871 91.507 1.00 56.88 329 ALA A CA 1
ATOM 2452 C C . ALA A 1 329 ? -18.671 -9.355 91.385 1.00 56.88 329 ALA A C 1
ATOM 2454 O O . ALA A 1 329 ? -19.800 -8.941 91.104 1.00 56.88 329 ALA A O 1
ATOM 2455 N N . PRO A 1 330 ? -17.670 -8.518 91.672 1.00 66.06 330 PRO A N 1
ATOM 2456 C CA . PRO A 1 330 ? -17.882 -7.090 91.824 1.00 66.06 330 PRO A CA 1
ATOM 2457 C C . PRO A 1 330 ? -18.211 -6.456 90.466 1.00 66.06 330 PRO A C 1
ATOM 2459 O O . PRO A 1 330 ? -17.688 -6.864 89.431 1.00 66.06 330 PRO A O 1
ATOM 2462 N N . GLU A 1 331 ? -19.083 -5.443 90.458 1.00 72.56 331 GLU A N 1
ATOM 2463 C CA . GLU A 1 331 ? -19.605 -4.757 89.257 1.00 72.56 331 GLU A CA 1
ATOM 2464 C C . GLU A 1 331 ? -18.505 -4.315 88.263 1.00 72.56 331 GLU A C 1
ATOM 2466 O O . GLU A 1 331 ? -18.751 -4.162 87.063 1.00 72.56 331 GLU A O 1
ATOM 2471 N N . TRP A 1 332 ? -17.268 -4.144 88.742 1.00 74.38 332 TRP A N 1
ATOM 2472 C CA . TRP A 1 332 ? -16.115 -3.840 87.901 1.00 74.38 332 TRP A CA 1
ATOM 2473 C C . TRP A 1 332 ? -15.756 -4.958 86.910 1.00 74.38 332 TRP A C 1
ATOM 2475 O O . TRP A 1 332 ? -15.321 -4.630 85.809 1.00 74.38 332 TRP A O 1
ATOM 2485 N N . VAL A 1 333 ? -16.020 -6.233 87.220 1.00 74.31 333 VAL A N 1
ATOM 2486 C CA . VAL A 1 333 ? -15.762 -7.371 86.314 1.00 74.31 333 VAL A CA 1
ATOM 2487 C C . VAL A 1 333 ? -16.667 -7.301 85.079 1.00 74.31 333 VAL A C 1
ATOM 2489 O O . VAL A 1 333 ? -16.194 -7.417 83.952 1.00 74.31 333 VAL A O 1
ATOM 2492 N N . VAL A 1 334 ? -17.956 -6.986 85.255 1.00 74.81 334 VAL A N 1
ATOM 2493 C CA . VAL A 1 334 ? -18.904 -6.839 84.130 1.00 74.81 334 VAL A CA 1
ATOM 2494 C C . VAL A 1 334 ? -18.544 -5.636 83.250 1.00 74.81 334 VAL A C 1
ATOM 2496 O O . VAL A 1 334 ? -18.661 -5.684 82.024 1.00 74.81 334 VAL A O 1
ATOM 2499 N N . ARG A 1 335 ? -18.066 -4.540 83.855 1.00 76.25 335 ARG A N 1
ATOM 2500 C CA . ARG A 1 335 ? -17.578 -3.371 83.103 1.00 76.25 335 ARG A CA 1
ATOM 2501 C C . ARG A 1 335 ? -16.284 -3.676 82.348 1.00 76.25 335 ARG A C 1
ATOM 2503 O O . ARG A 1 335 ? -16.109 -3.159 81.244 1.00 76.25 335 ARG A O 1
ATOM 2510 N N . GLN A 1 336 ? -15.418 -4.520 82.903 1.00 82.06 336 GLN A N 1
ATOM 2511 C CA . GLN A 1 336 ? -14.191 -4.964 82.251 1.00 82.06 336 GLN A CA 1
ATOM 2512 C C . GLN A 1 336 ? -14.487 -5.847 81.032 1.00 82.06 336 GLN A C 1
ATOM 2514 O O . GLN A 1 336 ? -14.000 -5.542 79.946 1.00 82.06 336 GLN A O 1
ATOM 2519 N N . GLU A 1 337 ? -15.364 -6.847 81.146 1.00 81.00 337 GLU A N 1
ATOM 2520 C CA . GLU A 1 337 ? -15.751 -7.697 80.005 1.00 81.00 337 GLU A CA 1
ATOM 2521 C C . GLU A 1 337 ? -16.413 -6.895 78.869 1.00 81.00 337 GLU A C 1
ATOM 2523 O O . GLU A 1 337 ? -16.167 -7.138 77.680 1.00 81.00 337 GLU A O 1
ATOM 2528 N N . ALA A 1 338 ? -17.228 -5.890 79.212 1.00 78.62 338 ALA A N 1
ATOM 2529 C CA . ALA A 1 338 ? -17.825 -4.985 78.232 1.00 78.62 338 ALA A CA 1
ATOM 2530 C C . ALA A 1 338 ? -16.768 -4.103 77.537 1.00 78.62 338 ALA A C 1
ATOM 2532 O O . ALA A 1 338 ? -16.848 -3.884 76.323 1.00 78.62 338 ALA A O 1
ATOM 2533 N N . ALA A 1 339 ? -15.764 -3.624 78.279 1.00 81.31 339 ALA A N 1
ATOM 2534 C CA . ALA A 1 339 ? -14.651 -2.852 77.731 1.00 81.31 339 ALA A CA 1
ATOM 2535 C C . ALA A 1 339 ? -13.764 -3.707 76.811 1.00 81.31 339 ALA A C 1
ATOM 2537 O O . ALA A 1 339 ? -13.448 -3.281 75.699 1.00 81.31 339 ALA A O 1
ATOM 2538 N N . GLU A 1 340 ? -13.437 -4.936 77.213 1.00 86.38 340 GLU A N 1
ATOM 2539 C CA . GLU A 1 340 ? -12.672 -5.890 76.405 1.00 86.38 340 GLU A CA 1
ATOM 2540 C C . GLU A 1 340 ? -13.424 -6.276 75.125 1.00 86.38 340 GLU A C 1
ATOM 2542 O O . GLU A 1 340 ? -12.846 -6.283 74.034 1.00 86.38 340 GLU A O 1
ATOM 2547 N N . SER A 1 341 ? -14.740 -6.484 75.216 1.00 84.56 341 SER A N 1
ATOM 2548 C CA . SER A 1 341 ? -15.598 -6.741 74.053 1.00 84.56 341 SER A CA 1
ATOM 2549 C C . SER A 1 341 ? -15.626 -5.559 73.077 1.00 84.56 341 SER A C 1
ATOM 2551 O O . SER A 1 341 ? -15.539 -5.748 71.857 1.00 84.56 341 SER A O 1
ATOM 2553 N N . ALA A 1 342 ? -15.700 -4.325 73.586 1.00 84.94 342 ALA A N 1
ATOM 2554 C CA . ALA A 1 342 ? -15.651 -3.117 72.764 1.00 84.94 342 ALA A CA 1
ATOM 2555 C C . ALA A 1 342 ? -14.278 -2.929 72.095 1.00 84.94 342 ALA A C 1
ATOM 2557 O O . ALA A 1 342 ? -14.205 -2.564 70.917 1.00 84.94 342 ALA A O 1
ATOM 2558 N N . LEU A 1 343 ? -13.193 -3.233 72.811 1.00 88.38 343 LEU A N 1
ATOM 2559 C CA . LEU A 1 343 ? -11.824 -3.131 72.309 1.00 88.38 343 LEU A CA 1
ATOM 2560 C C . LEU A 1 343 ? -11.542 -4.199 71.242 1.00 88.38 343 LEU A C 1
ATOM 2562 O O . LEU A 1 343 ? -10.974 -3.892 70.192 1.00 88.38 343 LEU A O 1
ATOM 2566 N N . LEU A 1 344 ? -12.044 -5.423 71.430 1.00 90.12 344 LEU A N 1
ATOM 2567 C CA . LEU A 1 344 ? -11.997 -6.482 70.421 1.00 90.12 344 LEU A CA 1
ATOM 2568 C C . LEU A 1 344 ? -12.773 -6.091 69.153 1.00 90.12 344 LEU A C 1
ATOM 2570 O O . LEU A 1 344 ? -12.292 -6.308 68.037 1.00 90.12 344 LEU A O 1
ATOM 2574 N N . ALA A 1 345 ? -13.954 -5.483 69.299 1.00 85.75 345 ALA A N 1
ATOM 2575 C CA . ALA A 1 345 ? -14.737 -4.990 68.168 1.00 85.75 345 ALA A CA 1
ATOM 2576 C C . ALA A 1 345 ? -14.021 -3.848 67.422 1.00 85.75 345 ALA A C 1
ATOM 2578 O O . ALA A 1 345 ? -14.013 -3.830 66.187 1.00 85.75 345 ALA A O 1
ATOM 2579 N N . ALA A 1 346 ? -13.377 -2.927 68.145 1.00 84.81 346 ALA A N 1
ATOM 2580 C CA . ALA A 1 346 ? -12.567 -1.863 67.556 1.00 84.81 346 ALA A CA 1
ATOM 2581 C C . ALA A 1 346 ? -11.352 -2.425 66.800 1.00 84.81 346 ALA A C 1
ATOM 2583 O O . ALA A 1 346 ? -11.101 -2.021 65.665 1.00 84.81 346 ALA A O 1
ATOM 2584 N N . ARG A 1 347 ? -10.659 -3.420 67.369 1.00 89.44 347 ARG A N 1
ATOM 2585 C CA . ARG A 1 347 ? -9.509 -4.083 66.736 1.00 89.44 347 ARG A CA 1
ATOM 2586 C C . ARG A 1 347 ? -9.902 -4.826 65.459 1.00 89.44 347 ARG A C 1
ATOM 2588 O O . ARG A 1 347 ? -9.209 -4.711 64.454 1.00 89.44 347 ARG A O 1
ATOM 2595 N N . LYS A 1 348 ? -11.052 -5.512 65.454 1.00 91.50 348 LYS A N 1
ATOM 2596 C CA . LYS A 1 348 ? -11.604 -6.153 64.244 1.00 91.50 348 LYS A CA 1
ATOM 2597 C C . LYS A 1 348 ? -11.917 -5.140 63.141 1.00 91.50 348 LYS A C 1
ATOM 2599 O O . LYS A 1 348 ? -11.639 -5.406 61.976 1.00 91.50 348 LYS A O 1
ATOM 2604 N N . ARG A 1 349 ? -12.472 -3.973 63.491 1.00 87.81 349 ARG A N 1
ATOM 2605 C CA . ARG A 1 349 ? -12.734 -2.895 62.521 1.00 87.81 349 ARG A CA 1
ATOM 2606 C C . ARG A 1 349 ? -11.444 -2.295 61.968 1.00 87.81 349 ARG A C 1
ATOM 2608 O O . ARG A 1 349 ? -11.374 -2.064 60.769 1.00 87.81 349 ARG A O 1
ATOM 2615 N N . LEU A 1 350 ? -10.433 -2.086 62.814 1.00 87.06 350 LEU A N 1
ATOM 2616 C CA . LEU A 1 350 ? -9.121 -1.612 62.372 1.00 87.06 350 LEU A CA 1
ATOM 2617 C C . LEU A 1 350 ? -8.494 -2.595 61.374 1.00 87.06 350 LEU A C 1
ATOM 2619 O O . LEU A 1 350 ? -8.095 -2.183 60.293 1.00 87.06 350 LEU A O 1
ATOM 2623 N N . HIS A 1 351 ? -8.517 -3.891 61.694 1.00 89.50 351 HIS A N 1
ATOM 2624 C CA . HIS A 1 351 ? -7.980 -4.937 60.826 1.00 89.50 351 HIS A CA 1
ATOM 2625 C C . HIS A 1 351 ? -8.709 -5.021 59.474 1.00 89.50 351 HIS A C 1
ATOM 2627 O O . HIS A 1 351 ? -8.074 -5.157 58.433 1.00 89.50 351 HIS A O 1
ATOM 2633 N N . MET A 1 352 ? -10.039 -4.866 59.462 1.00 88.12 352 MET A N 1
ATOM 2634 C CA . MET A 1 352 ? -10.810 -4.761 58.215 1.00 88.12 352 MET A CA 1
ATOM 2635 C C . MET A 1 352 ? -10.372 -3.554 57.370 1.00 88.12 352 MET A C 1
ATOM 2637 O O . MET A 1 352 ? -10.188 -3.693 56.165 1.00 88.12 352 MET A O 1
ATOM 2641 N N . CYS A 1 353 ? -10.167 -2.384 57.986 1.00 83.50 353 CYS A N 1
ATOM 2642 C CA . CYS A 1 353 ? -9.692 -1.198 57.270 1.00 83.50 353 CYS A CA 1
ATOM 2643 C C . CYS A 1 353 ? -8.249 -1.349 56.759 1.00 83.50 353 CYS A C 1
ATOM 2645 O O . CYS A 1 353 ? -7.934 -0.840 55.685 1.00 83.50 353 CYS A O 1
ATOM 2647 N N . GLU A 1 354 ? -7.378 -2.042 57.496 1.00 85.56 354 GLU A N 1
ATOM 2648 C CA . GLU A 1 354 ? -6.020 -2.375 57.045 1.00 85.56 354 GLU A CA 1
ATOM 2649 C C . GLU A 1 354 ? -6.057 -3.309 55.832 1.00 85.56 354 GLU A C 1
ATOM 2651 O O . GLU A 1 354 ? -5.425 -3.012 54.821 1.00 85.56 354 GLU A O 1
ATOM 2656 N N . MET A 1 355 ? -6.883 -4.362 55.866 1.00 91.62 355 MET A N 1
ATOM 2657 C CA . MET A 1 355 ? -7.083 -5.244 54.711 1.00 91.62 355 MET A CA 1
ATOM 2658 C C . MET A 1 355 ? -7.649 -4.501 53.493 1.00 91.62 355 MET A C 1
ATOM 2660 O O . MET A 1 355 ? -7.213 -4.734 52.366 1.00 91.62 355 MET A O 1
ATOM 2664 N N . GLU A 1 356 ? -8.608 -3.590 53.685 1.00 90.69 356 GLU A N 1
ATOM 2665 C CA . GLU A 1 356 ? -9.122 -2.746 52.598 1.00 90.69 356 GLU A CA 1
ATOM 2666 C C . GLU A 1 356 ? -8.027 -1.844 52.011 1.00 90.69 356 GLU A C 1
ATOM 2668 O O . GLU A 1 356 ? -7.928 -1.715 50.788 1.00 90.69 356 GLU A O 1
ATOM 2673 N N . ALA A 1 357 ? -7.168 -1.265 52.854 1.00 84.94 357 ALA A N 1
ATOM 2674 C CA . ALA A 1 357 ? -6.037 -0.458 52.407 1.00 84.94 357 ALA A CA 1
ATOM 2675 C C . ALA A 1 357 ? -5.000 -1.292 51.634 1.00 84.94 357 ALA A C 1
ATOM 2677 O O . ALA A 1 357 ? -4.530 -0.856 50.581 1.00 84.94 357 ALA A O 1
ATOM 2678 N N . GLU A 1 358 ? -4.686 -2.505 52.095 1.00 90.19 358 GLU A N 1
ATOM 2679 C CA . GLU A 1 358 ? -3.797 -3.441 51.396 1.00 90.19 358 GLU A CA 1
ATOM 2680 C C . GLU A 1 358 ? -4.369 -3.870 50.040 1.00 90.19 358 GLU A C 1
ATOM 2682 O O . GLU A 1 358 ? -3.653 -3.861 49.035 1.00 90.19 358 GLU A O 1
ATOM 2687 N N . MET A 1 359 ? -5.671 -4.169 49.967 1.00 91.19 359 MET A N 1
ATOM 2688 C CA . MET A 1 359 ? -6.338 -4.478 48.699 1.00 91.19 359 MET A CA 1
ATOM 2689 C C . MET A 1 359 ? -6.271 -3.301 47.723 1.00 91.19 359 MET A C 1
ATOM 2691 O O . MET A 1 359 ? -5.972 -3.497 46.543 1.00 91.19 359 MET A O 1
ATOM 2695 N N . LEU A 1 360 ? -6.510 -2.073 48.194 1.00 89.00 360 LEU A N 1
ATOM 2696 C CA . LEU A 1 360 ? -6.404 -0.873 47.361 1.00 89.00 360 LEU A CA 1
ATOM 2697 C C . LEU A 1 360 ? -4.968 -0.644 46.874 1.00 89.00 360 LEU A C 1
ATOM 2699 O O . LEU A 1 360 ? -4.769 -0.321 45.700 1.00 89.00 360 LEU A O 1
ATOM 2703 N N . HIS A 1 361 ? -3.966 -0.881 47.722 1.00 86.62 361 HIS A N 1
ATOM 2704 C CA . HIS A 1 361 ? -2.559 -0.837 47.323 1.00 86.62 361 HIS A CA 1
ATOM 2705 C C . HIS A 1 361 ? -2.212 -1.904 46.280 1.00 86.62 361 HIS A C 1
ATOM 2707 O O . HIS A 1 361 ? -1.536 -1.593 45.299 1.00 86.62 361 HIS A O 1
ATOM 2713 N N . ALA A 1 362 ? -2.714 -3.131 46.427 1.00 87.69 362 ALA A N 1
ATOM 2714 C CA . ALA A 1 362 ? -2.505 -4.201 45.453 1.00 87.69 362 ALA A CA 1
ATOM 2715 C C . ALA A 1 362 ? -3.150 -3.881 44.091 1.00 87.69 362 ALA A C 1
ATOM 2717 O O . ALA A 1 362 ? -2.554 -4.132 43.041 1.00 87.69 362 ALA A O 1
ATOM 2718 N N . VAL A 1 363 ? -4.345 -3.282 44.087 1.00 89.31 363 VAL A N 1
ATOM 2719 C CA . VAL A 1 363 ? -5.005 -2.818 42.856 1.00 89.31 363 VAL A CA 1
ATOM 2720 C C . VAL A 1 363 ? -4.214 -1.683 42.205 1.00 89.31 363 VAL A C 1
ATOM 2722 O O . VAL A 1 363 ? -3.997 -1.715 40.994 1.00 89.31 363 VAL A O 1
ATOM 2725 N N . ALA A 1 364 ? -3.730 -0.715 42.988 1.00 84.50 364 ALA A N 1
ATOM 2726 C CA . ALA A 1 364 ? -2.895 0.372 42.482 1.00 84.50 364 ALA A CA 1
ATOM 2727 C C . ALA A 1 364 ? -1.567 -0.142 41.896 1.00 84.50 364 ALA A C 1
ATOM 2729 O O . ALA A 1 364 ? -1.150 0.316 40.832 1.00 84.50 364 ALA A O 1
ATOM 2730 N N . ALA A 1 365 ? -0.938 -1.133 42.533 1.00 88.62 365 ALA A N 1
ATOM 2731 C CA . ALA A 1 365 ? 0.282 -1.767 42.036 1.00 88.62 365 ALA A CA 1
ATOM 2732 C C . ALA A 1 365 ? 0.050 -2.478 40.692 1.00 88.62 365 ALA A C 1
ATOM 2734 O O . ALA A 1 365 ? 0.786 -2.238 39.736 1.00 88.62 365 ALA A O 1
ATOM 2735 N N . ARG A 1 366 ? -1.028 -3.266 40.571 1.00 90.62 366 ARG A N 1
ATOM 2736 C CA . ARG A 1 366 ? -1.406 -3.914 39.301 1.00 90.62 366 ARG A CA 1
ATOM 2737 C C . ARG A 1 366 ? -1.735 -2.905 38.203 1.00 90.62 366 ARG A C 1
ATOM 2739 O O . ARG A 1 366 ? -1.383 -3.119 37.047 1.00 90.62 366 ARG A O 1
ATOM 2746 N N . ALA A 1 367 ? -2.389 -1.796 38.548 1.00 84.38 367 ALA A N 1
ATOM 2747 C CA . ALA A 1 367 ? -2.654 -0.719 37.597 1.00 84.38 367 ALA A CA 1
ATOM 2748 C C . ALA A 1 367 ? -1.351 -0.060 37.107 1.00 84.38 367 ALA A C 1
ATOM 2750 O O . ALA A 1 367 ? -1.224 0.232 35.918 1.00 84.38 367 ALA A O 1
ATOM 2751 N N . ALA A 1 368 ? -0.366 0.124 37.991 1.00 85.38 368 ALA A N 1
ATOM 2752 C CA . ALA A 1 368 ? 0.948 0.643 37.622 1.00 85.38 368 ALA A CA 1
ATOM 2753 C C . ALA A 1 368 ? 1.731 -0.331 36.723 1.00 85.38 368 ALA A C 1
ATOM 2755 O O . ALA A 1 368 ? 2.357 0.104 35.759 1.00 85.38 368 ALA A O 1
ATOM 2756 N N . GLU A 1 369 ? 1.671 -1.638 36.984 1.00 88.56 369 GLU A N 1
ATOM 2757 C CA . GLU A 1 369 ? 2.267 -2.660 36.109 1.00 88.56 369 GLU A CA 1
ATOM 2758 C C . GLU A 1 369 ? 1.613 -2.686 34.725 1.00 88.56 369 GLU A C 1
ATOM 2760 O O . GLU A 1 369 ? 2.316 -2.686 33.716 1.00 88.56 369 GLU A O 1
ATOM 2765 N N . ALA A 1 370 ? 0.281 -2.614 34.660 1.00 86.38 370 ALA A N 1
ATOM 2766 C CA . ALA A 1 370 ? -0.442 -2.524 33.393 1.00 86.38 370 ALA A CA 1
ATOM 2767 C C . ALA A 1 370 ? -0.068 -1.257 32.604 1.00 86.38 370 ALA A C 1
ATOM 2769 O O . ALA A 1 370 ? 0.106 -1.313 31.389 1.00 86.38 370 ALA A O 1
ATOM 2770 N N . ALA A 1 371 ? 0.115 -0.121 33.286 1.00 84.38 371 ALA A N 1
ATOM 2771 C CA . ALA A 1 371 ? 0.572 1.112 32.650 1.00 84.38 371 ALA A CA 1
ATOM 2772 C C . ALA A 1 371 ? 1.999 0.986 32.087 1.00 84.38 371 ALA A C 1
ATOM 2774 O O . ALA A 1 371 ? 2.257 1.459 30.982 1.00 84.38 371 ALA A O 1
ATOM 2775 N N . ARG A 1 372 ? 2.914 0.309 32.799 1.00 89.75 372 ARG A N 1
ATOM 2776 C CA . ARG A 1 372 ? 4.271 0.026 32.291 1.00 89.75 372 ARG A CA 1
ATOM 2777 C C . ARG A 1 372 ? 4.250 -0.909 31.083 1.00 89.75 372 ARG A C 1
ATOM 2779 O O . ARG A 1 372 ? 5.002 -0.677 30.145 1.00 89.75 372 ARG A O 1
ATOM 2786 N N . ALA A 1 373 ? 3.384 -1.922 31.082 1.00 86.88 373 ALA A N 1
ATOM 2787 C CA . ALA A 1 373 ? 3.229 -2.822 29.939 1.00 86.88 373 ALA A CA 1
ATOM 2788 C C . ALA A 1 373 ? 2.741 -2.070 28.689 1.00 86.88 373 ALA A C 1
ATOM 2790 O O . ALA A 1 373 ? 3.322 -2.219 27.620 1.00 86.88 373 ALA A O 1
ATOM 2791 N N . LEU A 1 374 ? 1.744 -1.190 28.839 1.00 87.81 374 LEU A N 1
ATOM 2792 C CA . LEU A 1 374 ? 1.262 -0.347 27.739 1.00 87.81 374 LEU A CA 1
ATOM 2793 C C . LEU A 1 374 ? 2.327 0.639 27.238 1.00 87.81 374 LEU A C 1
ATOM 2795 O O . LEU A 1 374 ? 2.411 0.887 26.039 1.00 87.81 374 LEU A O 1
ATOM 2799 N N . ALA A 1 375 ? 3.149 1.191 28.135 1.00 84.75 375 ALA A N 1
ATOM 2800 C CA . ALA A 1 375 ? 4.268 2.047 27.745 1.00 84.75 375 ALA A CA 1
ATOM 2801 C C . ALA A 1 375 ? 5.324 1.271 26.935 1.00 84.75 375 ALA A C 1
ATOM 2803 O O . ALA A 1 375 ? 5.777 1.764 25.906 1.00 84.75 375 ALA A O 1
ATOM 2804 N N . ALA A 1 376 ? 5.650 0.040 27.340 1.00 88.56 376 ALA A N 1
ATOM 2805 C CA . ALA A 1 376 ? 6.575 -0.822 26.604 1.00 88.56 376 ALA A CA 1
ATOM 2806 C C . ALA A 1 376 ? 6.031 -1.227 25.220 1.00 88.56 376 ALA A C 1
ATOM 2808 O O . ALA A 1 376 ? 6.780 -1.269 24.246 1.00 88.56 376 ALA A O 1
ATOM 2809 N N . GLU A 1 377 ? 4.724 -1.487 25.100 1.00 88.31 377 GLU A N 1
ATOM 2810 C CA . GLU A 1 377 ? 4.082 -1.740 23.800 1.00 88.31 377 GLU A CA 1
ATOM 2811 C C . GLU A 1 377 ? 4.130 -0.511 22.880 1.00 88.31 377 GLU A C 1
ATOM 2813 O O . GLU A 1 377 ? 4.337 -0.655 21.674 1.00 88.31 377 GLU A O 1
ATOM 2818 N N . ALA A 1 378 ? 3.970 0.695 23.433 1.00 82.88 378 ALA A N 1
ATOM 2819 C CA . ALA A 1 378 ? 4.084 1.937 22.672 1.00 82.88 378 ALA A CA 1
ATOM 2820 C C . ALA A 1 378 ? 5.516 2.166 22.159 1.00 82.88 378 ALA A C 1
ATOM 2822 O O . ALA A 1 378 ? 5.695 2.479 20.984 1.00 82.88 378 ALA A O 1
ATOM 2823 N N . GLU A 1 379 ? 6.528 1.933 22.998 1.00 89.00 379 GLU A N 1
ATOM 2824 C CA . GLU A 1 379 ? 7.943 2.029 22.614 1.00 89.00 379 GLU A CA 1
ATOM 2825 C C . GLU A 1 379 ? 8.306 0.994 21.531 1.00 89.00 379 GLU A C 1
ATOM 2827 O O . GLU A 1 379 ? 8.944 1.316 20.528 1.00 89.00 379 GLU A O 1
ATOM 2832 N N . ALA A 1 380 ? 7.806 -0.242 21.651 1.00 85.12 380 ALA A N 1
ATOM 2833 C CA . ALA A 1 380 ? 7.968 -1.263 20.616 1.00 85.12 380 ALA A CA 1
ATOM 2834 C C . ALA A 1 380 ? 7.290 -0.872 19.286 1.00 85.12 380 ALA A C 1
ATOM 2836 O O . ALA A 1 380 ? 7.805 -1.179 18.206 1.00 85.12 380 ALA A O 1
ATOM 2837 N N . ALA A 1 381 ? 6.145 -0.185 19.344 1.00 79.25 381 ALA A N 1
ATOM 2838 C CA . ALA A 1 381 ? 5.466 0.321 18.157 1.00 79.25 381 ALA A CA 1
ATOM 2839 C C . ALA A 1 381 ? 6.255 1.455 17.477 1.00 79.25 381 ALA A C 1
ATOM 2841 O O . ALA A 1 381 ? 6.341 1.461 16.247 1.00 79.25 381 ALA A O 1
ATOM 2842 N N . GLU A 1 382 ? 6.866 2.365 18.243 1.00 80.44 382 GLU A N 1
ATOM 2843 C CA . GLU A 1 382 ? 7.755 3.406 17.705 1.00 80.44 382 GLU A CA 1
ATOM 2844 C C . GLU A 1 382 ? 8.981 2.799 17.015 1.00 80.44 382 GLU A C 1
ATOM 2846 O O . GLU A 1 382 ? 9.233 3.112 15.851 1.00 80.44 382 GLU A O 1
ATOM 2851 N N . LEU A 1 383 ? 9.655 1.831 17.647 1.00 80.56 383 LEU A N 1
ATOM 2852 C CA . LEU A 1 383 ? 10.775 1.108 17.030 1.00 80.56 383 LEU A CA 1
ATOM 2853 C C . LEU A 1 383 ? 10.367 0.396 15.732 1.00 80.56 383 LEU A C 1
ATOM 2855 O O . LEU A 1 383 ? 11.138 0.338 14.773 1.00 80.56 383 LEU A O 1
ATOM 2859 N N . HIS A 1 384 ? 9.140 -0.126 15.651 1.00 74.44 384 HIS A N 1
ATOM 2860 C CA . HIS A 1 384 ? 8.653 -0.748 14.421 1.00 74.44 384 HIS A CA 1
ATOM 2861 C C . HIS A 1 384 ? 8.385 0.276 13.301 1.00 74.44 384 HIS A C 1
ATOM 2863 O O . HIS A 1 384 ? 8.592 -0.030 12.120 1.00 74.44 384 HIS A O 1
ATOM 2869 N N . VAL A 1 385 ? 7.945 1.491 13.647 1.00 67.12 385 VAL A N 1
ATOM 2870 C CA . VAL A 1 385 ? 7.801 2.607 12.699 1.00 67.12 385 VAL A CA 1
ATOM 2871 C C . VAL A 1 385 ? 9.172 3.084 12.220 1.00 67.12 385 VAL A C 1
ATOM 2873 O O . VAL A 1 385 ? 9.345 3.269 11.015 1.00 67.12 385 VAL A O 1
ATOM 2876 N N . GLU A 1 386 ? 10.156 3.203 13.111 1.00 64.81 386 GLU A N 1
ATOM 2877 C CA . GLU A 1 386 ? 11.538 3.545 12.753 1.00 64.81 386 GLU A CA 1
ATOM 2878 C C . GLU A 1 386 ? 12.190 2.479 11.868 1.00 64.81 386 GLU A C 1
ATOM 2880 O O . GLU A 1 386 ? 12.807 2.820 10.862 1.00 64.81 386 GLU A O 1
ATOM 2885 N N . ALA A 1 387 ? 11.978 1.189 12.146 1.00 66.19 387 ALA A N 1
ATOM 2886 C CA . ALA A 1 387 ? 12.456 0.104 11.288 1.00 66.19 387 ALA A CA 1
ATOM 2887 C C . ALA A 1 387 ? 11.853 0.177 9.871 1.00 66.19 387 ALA A C 1
ATOM 2889 O O . ALA A 1 387 ? 12.563 0.040 8.876 1.00 66.19 387 ALA A O 1
ATOM 2890 N N . LYS A 1 388 ? 10.553 0.487 9.750 1.00 69.12 388 LYS A N 1
ATOM 2891 C CA . LYS A 1 388 ? 9.913 0.725 8.441 1.00 69.12 388 LYS A CA 1
ATOM 2892 C C . LYS A 1 388 ? 10.416 1.999 7.760 1.00 69.12 388 LYS A C 1
ATOM 2894 O O . LYS A 1 388 ? 10.485 2.053 6.531 1.00 69.12 388 LYS A O 1
ATOM 2899 N N . ALA A 1 389 ? 10.762 3.028 8.531 1.00 59.53 389 ALA A N 1
ATOM 2900 C CA . ALA A 1 389 ? 11.388 4.232 8.003 1.00 59.53 389 ALA A CA 1
ATOM 2901 C C . ALA A 1 389 ? 12.815 3.940 7.502 1.00 59.53 389 ALA A C 1
ATOM 2903 O O . ALA A 1 389 ? 13.186 4.433 6.436 1.00 59.53 389 ALA A O 1
ATOM 2904 N N . ALA A 1 390 ? 13.572 3.078 8.183 1.00 59.72 390 ALA A N 1
ATOM 2905 C CA . ALA A 1 390 ? 14.879 2.601 7.741 1.00 59.72 390 ALA A CA 1
ATOM 2906 C C . ALA A 1 390 ? 14.782 1.779 6.443 1.00 59.72 390 ALA A C 1
ATOM 2908 O O . ALA A 1 390 ? 15.560 2.018 5.524 1.00 59.72 390 ALA A O 1
ATOM 2909 N N . ASP A 1 391 ? 13.764 0.931 6.276 1.00 61.25 391 ASP A N 1
ATOM 2910 C CA . ASP A 1 391 ? 13.504 0.251 4.994 1.00 61.25 391 ASP A CA 1
ATOM 2911 C C . ASP A 1 391 ? 13.204 1.247 3.857 1.00 61.25 391 ASP A C 1
ATOM 2913 O O . ASP A 1 391 ? 13.622 1.059 2.712 1.00 61.25 391 ASP A O 1
ATOM 2917 N N . SER A 1 392 ? 12.535 2.365 4.164 1.00 63.81 392 SER A N 1
ATOM 2918 C CA . SER A 1 392 ? 12.326 3.453 3.199 1.00 63.81 392 SER A CA 1
ATOM 2919 C C . SER A 1 392 ? 13.597 4.273 2.921 1.00 63.81 392 SER A C 1
ATOM 2921 O O . SER A 1 392 ? 13.750 4.813 1.825 1.00 63.81 392 SER A O 1
ATOM 2923 N N . SER A 1 393 ? 14.530 4.330 3.877 1.00 57.47 393 SER A N 1
ATOM 2924 C CA . SER A 1 393 ? 15.869 4.911 3.721 1.00 57.47 393 SER A CA 1
ATOM 2925 C C . SER A 1 393 ? 16.740 4.045 2.816 1.00 57.47 393 SER A C 1
ATOM 2927 O O . SER A 1 393 ? 17.338 4.562 1.880 1.00 57.47 393 SER A O 1
ATOM 2929 N N . VAL A 1 394 ? 16.724 2.724 3.005 1.00 64.19 394 VAL A N 1
ATOM 2930 C CA . VAL A 1 394 ? 17.395 1.766 2.112 1.00 64.19 394 VAL A CA 1
ATOM 2931 C C . VAL A 1 394 ? 16.785 1.820 0.708 1.00 64.19 394 VAL A C 1
ATOM 2933 O O . VAL A 1 394 ? 17.504 1.776 -0.287 1.00 64.19 394 VAL A O 1
ATOM 2936 N N . ALA A 1 395 ? 15.466 2.009 0.593 1.00 57.97 395 ALA A N 1
ATOM 2937 C CA . ALA A 1 395 ? 14.817 2.243 -0.697 1.00 57.97 395 ALA A CA 1
ATOM 2938 C C . ALA A 1 395 ? 15.233 3.581 -1.347 1.00 57.97 395 ALA A C 1
ATOM 2940 O O . ALA A 1 395 ? 15.341 3.648 -2.573 1.00 57.97 395 ALA A O 1
ATOM 2941 N N . ARG A 1 396 ? 15.495 4.633 -0.556 1.00 65.69 396 ARG A N 1
ATOM 2942 C CA . ARG A 1 396 ? 16.048 5.910 -1.043 1.00 65.69 396 ARG A CA 1
ATOM 2943 C C . ARG A 1 396 ? 17.507 5.773 -1.471 1.00 65.69 396 ARG A C 1
ATOM 2945 O O . ARG A 1 396 ? 17.818 6.184 -2.580 1.00 65.69 396 ARG A O 1
ATOM 2952 N N . GLU A 1 397 ? 18.357 5.114 -0.687 1.00 72.94 397 GLU A N 1
ATOM 2953 C CA . GLU A 1 397 ? 19.749 4.830 -1.065 1.00 72.94 397 GLU A CA 1
ATOM 2954 C C . GLU A 1 397 ? 19.839 3.953 -2.320 1.00 72.94 397 GLU A C 1
ATOM 2956 O O . GLU A 1 397 ? 20.662 4.207 -3.196 1.00 72.94 397 GLU A O 1
ATOM 2961 N N . ALA A 1 398 ? 18.951 2.965 -2.473 1.00 63.66 398 ALA A N 1
ATOM 2962 C CA . ALA A 1 398 ? 18.857 2.167 -3.693 1.00 63.66 398 ALA A CA 1
ATOM 2963 C C . ALA A 1 398 ? 18.398 3.000 -4.906 1.00 63.66 398 ALA A C 1
ATOM 2965 O O . ALA A 1 398 ? 18.817 2.736 -6.036 1.00 63.66 398 ALA A O 1
ATOM 2966 N N . CYS A 1 399 ? 17.548 4.009 -4.693 1.00 64.38 399 CYS A N 1
ATOM 2967 C CA . CYS A 1 399 ? 17.142 4.950 -5.735 1.00 64.38 399 CYS A CA 1
ATOM 2968 C C . CYS A 1 399 ? 18.298 5.891 -6.117 1.00 64.38 399 CYS A C 1
ATOM 2970 O O . CYS A 1 399 ? 18.559 6.080 -7.304 1.00 64.38 399 CYS A O 1
ATOM 2972 N N . ASP A 1 400 ? 19.043 6.397 -5.132 1.00 74.25 400 ASP A N 1
ATOM 2973 C CA . ASP A 1 400 ? 20.211 7.259 -5.332 1.00 74.25 400 ASP A CA 1
ATOM 2974 C C . ASP A 1 400 ? 21.362 6.516 -6.022 1.00 74.25 400 ASP A C 1
ATOM 2976 O O . ASP A 1 400 ? 22.002 7.066 -6.918 1.00 74.25 400 ASP A O 1
ATOM 2980 N N . LEU A 1 401 ? 21.593 5.244 -5.680 1.00 78.25 401 LEU A N 1
ATOM 2981 C CA . LEU A 1 401 ? 22.548 4.378 -6.379 1.00 78.25 401 LEU A CA 1
ATOM 2982 C C . LEU A 1 401 ? 22.171 4.198 -7.850 1.00 78.25 401 LEU A C 1
ATOM 2984 O O . LEU A 1 401 ? 23.021 4.380 -8.717 1.00 78.25 401 LEU A O 1
ATOM 2988 N N . ARG A 1 402 ? 20.892 3.940 -8.150 1.00 71.00 402 ARG A 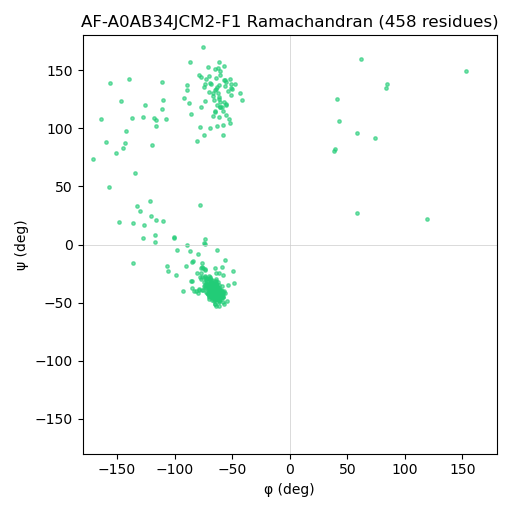N 1
ATOM 2989 C CA . ARG A 1 402 ? 20.410 3.868 -9.540 1.00 71.00 402 ARG A CA 1
ATOM 2990 C C . ARG A 1 402 ? 20.561 5.197 -10.274 1.00 71.00 402 ARG A C 1
ATOM 2992 O O . ARG A 1 402 ? 20.847 5.203 -11.468 1.00 71.00 402 ARG A O 1
ATOM 2999 N N . TYR A 1 403 ? 20.381 6.318 -9.579 1.00 74.62 403 TYR A N 1
ATOM 3000 C CA . TYR A 1 403 ? 20.581 7.643 -10.162 1.00 74.62 403 TYR A CA 1
ATOM 3001 C C . TYR A 1 403 ? 22.060 7.906 -10.476 1.00 74.62 403 TYR A C 1
ATOM 3003 O O . TYR A 1 403 ? 22.375 8.434 -11.541 1.00 74.62 403 TYR A O 1
ATOM 3011 N N . ARG A 1 404 ? 22.975 7.477 -9.597 1.00 83.06 404 ARG A N 1
ATOM 3012 C CA . ARG A 1 404 ? 24.428 7.559 -9.820 1.00 83.06 404 ARG A CA 1
ATOM 3013 C C . ARG A 1 404 ? 24.902 6.638 -10.940 1.00 83.06 404 ARG A C 1
ATOM 3015 O O . ARG A 1 404 ? 25.702 7.072 -11.758 1.00 83.06 404 ARG A O 1
ATOM 3022 N N . GLU A 1 405 ? 24.393 5.409 -11.017 1.00 85.38 405 GLU A N 1
ATOM 3023 C CA . GLU A 1 405 ? 24.683 4.498 -12.134 1.00 85.38 405 GLU A CA 1
ATOM 3024 C C . GLU A 1 405 ? 24.206 5.082 -13.465 1.00 85.38 405 GLU A C 1
ATOM 3026 O O . GLU A 1 405 ? 24.930 5.039 -14.457 1.00 85.38 405 GLU A O 1
ATOM 3031 N N . LYS A 1 406 ? 23.013 5.688 -13.483 1.00 83.62 406 LYS A N 1
ATOM 3032 C CA . LYS A 1 406 ? 22.497 6.354 -14.678 1.00 83.62 406 LYS A CA 1
ATOM 3033 C C . LYS A 1 406 ? 23.365 7.550 -15.087 1.00 83.62 406 LYS A C 1
ATOM 3035 O O . LYS A 1 406 ? 23.698 7.667 -16.260 1.00 83.62 406 LYS A O 1
ATOM 3040 N N . ALA A 1 407 ? 23.772 8.388 -14.135 1.00 84.69 407 ALA A N 1
ATOM 3041 C CA . ALA A 1 407 ? 24.669 9.512 -14.401 1.00 84.69 407 ALA A CA 1
ATOM 3042 C C . ALA A 1 407 ? 26.050 9.047 -14.901 1.00 84.69 407 ALA A C 1
ATOM 3044 O O . ALA A 1 407 ? 26.615 9.655 -15.804 1.00 84.69 407 ALA A O 1
ATOM 3045 N N . ALA A 1 408 ? 26.578 7.940 -14.367 1.00 85.00 408 ALA A N 1
ATOM 3046 C CA . ALA A 1 408 ? 27.824 7.350 -14.850 1.00 85.00 408 ALA A CA 1
ATOM 3047 C C . ALA A 1 408 ? 27.693 6.836 -16.293 1.00 85.00 408 ALA A C 1
ATOM 3049 O O . ALA A 1 408 ? 28.602 7.038 -17.091 1.00 85.00 408 ALA A O 1
ATOM 3050 N N . LEU A 1 409 ? 26.558 6.224 -16.652 1.00 83.56 409 LEU A N 1
ATOM 3051 C CA . LEU A 1 409 ? 26.292 5.805 -18.031 1.00 83.56 409 LEU A CA 1
ATOM 3052 C C . LEU A 1 409 ? 26.197 7.002 -18.985 1.00 83.56 409 LEU A C 1
ATOM 3054 O O . LEU A 1 409 ? 26.827 6.981 -20.039 1.00 83.56 409 LEU A O 1
ATOM 3058 N N . GLU A 1 410 ? 25.481 8.060 -18.598 1.00 86.25 410 GLU A N 1
ATOM 3059 C CA . GLU A 1 410 ? 25.396 9.304 -19.379 1.00 86.25 410 GLU A CA 1
ATOM 3060 C C . GLU A 1 410 ? 26.789 9.928 -19.585 1.00 86.25 410 GLU A C 1
ATOM 3062 O O . GLU A 1 410 ? 27.134 10.289 -20.710 1.00 86.25 410 GLU A O 1
ATOM 3067 N N . GLN A 1 411 ? 27.639 9.935 -18.553 1.00 86.12 411 GLN A N 1
ATOM 3068 C CA . GLN A 1 411 ? 29.028 10.387 -18.669 1.00 86.12 411 GLN A CA 1
ATOM 3069 C C . GLN A 1 411 ? 29.844 9.512 -19.632 1.00 86.12 411 GLN A C 1
ATOM 3071 O O . GLN A 1 411 ? 30.560 10.035 -20.480 1.00 86.12 411 GLN A O 1
ATOM 3076 N N . THR A 1 412 ? 29.711 8.181 -19.563 1.00 85.12 412 THR A N 1
ATOM 3077 C CA . THR A 1 412 ? 30.417 7.290 -20.502 1.00 85.12 412 THR A CA 1
ATOM 3078 C C . THR A 1 412 ? 29.943 7.461 -21.946 1.00 85.12 412 THR A C 1
ATOM 3080 O O . THR A 1 412 ? 30.741 7.312 -22.872 1.00 85.12 412 THR A O 1
ATOM 3083 N N . GLU A 1 413 ? 28.669 7.801 -22.164 1.00 83.06 413 GLU A N 1
ATOM 3084 C CA . GLU A 1 413 ? 28.160 8.143 -23.493 1.00 83.06 413 GLU A CA 1
ATOM 3085 C C . GLU A 1 413 ? 28.722 9.480 -23.990 1.00 83.06 413 GLU A C 1
ATOM 3087 O O . GLU A 1 413 ? 29.071 9.590 -25.167 1.00 83.06 413 GLU A O 1
ATOM 3092 N N . GLU A 1 414 ? 28.837 10.488 -23.124 1.00 86.88 414 GLU A N 1
ATOM 3093 C CA . GLU A 1 414 ? 29.481 11.761 -23.463 1.00 86.88 414 GLU A CA 1
ATOM 3094 C C . GLU A 1 414 ? 30.966 11.581 -23.789 1.00 86.88 414 GLU A C 1
ATOM 3096 O O . GLU A 1 414 ? 31.431 12.089 -24.813 1.00 86.88 414 GLU A O 1
ATOM 3101 N N . ASP A 1 415 ? 31.688 10.783 -23.005 1.00 82.75 415 ASP A N 1
ATOM 3102 C CA . ASP A 1 415 ? 33.091 10.457 -23.259 1.00 82.75 415 ASP A CA 1
ATOM 3103 C C . ASP A 1 415 ? 33.245 9.696 -24.588 1.00 82.75 415 ASP A C 1
ATOM 3105 O O . ASP A 1 415 ? 34.113 10.014 -25.405 1.00 82.75 415 ASP A O 1
ATOM 3109 N N . ALA A 1 416 ? 32.353 8.741 -24.877 1.00 75.00 416 ALA A N 1
ATOM 3110 C CA . ALA A 1 416 ? 32.332 8.041 -26.159 1.00 75.00 416 ALA A CA 1
ATOM 3111 C C . ALA A 1 416 ? 32.055 9.000 -27.331 1.00 75.00 416 ALA A C 1
ATOM 3113 O O . ALA A 1 416 ? 32.715 8.916 -28.371 1.00 75.00 416 ALA A O 1
ATOM 3114 N N . ARG A 1 417 ? 31.132 9.958 -27.169 1.00 81.00 417 ARG A N 1
ATOM 3115 C CA . ARG A 1 417 ? 30.881 11.014 -28.165 1.00 81.00 417 ARG A CA 1
ATOM 3116 C C . ARG A 1 417 ? 32.109 11.901 -28.364 1.00 81.00 417 ARG A C 1
ATOM 3118 O O . ARG A 1 417 ? 32.422 12.229 -29.507 1.00 81.00 417 ARG A O 1
ATOM 3125 N N . ALA A 1 418 ? 32.827 12.249 -27.298 1.00 82.31 418 ALA A N 1
ATOM 3126 C CA . ALA A 1 418 ? 34.055 13.040 -27.373 1.00 82.31 418 ALA A CA 1
ATOM 3127 C C . ALA A 1 418 ? 35.181 12.297 -28.115 1.00 82.31 418 ALA A C 1
ATOM 3129 O O . ALA A 1 418 ? 35.893 12.899 -28.927 1.00 82.31 418 ALA A O 1
ATOM 3130 N N . VAL A 1 419 ? 35.305 10.981 -27.912 1.00 78.69 419 VAL A N 1
ATOM 3131 C CA . VAL A 1 419 ? 36.252 10.131 -28.651 1.00 78.69 419 VAL A CA 1
ATOM 3132 C C . VAL A 1 419 ? 35.883 10.062 -30.133 1.00 78.69 419 VAL A C 1
ATOM 3134 O O . VAL A 1 419 ? 36.752 10.242 -30.986 1.00 78.69 419 VAL A O 1
ATOM 3137 N N . VAL A 1 420 ? 34.601 9.871 -30.462 1.00 74.88 420 VAL A N 1
ATOM 3138 C CA . VAL A 1 420 ? 34.126 9.859 -31.857 1.00 74.88 420 VAL A CA 1
ATOM 3139 C C . VAL A 1 420 ? 34.351 11.217 -32.530 1.00 74.88 420 VAL A C 1
ATOM 3141 O O . VAL A 1 420 ? 34.832 11.268 -33.662 1.00 74.88 420 VAL A O 1
ATOM 3144 N N . ALA A 1 421 ? 34.076 12.322 -31.833 1.00 78.25 421 ALA A N 1
ATOM 3145 C CA . ALA A 1 421 ? 34.337 13.669 -32.334 1.00 78.25 421 ALA A CA 1
ATOM 3146 C C . ALA A 1 421 ? 35.838 13.917 -32.572 1.00 78.25 421 ALA A C 1
ATOM 3148 O O . ALA A 1 421 ? 36.215 14.444 -33.620 1.00 78.25 421 ALA A O 1
ATOM 3149 N N . SER A 1 422 ? 36.702 13.477 -31.653 1.00 76.94 422 SER A N 1
ATOM 3150 C CA . SER A 1 422 ? 38.161 13.573 -31.809 1.00 76.94 422 SER A CA 1
ATOM 3151 C C . SER A 1 422 ? 38.671 12.719 -32.975 1.00 76.94 422 SER A C 1
ATOM 3153 O O . SER A 1 422 ? 39.503 13.171 -33.761 1.00 76.94 422 SER A O 1
ATOM 3155 N N . ALA A 1 423 ? 38.134 11.508 -33.152 1.00 64.50 423 ALA A N 1
ATOM 3156 C CA . ALA A 1 423 ? 38.464 10.647 -34.287 1.00 64.50 423 ALA A CA 1
ATOM 3157 C C . ALA A 1 423 ? 38.025 11.266 -35.625 1.00 64.50 423 ALA A C 1
ATOM 3159 O O . ALA A 1 423 ? 38.766 11.200 -36.608 1.00 64.50 423 ALA A O 1
ATOM 3160 N N . ALA A 1 424 ? 36.862 11.924 -35.663 1.00 71.56 424 ALA A N 1
ATOM 3161 C CA . ALA A 1 424 ? 36.398 12.656 -36.837 1.00 71.56 424 ALA A CA 1
ATOM 3162 C C . ALA A 1 424 ? 37.323 13.839 -37.175 1.00 71.56 424 ALA A C 1
ATOM 3164 O O . ALA A 1 424 ? 37.710 14.003 -38.332 1.00 71.56 424 ALA A O 1
ATOM 3165 N N . GLN A 1 425 ? 37.746 14.620 -36.175 1.00 75.06 425 GLN A N 1
ATOM 3166 C CA . GLN A 1 425 ? 38.715 15.708 -36.359 1.00 75.06 425 GLN A CA 1
ATOM 3167 C C . GLN A 1 425 ? 40.071 15.197 -36.864 1.00 75.06 425 GLN A C 1
ATOM 3169 O O . GLN A 1 425 ? 40.652 15.785 -37.778 1.00 75.06 425 GLN A O 1
ATOM 3174 N N . PHE A 1 426 ? 40.551 14.070 -36.332 1.00 72.94 426 PHE A N 1
ATOM 3175 C CA . PHE A 1 426 ? 41.775 13.432 -36.812 1.00 72.94 426 PHE A CA 1
ATOM 3176 C C . PHE A 1 426 ? 41.638 12.956 -38.265 1.00 72.94 426 PHE A C 1
ATOM 3178 O O . PHE A 1 426 ? 42.533 13.184 -39.077 1.00 72.94 426 PHE A O 1
ATOM 3185 N N . GLY A 1 427 ? 40.494 12.367 -38.629 1.00 67.31 427 GLY A N 1
ATOM 3186 C CA . GLY A 1 427 ? 40.187 11.984 -40.008 1.00 67.31 427 GLY A CA 1
ATOM 3187 C C . GLY A 1 427 ? 40.213 13.172 -40.976 1.00 67.31 427 GLY A C 1
ATOM 3188 O O . GLY A 1 427 ? 40.802 13.070 -42.053 1.00 67.31 427 GLY A O 1
ATOM 3189 N N . ILE A 1 428 ? 39.656 14.319 -40.571 1.00 74.75 428 ILE A N 1
ATOM 3190 C CA . ILE A 1 428 ? 39.707 15.570 -41.346 1.00 74.75 428 ILE A CA 1
ATOM 3191 C C . ILE A 1 428 ? 41.158 16.048 -41.515 1.00 74.75 428 ILE A C 1
ATOM 3193 O O . ILE A 1 428 ? 41.563 16.386 -42.627 1.00 74.75 428 ILE A O 1
ATOM 3197 N N . ALA A 1 429 ? 41.963 16.030 -40.448 1.00 70.06 429 ALA A N 1
ATOM 3198 C CA . ALA A 1 429 ? 43.364 16.452 -40.494 1.00 70.06 429 ALA A CA 1
ATOM 3199 C C . ALA A 1 429 ? 44.221 15.556 -41.407 1.00 70.06 429 ALA A C 1
ATOM 3201 O O . ALA A 1 429 ? 44.997 16.055 -42.226 1.00 70.06 429 ALA A O 1
ATOM 3202 N N . VAL A 1 430 ? 44.046 14.234 -41.323 1.00 74.81 430 VAL A N 1
ATOM 3203 C CA . VAL A 1 430 ? 44.733 13.274 -42.201 1.00 74.81 430 VAL A CA 1
ATOM 3204 C C . VAL A 1 430 ? 44.287 13.447 -43.655 1.00 74.81 430 VAL A C 1
ATOM 3206 O O . VAL A 1 430 ? 45.127 13.438 -44.556 1.00 74.81 430 VAL A O 1
ATOM 3209 N N . GLY A 1 431 ? 42.990 13.664 -43.895 1.00 68.38 431 GLY A N 1
ATOM 3210 C CA . GLY A 1 431 ? 42.453 13.952 -45.226 1.00 68.38 431 GLY A CA 1
ATOM 3211 C C . GLY A 1 431 ? 43.030 15.234 -45.835 1.00 68.38 431 GLY A C 1
ATOM 3212 O O . GLY A 1 431 ? 43.420 15.243 -47.005 1.00 68.38 431 GLY A O 1
ATOM 3213 N N . ALA A 1 432 ? 43.164 16.298 -45.039 1.00 73.25 432 ALA A N 1
ATOM 3214 C CA . ALA A 1 432 ? 43.783 17.552 -45.464 1.00 73.25 432 ALA A CA 1
ATOM 3215 C C . ALA A 1 432 ? 45.275 17.374 -45.802 1.00 73.25 432 ALA A C 1
ATOM 3217 O O . ALA A 1 432 ? 45.725 17.832 -46.853 1.00 73.25 432 ALA A O 1
ATOM 3218 N N . ALA A 1 433 ? 46.031 16.646 -44.972 1.00 71.50 433 ALA A N 1
ATOM 3219 C CA . ALA A 1 433 ? 47.443 16.354 -45.223 1.00 71.50 433 ALA A CA 1
ATOM 3220 C C . ALA A 1 433 ? 47.653 15.520 -46.501 1.00 71.50 433 ALA A C 1
ATOM 3222 O O . ALA A 1 433 ? 48.539 15.821 -47.303 1.00 71.50 433 ALA A O 1
ATOM 3223 N N . ALA A 1 434 ? 46.807 14.511 -46.731 1.00 70.06 434 ALA A N 1
ATOM 3224 C CA . ALA A 1 434 ? 46.841 13.706 -47.952 1.00 70.06 434 ALA A CA 1
ATOM 3225 C C . ALA A 1 434 ? 46.508 14.542 -49.199 1.00 70.06 434 ALA A C 1
ATOM 3227 O O . ALA A 1 434 ? 47.187 14.434 -50.220 1.00 70.06 434 ALA A O 1
ATOM 3228 N N . SER A 1 435 ? 45.511 15.425 -49.098 1.00 70.56 435 SER A N 1
ATOM 3229 C CA . SER A 1 435 ? 45.126 16.339 -50.182 1.00 70.56 435 SER A CA 1
ATOM 3230 C C . SER A 1 435 ? 46.255 17.317 -50.522 1.00 70.56 435 SER A C 1
ATOM 3232 O O . SER A 1 435 ? 46.549 17.542 -51.694 1.00 70.56 435 SER A O 1
ATOM 3234 N N . HIS A 1 436 ? 46.944 17.844 -49.506 1.00 82.19 436 HIS A N 1
ATOM 3235 C CA . HIS A 1 436 ? 48.100 18.721 -49.686 1.00 82.19 436 HIS A CA 1
ATOM 3236 C C . HIS A 1 436 ? 49.284 17.996 -50.343 1.00 82.19 436 HIS A C 1
ATOM 3238 O O . HIS A 1 436 ? 49.918 18.541 -51.245 1.00 82.19 436 HIS A O 1
ATOM 3244 N N . ALA A 1 437 ? 49.565 16.751 -49.946 1.00 75.25 437 ALA A N 1
ATOM 3245 C CA . ALA A 1 437 ? 50.610 15.941 -50.569 1.00 75.25 437 ALA A CA 1
ATOM 3246 C C . ALA A 1 437 ? 50.306 15.648 -52.050 1.00 75.25 437 ALA A C 1
ATOM 3248 O O . ALA A 1 437 ? 51.194 15.767 -52.897 1.00 75.25 437 ALA A O 1
ATOM 3249 N N . LEU A 1 438 ? 49.049 15.332 -52.382 1.00 77.94 438 LEU A N 1
ATOM 3250 C CA . LEU A 1 438 ? 48.617 15.128 -53.768 1.00 77.94 438 LEU A CA 1
ATOM 3251 C C . LEU A 1 438 ? 48.745 16.409 -54.599 1.00 77.94 438 LEU A C 1
ATOM 3253 O O . LEU A 1 438 ? 49.311 16.366 -55.689 1.00 77.94 438 LEU A O 1
ATOM 3257 N N . LEU A 1 439 ? 48.297 17.550 -54.069 1.00 78.75 439 LEU A N 1
ATOM 3258 C CA . LEU A 1 439 ? 48.447 18.851 -54.727 1.00 78.75 439 LEU A CA 1
ATOM 3259 C C . LEU A 1 439 ? 49.920 19.215 -54.941 1.00 78.75 439 LEU A C 1
ATOM 3261 O O . LEU A 1 439 ? 50.292 19.604 -56.042 1.00 78.75 439 LEU A O 1
ATOM 3265 N N . SER A 1 440 ? 50.776 19.030 -53.933 1.00 80.00 440 SER A N 1
ATOM 3266 C CA . SER A 1 440 ? 52.220 19.274 -54.044 1.00 80.00 440 SER A CA 1
ATOM 3267 C C . SER A 1 440 ? 52.871 18.394 -55.115 1.00 80.00 440 SER A C 1
ATOM 3269 O O . SER A 1 440 ? 53.662 18.881 -55.922 1.00 80.00 440 SER A O 1
ATOM 3271 N N . THR A 1 441 ? 52.474 17.122 -55.186 1.00 80.06 441 THR A N 1
ATOM 3272 C CA . THR A 1 441 ? 52.962 16.189 -56.210 1.00 80.06 441 THR A CA 1
ATOM 3273 C C . THR A 1 441 ? 52.491 16.603 -57.606 1.00 80.06 441 THR A C 1
ATOM 3275 O O . THR A 1 441 ? 53.283 16.612 -58.544 1.00 80.06 441 THR A O 1
ATOM 3278 N N . MET A 1 442 ? 51.225 17.006 -57.757 1.00 78.44 442 MET A N 1
ATOM 3279 C CA . MET A 1 442 ? 50.711 17.511 -59.033 1.00 78.44 442 MET A CA 1
ATOM 3280 C C . MET A 1 442 ? 51.419 18.796 -59.472 1.00 78.44 442 MET A C 1
ATOM 3282 O O . MET A 1 442 ? 51.773 18.915 -60.641 1.00 78.44 442 MET A O 1
ATOM 3286 N N . VAL A 1 443 ? 51.692 19.724 -58.551 1.00 82.19 443 VAL A N 1
ATOM 3287 C CA . VAL A 1 443 ? 52.458 20.946 -58.840 1.00 82.19 443 VAL A CA 1
ATOM 3288 C C . VAL A 1 443 ? 53.882 20.610 -59.295 1.00 82.19 443 VAL A C 1
ATOM 3290 O O . VAL A 1 443 ? 54.346 21.182 -60.278 1.00 82.19 443 VAL A O 1
ATOM 3293 N N . ALA A 1 444 ? 54.552 19.644 -58.660 1.00 74.88 444 ALA A N 1
ATOM 3294 C CA . ALA A 1 444 ? 55.879 19.190 -59.080 1.00 74.88 444 ALA A CA 1
ATOM 3295 C C . ALA A 1 444 ? 55.876 18.550 -60.483 1.00 74.88 444 ALA A C 1
ATOM 3297 O O . ALA A 1 444 ? 56.806 18.761 -61.261 1.00 74.88 444 ALA A O 1
ATOM 3298 N N . ILE A 1 445 ? 54.819 17.806 -60.831 1.00 75.06 445 ILE A N 1
ATOM 3299 C CA . ILE A 1 445 ? 54.651 17.214 -62.168 1.00 75.06 445 ILE A CA 1
ATOM 3300 C C . ILE A 1 445 ? 54.387 18.298 -63.222 1.00 75.06 445 ILE A C 1
ATOM 3302 O O . ILE A 1 445 ? 54.964 18.244 -64.305 1.00 75.06 445 ILE A O 1
ATOM 3306 N N . VAL A 1 446 ? 53.532 19.280 -62.917 1.00 80.88 446 VAL A N 1
ATOM 3307 C CA . VAL A 1 446 ? 53.139 20.339 -63.862 1.00 80.88 446 VAL A CA 1
ATOM 3308 C C . VAL A 1 446 ? 54.266 21.341 -64.099 1.00 80.88 446 VAL A C 1
ATOM 3310 O O . VAL A 1 446 ? 54.470 21.761 -65.235 1.00 80.88 446 VAL A O 1
ATOM 3313 N N . LEU A 1 447 ? 55.006 21.726 -63.056 1.00 81.69 447 LEU A N 1
ATOM 3314 C CA . LEU A 1 447 ? 56.095 22.695 -63.198 1.00 81.69 447 LEU A CA 1
ATOM 3315 C C . LEU A 1 447 ? 57.360 22.082 -63.809 1.00 81.69 447 LEU A C 1
ATOM 3317 O O . LEU A 1 447 ? 58.153 22.821 -64.388 1.00 81.69 447 LEU A O 1
ATOM 3321 N N . GLY A 1 448 ? 57.510 20.753 -63.750 1.00 66.12 448 GLY A N 1
ATOM 3322 C CA . GLY A 1 448 ? 58.655 20.028 -64.294 1.00 66.12 448 GLY A CA 1
ATOM 3323 C C . GLY A 1 448 ? 59.988 20.426 -63.637 1.00 66.12 448 GLY A C 1
ATOM 3324 O O . GLY A 1 448 ? 60.117 21.486 -63.026 1.00 66.12 448 GLY A O 1
ATOM 3325 N N . PRO A 1 449 ? 61.032 19.589 -63.726 1.00 62.88 449 PRO A N 1
ATOM 3326 C CA . PRO A 1 449 ? 62.357 20.018 -63.307 1.00 62.88 449 PRO A CA 1
ATOM 3327 C C . PRO A 1 449 ? 62.801 21.143 -64.243 1.00 62.88 449 PRO A C 1
ATOM 3329 O O . PRO A 1 449 ? 62.971 20.921 -65.446 1.00 62.88 449 PRO A O 1
ATOM 3332 N N . ALA A 1 450 ? 62.961 22.352 -63.701 1.00 60.34 450 ALA A N 1
ATOM 3333 C CA . ALA A 1 450 ? 63.586 23.455 -64.411 1.00 60.34 450 ALA A CA 1
ATOM 3334 C C . ALA A 1 450 ? 64.943 22.960 -64.926 1.00 60.34 450 ALA A C 1
ATOM 3336 O O . ALA A 1 450 ? 65.857 22.692 -64.148 1.00 60.34 450 ALA A O 1
ATOM 3337 N N . LYS A 1 451 ? 65.046 22.751 -66.241 1.00 57.88 451 LYS A N 1
ATOM 3338 C CA . LYS A 1 451 ? 66.317 22.442 -66.888 1.00 57.88 451 LYS A CA 1
ATOM 3339 C C . LYS A 1 451 ? 67.213 23.658 -66.692 1.00 57.88 451 LYS A C 1
ATOM 3341 O O . LYS A 1 451 ? 67.049 24.653 -67.394 1.00 57.88 451 LYS A O 1
ATOM 3346 N N . GLU A 1 452 ? 68.144 23.570 -65.748 1.00 58.72 452 GLU A N 1
ATOM 3347 C CA . GLU A 1 452 ? 69.333 24.416 -65.725 1.00 58.72 452 GLU A CA 1
ATOM 3348 C C . GLU A 1 452 ? 70.071 24.199 -67.051 1.00 58.72 452 GLU A C 1
ATOM 3350 O O . GLU A 1 452 ? 70.820 23.238 -67.241 1.00 58.72 452 GLU A O 1
ATOM 3355 N N . ASN A 1 453 ? 69.794 25.069 -68.021 1.00 52.72 453 ASN A N 1
ATOM 3356 C CA . ASN A 1 453 ? 70.605 25.186 -69.218 1.00 52.72 453 ASN A CA 1
ATOM 3357 C C . ASN A 1 453 ? 71.944 25.776 -68.785 1.00 52.72 453 ASN A C 1
ATOM 3359 O O . ASN A 1 453 ? 72.062 26.976 -68.555 1.00 52.72 453 ASN A O 1
ATOM 3363 N N . GLY A 1 454 ? 72.932 24.895 -68.651 1.00 52.44 454 GLY A N 1
ATOM 3364 C CA . GLY A 1 454 ? 74.309 25.261 -68.379 1.00 52.44 454 GLY A CA 1
ATOM 3365 C C . GLY A 1 454 ? 74.843 26.243 -69.418 1.00 52.44 454 GLY A C 1
ATOM 3366 O O . GLY A 1 454 ? 74.931 25.926 -70.607 1.00 52.44 454 GLY A O 1
ATOM 3367 N N . GLU A 1 455 ? 75.254 27.412 -68.935 1.00 57.72 455 GLU A N 1
ATOM 3368 C CA . GLU A 1 455 ? 76.195 28.290 -69.617 1.00 57.72 455 GLU A CA 1
ATOM 3369 C C . GLU A 1 455 ? 77.496 27.526 -69.864 1.00 57.72 455 GLU A C 1
ATOM 3371 O O . GLU A 1 455 ? 78.208 27.105 -68.948 1.00 57.72 455 GLU A O 1
ATOM 3376 N N . ARG A 1 456 ? 77.799 27.317 -71.144 1.00 53.91 456 ARG A N 1
ATOM 3377 C CA . ARG A 1 456 ? 79.047 26.729 -71.611 1.00 53.91 456 ARG A CA 1
ATOM 3378 C C . ARG A 1 456 ? 79.669 27.687 -72.626 1.00 53.91 456 ARG A C 1
ATOM 3380 O O . ARG A 1 456 ? 79.111 27.841 -73.707 1.00 53.91 456 ARG A O 1
ATOM 3387 N N . LYS A 1 457 ? 80.885 28.146 -72.285 1.00 51.53 457 LYS A N 1
ATOM 3388 C CA . LYS A 1 457 ? 81.909 28.842 -73.103 1.00 51.53 457 LYS A CA 1
ATOM 3389 C C . LYS A 1 457 ? 81.699 30.364 -73.231 1.00 51.53 457 LYS A C 1
ATOM 3391 O O . LYS A 1 457 ? 80.577 30.810 -73.367 1.00 51.53 457 LYS A O 1
ATOM 3396 N N . ASP A 1 458 ? 82.727 31.202 -73.069 1.00 52.75 458 ASP A N 1
ATOM 3397 C CA . ASP A 1 458 ? 83.999 31.143 -73.801 1.00 52.75 458 ASP A CA 1
ATOM 3398 C C . ASP A 1 458 ? 85.274 31.412 -72.978 1.00 52.75 458 ASP A C 1
ATOM 3400 O O . ASP A 1 458 ? 85.332 32.271 -72.103 1.00 52.75 458 ASP A O 1
ATOM 3404 N N . LYS A 1 459 ? 86.323 30.654 -73.330 1.00 51.56 459 LYS A N 1
ATOM 3405 C CA . LYS A 1 459 ? 87.732 30.992 -73.106 1.00 51.56 459 LYS A CA 1
ATOM 3406 C C . LYS A 1 459 ? 88.230 31.715 -74.362 1.00 51.56 459 LYS A C 1
ATOM 3408 O O . LYS A 1 459 ? 88.146 31.129 -75.442 1.00 51.56 459 LYS A O 1
ATOM 3413 N N . SER A 1 460 ? 88.795 32.906 -74.190 1.00 54.78 460 SER A N 1
ATOM 3414 C CA . SER A 1 460 ? 89.816 33.502 -75.059 1.00 54.78 460 SER A CA 1
ATOM 3415 C C . SER A 1 460 ? 91.004 33.896 -74.202 1.00 54.78 460 SER A C 1
ATOM 3417 O O . SER A 1 460 ? 90.778 34.221 -73.015 1.00 54.78 460 SER A O 1
#

Foldseek 3Di:
DPPPPPPPPPDPPDDDDDDDDDDDDDDDDDPPDDDDDPDDDDDDDDDDDDDDDDDDDDDDDDDPPVVVVVVVVVVPPDDDPLVPLLPDPLQDALVSLVVSLVVVCVVLPVVNDVDPCSVVSNVSSVVVSVVSVVVNVVVVVVVVVVVVCVVVVVVVVVCCVCVVPPVVPVVVVVVVVVVVPDDDDPDVPVVVVVVVVVVVVVVVVVVVVVVVVVVVVVVVVVVVVVVVVVVVVVVVVVVVVVVVVVVVVVVVVVVVVVVVVVVVVVVVVVVVPDDDPDDPDPDDDDDPDPPCVVVVVVVVVVVVVVVVVVVVVVVVVVVVDDDDDDDDPDPVVVVVVVVVVVVVVVVVVVVVVVVVVVVVVVVVVVVVVVVVVVVVVVVVVVVVVVVVVVVVVVVVVVVVVVVVVVVVVVVVVVVVVVVVVVVVVVVVVVVVVVVVVVVVVVCCVVVDPPPPPDDDDDDD